Protein AF-A0A919SZP2-F1 (afdb_monomer_lite)

pLDDT: mean 81.78, std 16.11, range [26.0, 98.25]

Secondary structure (DSSP, 8-state):
-HHHHHHHHHHHHHHH-STHHHHHHHHHHHHHHHHHHHHHHHHHS--S-TTTHHHHHHHHHHHHHHHHHHGGGTS-S-SS-GGGGGGGT--HHHHHHHHHHHHHSSHHHHHHHHHHHHHHHHHHHH-HHHHHHHHHHHHHHHHHHHHHHHHHHHHHHHHTTSHHHHHHHHHHHHHHHHHHHHHHHHHHHHHHTTHHHH-S-HHHHHHHHHSTTTHHHHHHHHHHTT-HHHHHHHHHHHHHHHHHHHHHHHHHTT---PPP---PPPP--PPP-SSTT-HHHHHHHHHHHHHHHH-HHHHHHHHHHHHHHHHHHHHHHTTT--TTGGGHHHHHHHHHHHHHTTHHHHHGGGHHHHHHTT-HHHHHHHHHHHHHHHHHHHHHHHHHHHHHHH--TTHHHHHHHHHHHHHHHHHHHHHHHHHHS----S-GGG--S-TT-----HHHHHHHHHHTTSTTHHHHHHHHHHHHTT-HHHHHHHHHHHHHHHHHHHHHHHHHHHHHHHHHHHHHHHHHHH-S--EEEEETTTEEEEE----HHHHHHHHHHHHHHHHHHIIIIIHHHHHHHTT----TT-GGGGS-HHHHHHHHHHHHHHHHHHHHHHHHHHSPPPPPTTTTS-PPPS-------PPP-

Sequence (633 aa):
MAGTLIRMKLAVIRHSMTGNKLFLMIAGGIIGLALALGTVMFAVIDFGADGVRGDLLGGLYLLWTLGWLIGPLWSGTTVLRAEQFALLGLPRWRLASGLLAAGFAGITTAVTLLALLGLIGYGARLGVAAALVAVPAVVLHLVVLVLLAQVSAAVFGFVSRLRTGAVVTGAVFSGFLVLAQSGWMVVLAIQVNGVFDDGFPGWFAGGVRALPSGWGLAAVEAAGRGDWLRVAACLAGYVVLGLLLLAAWMRSLATPRRARALIRGSRDVGPAARGVFAGPVGAVARKELYTWWRDPLRIQSIAVAVCWAVFTAVLPVTFGTTVALPWTAPGIALMAAVTASNSYAQDGTALWMSLLTGSERADIRGRQRAFLLIYGPITVVVAVVTLLISGLSWAWPWVIAVLPATLGGSAGLFAVVAVALASPGPDAHKRPSDPLAQGDTTTTNNVTFWAALLPPVPPLAVLGLGLLTGSTVLLWAAVPVGLATGVVLYRWLGGLAARRLHARGPELLHLLRSGRPATVVTGPGGRVTVKIEISRVRYLWSTLGWTVGTLALFPQGLVPVILVISGAETRSWFAAMYLPEALRWPGGLLMMVLGGYLIYVAIRVVMPPKPSPAEAGTHPTPDSEPVGAQPRG

Radius of gyration: 27.74 Å; chains: 1; bounding box: 81×70×73 Å

Structure (mmCIF, N/CA/C/O backbone):
data_AF-A0A919SZP2-F1
#
_entry.id   AF-A0A919SZP2-F1
#
loop_
_atom_site.group_PDB
_atom_site.id
_atom_site.type_symbol
_atom_site.label_atom_id
_atom_site.label_alt_id
_atom_site.label_comp_id
_atom_site.label_asym_id
_atom_site.label_entity_id
_atom_site.label_seq_id
_atom_site.pdbx_PDB_ins_code
_atom_site.Cartn_x
_atom_site.Cartn_y
_atom_site.Cartn_z
_atom_site.occupancy
_atom_site.B_iso_or_equiv
_atom_site.auth_seq_id
_atom_site.auth_comp_id
_atom_site.auth_asym_id
_atom_site.auth_atom_id
_atom_site.pdbx_PDB_model_num
ATOM 1 N N . MET A 1 1 ? 6.570 -16.471 33.910 1.00 81.00 1 MET A N 1
ATOM 2 C CA . MET A 1 1 ? 6.712 -16.488 32.432 1.00 81.00 1 MET A CA 1
ATOM 3 C C . MET A 1 1 ? 6.298 -15.165 31.788 1.00 81.00 1 MET A C 1
ATOM 5 O O . MET A 1 1 ? 7.140 -14.568 31.131 1.00 81.00 1 MET A O 1
ATOM 9 N N . ALA A 1 2 ? 5.070 -14.670 32.004 1.00 83.94 2 ALA A N 1
ATOM 10 C CA . ALA A 1 2 ? 4.602 -13.392 31.441 1.00 83.94 2 ALA A CA 1
ATOM 11 C C . ALA A 1 2 ? 5.549 -12.210 31.733 1.00 83.94 2 ALA A C 1
ATOM 13 O O . ALA A 1 2 ? 5.996 -11.545 30.805 1.00 83.94 2 ALA A O 1
ATOM 14 N N . GLY A 1 3 ? 5.969 -12.026 32.991 1.00 86.12 3 GLY A N 1
ATOM 15 C CA . GLY A 1 3 ? 6.940 -10.981 33.351 1.00 86.12 3 GLY A CA 1
ATOM 16 C C . GLY A 1 3 ? 8.302 -11.119 32.651 1.00 86.12 3 GLY A C 1
ATOM 17 O O . GLY A 1 3 ? 8.934 -10.122 32.314 1.00 86.12 3 GLY A O 1
ATOM 18 N N . THR A 1 4 ? 8.757 -12.342 32.365 1.00 86.56 4 THR A N 1
ATOM 19 C CA . THR A 1 4 ? 9.990 -12.571 31.592 1.00 86.56 4 THR A CA 1
ATOM 20 C C . THR A 1 4 ? 9.804 -12.172 30.132 1.00 86.56 4 THR A C 1
ATOM 22 O O . THR A 1 4 ? 10.645 -11.457 29.604 1.00 86.56 4 THR A O 1
ATOM 25 N N . LEU A 1 5 ? 8.688 -12.549 29.499 1.00 85.12 5 LEU A N 1
ATOM 26 C CA . LEU A 1 5 ? 8.392 -12.168 28.114 1.00 85.12 5 LEU A CA 1
ATOM 27 C C . LEU A 1 5 ? 8.185 -10.657 27.959 1.00 85.12 5 LEU A C 1
ATOM 29 O O . LEU A 1 5 ? 8.686 -10.076 27.002 1.00 85.12 5 LEU A O 1
ATOM 33 N N . ILE A 1 6 ? 7.530 -10.000 28.920 1.00 87.00 6 ILE A N 1
ATOM 34 C CA . ILE A 1 6 ? 7.414 -8.535 28.953 1.00 87.00 6 ILE A CA 1
ATOM 35 C C . ILE A 1 6 ? 8.807 -7.899 29.033 1.00 87.00 6 ILE A C 1
ATOM 37 O O . ILE A 1 6 ? 9.133 -7.043 28.212 1.00 87.00 6 ILE A O 1
ATOM 41 N N . ARG A 1 7 ? 9.666 -8.358 29.956 1.00 88.12 7 ARG A N 1
ATOM 42 C CA . ARG A 1 7 ? 11.050 -7.864 30.071 1.00 88.12 7 ARG A CA 1
ATOM 43 C C . ARG A 1 7 ? 11.857 -8.107 28.799 1.00 88.12 7 ARG A C 1
ATOM 45 O O . ARG A 1 7 ? 12.562 -7.203 28.368 1.00 88.12 7 ARG A O 1
ATOM 52 N N . MET A 1 8 ? 11.719 -9.273 28.166 1.00 87.12 8 MET A N 1
ATOM 53 C CA . MET A 1 8 ? 12.360 -9.567 26.881 1.00 87.12 8 MET A CA 1
ATOM 54 C C . MET A 1 8 ? 11.876 -8.614 25.786 1.00 87.12 8 MET A C 1
ATOM 56 O O . MET A 1 8 ? 12.704 -8.022 25.103 1.00 87.12 8 MET A O 1
ATOM 60 N N . LYS A 1 9 ? 10.559 -8.403 25.645 1.00 84.12 9 LYS A N 1
ATOM 61 C CA . LYS A 1 9 ? 9.995 -7.469 24.657 1.00 84.12 9 LYS A CA 1
ATOM 62 C C . LYS A 1 9 ? 10.524 -6.053 24.877 1.00 84.12 9 LYS A C 1
ATOM 64 O O . LYS A 1 9 ? 11.015 -5.440 23.935 1.00 84.12 9 LYS A O 1
ATOM 69 N N . LEU A 1 10 ? 10.461 -5.550 26.110 1.00 84.19 10 LEU A N 1
ATOM 70 C CA . LEU A 1 10 ? 10.938 -4.211 26.460 1.00 84.19 10 LEU A CA 1
ATOM 71 C C . LEU A 1 10 ? 12.448 -4.071 26.254 1.00 84.19 10 LEU A C 1
ATOM 73 O O . LEU A 1 10 ? 12.899 -3.048 25.747 1.00 84.19 10 LEU A O 1
ATOM 77 N N . ALA A 1 11 ? 13.229 -5.103 26.580 1.00 85.19 11 ALA A N 1
ATOM 78 C CA . ALA A 1 11 ? 14.663 -5.119 26.330 1.00 85.19 11 ALA A CA 1
ATOM 79 C C . ALA A 1 11 ? 14.968 -5.085 24.827 1.00 85.19 11 ALA A C 1
ATOM 81 O O . ALA A 1 11 ? 15.779 -4.263 24.407 1.00 85.19 11 ALA A O 1
ATOM 82 N N . VAL A 1 12 ? 14.302 -5.905 24.006 1.00 80.88 12 VAL A N 1
ATOM 83 C CA . VAL A 1 12 ? 14.496 -5.879 22.548 1.00 80.88 12 VAL A CA 1
ATOM 84 C C . VAL A 1 12 ? 14.084 -4.527 21.980 1.00 80.88 12 VAL A C 1
ATOM 86 O O . VAL A 1 12 ? 14.845 -3.954 21.209 1.00 80.88 12 VAL A O 1
ATOM 89 N N . ILE A 1 13 ? 12.942 -3.973 22.400 1.00 79.69 13 ILE A N 1
ATOM 90 C CA . ILE A 1 13 ? 12.506 -2.635 21.986 1.00 79.69 13 ILE A CA 1
ATOM 91 C C . ILE A 1 13 ? 13.591 -1.608 22.334 1.00 79.69 13 ILE A C 1
ATOM 93 O O . ILE A 1 13 ? 14.098 -0.955 21.425 1.00 79.69 13 ILE A O 1
ATOM 97 N N . ARG A 1 14 ? 14.035 -1.546 23.596 1.00 80.44 14 ARG A N 1
ATOM 98 C CA . ARG A 1 14 ? 15.070 -0.613 24.074 1.00 80.44 14 ARG A CA 1
ATOM 99 C C . ARG A 1 14 ? 16.379 -0.710 23.286 1.00 80.44 14 ARG A C 1
ATOM 101 O O . ARG A 1 14 ? 16.972 0.316 22.985 1.00 80.44 14 ARG A O 1
ATOM 108 N N . HIS A 1 15 ? 16.822 -1.916 22.930 1.00 77.44 15 HIS A N 1
ATOM 109 C CA . HIS A 1 15 ? 18.057 -2.111 22.156 1.00 77.44 15 HIS A CA 1
ATOM 110 C C . HIS A 1 15 ? 17.854 -1.922 20.643 1.00 77.44 15 HIS A C 1
ATOM 112 O O . HIS A 1 15 ? 18.797 -1.594 19.928 1.00 77.44 15 HIS A O 1
ATOM 118 N N . SER A 1 16 ? 16.626 -2.086 20.144 1.00 67.81 16 SER A N 1
ATOM 119 C CA . SER A 1 16 ? 16.263 -1.846 18.741 1.00 67.81 16 SER A CA 1
ATOM 120 C C . SER A 1 16 ? 15.959 -0.374 18.425 1.00 67.81 16 SER A C 1
ATOM 122 O O . SER A 1 16 ? 15.908 -0.006 17.250 1.00 67.81 16 SER A O 1
ATOM 124 N N . MET A 1 17 ? 15.790 0.467 19.455 1.00 63.88 17 MET A N 1
ATOM 125 C CA . MET A 1 17 ? 15.572 1.920 19.389 1.00 63.88 17 MET A CA 1
ATOM 126 C C . MET A 1 17 ? 16.849 2.674 18.979 1.00 63.88 17 MET A C 1
ATOM 128 O O . MET A 1 17 ? 17.351 3.540 19.693 1.00 63.88 17 MET A O 1
ATOM 132 N N . THR A 1 18 ? 17.400 2.366 17.810 1.00 62.00 18 THR A N 1
ATOM 133 C CA . THR A 1 18 ? 18.524 3.118 17.244 1.00 62.00 18 THR A CA 1
ATOM 134 C C . THR A 1 18 ? 18.156 3.692 15.876 1.00 62.00 18 THR A C 1
ATOM 136 O O . THR A 1 18 ? 17.499 3.049 15.056 1.00 62.00 18 THR A O 1
ATOM 139 N N . GLY A 1 19 ? 18.545 4.950 15.642 1.00 64.31 19 GLY A N 1
ATOM 140 C CA . GLY A 1 19 ? 18.330 5.645 14.369 1.00 64.31 19 GLY A CA 1
ATOM 141 C C . GLY A 1 19 ? 16.851 5.792 13.986 1.00 64.31 19 GLY A C 1
ATOM 142 O O . GLY A 1 19 ? 16.046 6.303 14.761 1.00 64.31 19 GLY A O 1
ATOM 143 N N . ASN A 1 20 ? 16.501 5.344 12.777 1.00 57.12 20 ASN A N 1
ATOM 144 C CA . ASN A 1 20 ? 15.183 5.527 12.162 1.00 57.12 20 ASN A CA 1
ATOM 145 C C . ASN A 1 20 ? 14.018 4.899 12.942 1.00 57.12 20 ASN A C 1
ATOM 147 O O . ASN A 1 20 ? 12.950 5.492 13.051 1.00 57.12 20 ASN A O 1
ATOM 151 N N . LYS A 1 21 ? 14.216 3.700 13.505 1.00 63.75 21 LYS A N 1
ATOM 152 C CA . LYS A 1 21 ? 13.143 3.000 14.229 1.00 63.75 21 LYS A CA 1
ATOM 153 C C . LYS A 1 21 ? 12.665 3.802 15.437 1.00 63.75 21 LYS A C 1
ATOM 155 O O . LYS A 1 21 ? 11.475 3.803 15.725 1.00 63.75 21 LYS A O 1
ATOM 160 N N . LEU A 1 22 ? 13.578 4.519 16.098 1.00 69.06 22 LEU A N 1
ATOM 161 C CA . LEU A 1 22 ? 13.238 5.425 17.192 1.00 69.06 22 LEU A CA 1
ATOM 162 C C . LEU A 1 22 ? 12.446 6.637 16.685 1.00 69.06 22 LEU A C 1
ATOM 164 O O . LEU A 1 22 ? 11.417 6.956 17.265 1.00 69.06 22 LEU A O 1
ATOM 168 N N . PHE A 1 23 ? 12.882 7.273 15.592 1.00 67.38 23 PHE A N 1
ATOM 169 C CA . PHE A 1 23 ? 12.173 8.417 15.009 1.00 67.38 23 PHE A CA 1
ATOM 170 C C . PHE A 1 23 ? 10.745 8.057 14.578 1.00 67.38 23 PHE A C 1
ATOM 172 O O . PHE A 1 23 ? 9.807 8.723 14.998 1.00 67.38 23 PHE A O 1
ATOM 179 N N . LEU A 1 24 ? 10.563 6.977 13.808 1.00 68.00 24 LEU A N 1
ATOM 180 C CA . LEU A 1 24 ? 9.238 6.523 13.368 1.00 68.00 24 LEU A CA 1
ATOM 181 C C . LEU A 1 24 ? 8.336 6.144 14.544 1.00 68.00 24 LEU A C 1
ATOM 183 O O . LEU A 1 24 ? 7.142 6.426 14.520 1.00 68.00 24 LEU A O 1
ATOM 187 N N . MET A 1 25 ? 8.900 5.532 15.586 1.00 72.31 25 MET A N 1
ATOM 188 C CA . MET A 1 25 ? 8.153 5.193 16.794 1.00 72.31 25 MET A CA 1
ATOM 189 C C . MET A 1 25 ? 7.754 6.441 17.591 1.00 72.31 25 MET A C 1
ATOM 191 O O . MET A 1 25 ? 6.628 6.497 18.072 1.00 72.31 25 MET A O 1
ATOM 195 N N . ILE A 1 26 ? 8.634 7.441 17.717 1.00 78.50 26 ILE A N 1
ATOM 196 C CA . ILE A 1 26 ? 8.309 8.718 18.370 1.00 78.50 26 ILE A CA 1
ATOM 197 C C . ILE A 1 26 ? 7.250 9.462 17.557 1.00 78.50 26 ILE A C 1
ATOM 199 O O . ILE A 1 26 ? 6.233 9.848 18.116 1.00 78.50 26 ILE A O 1
ATOM 203 N N . ALA A 1 27 ? 7.443 9.614 16.246 1.00 73.62 27 ALA A N 1
ATOM 204 C CA . ALA A 1 27 ? 6.493 10.291 15.369 1.00 73.62 27 ALA A CA 1
ATOM 205 C C . ALA A 1 27 ? 5.123 9.597 15.384 1.00 73.62 27 ALA A C 1
ATOM 207 O O . ALA A 1 27 ? 4.108 10.246 15.618 1.00 73.62 27 ALA A O 1
ATOM 208 N N . GLY A 1 28 ? 5.091 8.270 15.224 1.00 75.31 28 GLY A N 1
ATOM 209 C CA . GLY A 1 28 ? 3.862 7.483 15.326 1.00 75.31 28 GLY A CA 1
ATOM 210 C C . GLY A 1 28 ? 3.227 7.549 16.717 1.00 75.31 28 GLY A C 1
ATOM 211 O O . GLY A 1 28 ? 2.007 7.625 16.827 1.00 75.31 28 GLY A O 1
ATOM 212 N N . GLY A 1 29 ? 4.039 7.581 17.778 1.00 82.25 29 GLY A N 1
ATOM 213 C CA . GLY A 1 29 ? 3.584 7.764 19.155 1.00 82.25 29 GLY A CA 1
ATOM 214 C C . GLY A 1 29 ? 2.955 9.136 19.395 1.00 82.25 29 GLY A C 1
ATOM 215 O O . GLY A 1 29 ? 1.891 9.202 19.996 1.00 82.25 29 GLY A O 1
ATOM 216 N N . ILE A 1 30 ? 3.560 10.212 18.882 1.00 85.69 30 ILE A N 1
ATOM 217 C CA . ILE A 1 30 ? 3.036 11.584 18.965 1.00 85.69 30 ILE A CA 1
ATOM 218 C C . ILE A 1 30 ? 1.732 11.708 18.177 1.00 85.69 30 ILE A C 1
ATOM 220 O O . ILE A 1 30 ? 0.758 12.225 18.710 1.00 85.69 30 ILE A O 1
ATOM 224 N N . ILE A 1 31 ? 1.686 11.201 16.940 1.00 83.12 31 ILE A N 1
ATOM 225 C CA . ILE A 1 31 ? 0.470 11.221 16.113 1.00 83.12 31 ILE A CA 1
ATOM 226 C C . ILE A 1 31 ? -0.644 10.425 16.796 1.00 83.12 31 ILE A C 1
ATOM 228 O O . ILE A 1 31 ? -1.761 10.915 16.929 1.00 83.12 31 ILE A O 1
ATOM 232 N N . GLY A 1 32 ? -0.336 9.218 17.275 1.00 85.12 32 GLY A N 1
ATOM 233 C CA . GLY A 1 32 ? -1.291 8.395 18.009 1.00 85.12 32 GLY A CA 1
ATOM 234 C C . GLY A 1 32 ? -1.791 9.088 19.275 1.00 85.12 32 GLY A C 1
ATOM 235 O O . GLY A 1 32 ? -2.991 9.091 19.532 1.00 85.12 32 GLY A O 1
ATOM 236 N N . LEU A 1 33 ? -0.893 9.718 20.038 1.00 90.56 33 LEU A N 1
ATOM 237 C CA . LEU A 1 33 ? -1.243 10.473 21.239 1.00 90.56 33 LEU A CA 1
ATOM 238 C C . LEU A 1 33 ? -2.132 11.677 20.909 1.00 90.56 33 LEU A C 1
ATOM 240 O O . LEU A 1 33 ? -3.127 11.883 21.592 1.00 90.56 33 LEU A O 1
ATOM 244 N N . ALA A 1 34 ? -1.822 12.430 19.853 1.00 88.12 34 ALA A N 1
ATOM 245 C CA . ALA A 1 34 ? -2.639 13.550 19.396 1.00 88.12 34 ALA A CA 1
ATOM 246 C C . ALA A 1 34 ? -4.042 13.094 18.965 1.00 88.12 34 ALA A C 1
ATOM 248 O O . ALA A 1 34 ? -5.027 13.709 19.360 1.00 88.12 34 ALA A O 1
ATOM 249 N N . LEU A 1 35 ? -4.153 11.981 18.229 1.00 86.94 35 LEU A N 1
ATOM 250 C CA . LEU A 1 35 ? -5.442 11.387 17.853 1.00 86.94 35 LEU A CA 1
ATOM 251 C C . LEU A 1 35 ? -6.229 10.889 19.073 1.00 86.94 35 LEU A C 1
ATOM 253 O O . LEU A 1 35 ? -7.446 11.065 19.141 1.00 86.94 35 LEU A O 1
ATOM 257 N N . ALA A 1 36 ? -5.553 10.287 20.053 1.00 90.19 36 ALA A N 1
ATOM 258 C CA . ALA A 1 36 ? -6.178 9.828 21.290 1.00 90.19 36 ALA A CA 1
ATOM 259 C C . ALA A 1 36 ? -6.673 11.003 22.142 1.00 90.19 36 ALA A C 1
ATOM 261 O O . ALA A 1 36 ? -7.818 10.995 22.585 1.00 90.19 36 ALA A O 1
ATOM 262 N N . LEU A 1 37 ? -5.853 12.043 22.311 1.00 91.06 37 LEU A N 1
ATOM 263 C CA . LEU A 1 37 ? -6.248 13.277 22.989 1.00 91.06 37 LEU A CA 1
ATOM 264 C C . LEU A 1 37 ? -7.401 13.964 22.255 1.00 91.06 37 LEU A C 1
ATOM 266 O O . LEU A 1 37 ? -8.364 14.351 22.902 1.00 91.06 37 LEU A O 1
ATOM 270 N N . GLY A 1 38 ? -7.362 14.031 20.922 1.00 86.44 38 GLY A N 1
ATOM 271 C CA . GLY A 1 38 ? -8.468 14.535 20.108 1.00 86.44 38 GLY A CA 1
ATOM 272 C C . GLY A 1 38 ? -9.761 13.740 20.312 1.00 86.44 38 GLY A C 1
ATOM 273 O O . GLY A 1 38 ? -10.821 14.337 20.462 1.00 86.44 38 GLY A O 1
ATOM 274 N N . THR A 1 39 ? -9.671 12.408 20.420 1.00 87.88 39 THR A N 1
ATOM 275 C CA . THR A 1 39 ? -10.812 11.527 20.741 1.00 87.88 39 THR A CA 1
ATOM 276 C C . THR A 1 39 ? -11.414 11.866 22.108 1.00 87.88 39 THR A C 1
ATOM 278 O O . THR A 1 39 ? -12.629 11.986 22.240 1.00 87.88 39 THR A O 1
ATOM 281 N N . VAL A 1 40 ? -10.569 12.047 23.130 1.00 89.31 40 VAL A N 1
ATOM 282 C CA . VAL A 1 40 ? -11.006 12.403 24.490 1.00 89.31 40 VAL A CA 1
ATOM 283 C C . VAL A 1 40 ? -11.599 13.809 24.529 1.00 89.31 40 VAL A C 1
ATOM 285 O O . VAL A 1 40 ? -12.669 14.002 25.098 1.00 89.31 40 VAL A O 1
ATOM 288 N N . MET A 1 41 ? -10.937 14.785 23.904 1.00 86.56 41 MET A N 1
ATOM 289 C CA . MET A 1 41 ? -11.421 16.163 23.830 1.00 86.56 41 MET A CA 1
ATOM 290 C C . MET A 1 41 ? -12.779 16.222 23.137 1.00 86.56 41 MET A C 1
ATOM 292 O O . MET A 1 41 ? -13.686 16.843 23.673 1.00 86.56 41 MET A O 1
ATOM 296 N N . PHE A 1 42 ? -12.953 15.515 22.018 1.00 84.50 42 PHE A N 1
ATOM 297 C CA . PHE A 1 42 ? -14.233 15.419 21.315 1.00 84.50 42 PHE A CA 1
ATOM 298 C C . PHE A 1 42 ? -15.345 14.779 22.163 1.00 84.50 42 PHE A C 1
ATOM 300 O O . PHE A 1 42 ? -16.509 15.158 22.053 1.00 84.50 42 PHE A O 1
ATOM 307 N N . ALA A 1 43 ? -14.997 13.828 23.033 1.00 84.50 43 ALA A N 1
ATOM 308 C CA . ALA A 1 43 ? -15.959 13.190 23.925 1.00 84.50 43 ALA A CA 1
ATOM 309 C C . ALA A 1 43 ? -16.417 14.090 25.088 1.00 84.50 43 ALA A C 1
ATOM 311 O O . ALA A 1 43 ? -17.539 13.935 25.573 1.00 84.50 43 ALA A O 1
ATOM 312 N N . VAL A 1 44 ? -15.549 14.996 25.554 1.00 83.44 44 VAL A N 1
ATOM 313 C CA . VAL A 1 44 ? -15.759 15.790 26.777 1.00 83.44 44 VAL A CA 1
ATOM 314 C C . VAL A 1 44 ? -16.203 17.223 26.481 1.00 83.44 44 VAL A C 1
ATOM 316 O O . VAL A 1 44 ? -17.122 17.717 27.137 1.00 83.44 44 VAL A O 1
ATOM 319 N N . ILE A 1 45 ? -15.552 17.890 25.526 1.00 81.38 45 ILE A N 1
ATOM 320 C CA . ILE A 1 45 ? -15.752 19.311 25.218 1.00 81.38 45 ILE A CA 1
ATOM 321 C C . ILE A 1 45 ? -16.978 19.484 24.329 1.00 81.38 45 ILE A C 1
ATOM 323 O O . ILE A 1 45 ? -17.242 18.675 23.437 1.00 81.38 45 ILE A O 1
ATOM 327 N N . ASP A 1 46 ? -17.720 20.561 24.582 1.00 70.44 46 ASP A N 1
ATOM 328 C CA . ASP A 1 46 ? -18.873 20.894 23.770 1.00 70.44 46 ASP A CA 1
ATOM 329 C C . ASP A 1 46 ? -18.477 21.582 22.464 1.00 70.44 46 ASP A C 1
ATOM 331 O O . ASP A 1 46 ? -17.896 22.665 22.467 1.00 70.44 46 ASP A O 1
ATOM 335 N N . PHE A 1 47 ? -18.794 20.928 21.352 1.00 65.69 47 PHE A N 1
ATOM 336 C CA . PHE A 1 47 ? -18.551 21.422 19.996 1.00 65.69 47 PHE A CA 1
ATOM 337 C C . PHE A 1 47 ? -19.855 21.765 19.255 1.00 65.69 47 PHE A C 1
ATOM 339 O O . PHE A 1 47 ? -19.821 21.964 18.048 1.00 65.69 47 PHE A O 1
ATOM 346 N N . GLY A 1 48 ? -21.006 21.799 19.944 1.00 63.28 48 GLY A N 1
ATOM 347 C CA . GLY A 1 48 ? -22.302 22.118 19.325 1.00 63.28 48 GLY A CA 1
ATOM 348 C C . GLY A 1 48 ? -22.961 20.965 18.552 1.00 63.28 48 GLY A C 1
ATOM 349 O O . GLY A 1 48 ? -23.995 21.167 17.930 1.00 63.28 48 GLY A O 1
ATOM 350 N N . ALA A 1 49 ? -22.403 19.751 18.624 1.00 60.97 49 ALA A N 1
ATOM 351 C CA . ALA A 1 49 ? -22.880 18.549 17.924 1.00 60.97 49 ALA A CA 1
ATOM 352 C C . ALA A 1 49 ? -23.552 17.519 18.862 1.00 60.97 49 ALA A C 1
ATOM 354 O O . ALA A 1 49 ? -23.392 16.308 18.693 1.00 60.97 49 ALA A O 1
ATOM 355 N N . ASP A 1 50 ? -24.253 17.969 19.907 1.00 64.75 50 ASP A N 1
ATOM 356 C CA . ASP A 1 50 ? -24.743 17.097 20.991 1.00 64.75 50 ASP A CA 1
ATOM 357 C C . ASP A 1 50 ? -25.674 15.967 20.519 1.00 64.75 50 ASP A C 1
ATOM 359 O O . ASP A 1 50 ? -25.593 14.855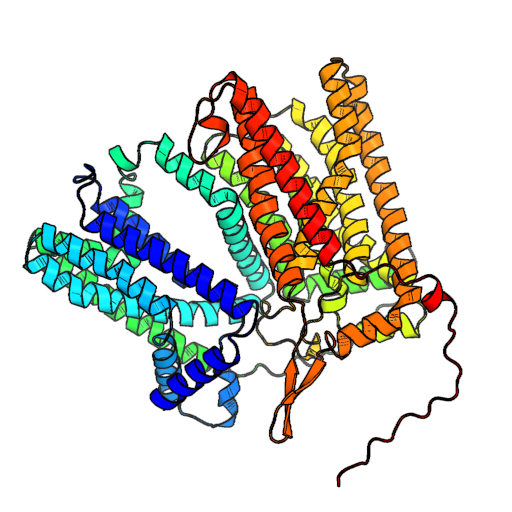 21.046 1.00 64.75 50 ASP A O 1
ATOM 363 N N . GLY A 1 51 ? -26.496 16.207 19.490 1.00 67.44 51 GLY A N 1
ATOM 364 C CA . GLY A 1 51 ? -27.398 15.196 18.920 1.00 67.44 51 GLY A CA 1
ATOM 365 C C . GLY A 1 51 ? -26.690 14.078 18.143 1.00 67.44 51 GLY A C 1
ATOM 366 O O . GLY A 1 51 ? -27.236 12.990 17.991 1.00 67.44 51 GLY A O 1
ATOM 367 N N . VAL A 1 52 ? -25.457 14.324 17.693 1.00 77.06 52 VAL A N 1
ATOM 368 C CA . VAL A 1 52 ? -24.726 13.486 16.727 1.00 77.06 52 VAL A CA 1
ATOM 369 C C . VAL A 1 52 ? -23.411 12.936 17.311 1.00 77.06 52 VAL A C 1
ATOM 371 O O . VAL A 1 52 ? -22.808 12.001 16.778 1.00 77.06 52 VAL A O 1
ATOM 374 N N . ARG A 1 53 ? -22.962 13.452 18.464 1.00 83.44 53 ARG A N 1
ATOM 375 C CA . ARG A 1 53 ? -21.680 13.099 19.103 1.00 83.44 53 ARG A CA 1
ATOM 376 C C . ARG A 1 53 ? -21.496 11.595 19.313 1.00 83.44 53 ARG A C 1
ATOM 378 O O . ARG A 1 53 ? -20.392 11.092 19.107 1.00 83.44 53 ARG A O 1
ATOM 385 N N . GLY A 1 54 ? -22.556 10.880 19.698 1.00 83.25 54 GLY A N 1
ATOM 386 C CA . GLY A 1 54 ? -22.521 9.422 19.852 1.00 83.25 54 GLY A CA 1
ATOM 387 C C . GLY A 1 54 ? -22.135 8.719 18.546 1.00 83.25 54 GLY A C 1
ATOM 388 O O . GLY A 1 54 ? -21.233 7.884 18.532 1.00 83.25 54 GLY A O 1
ATOM 389 N N . ASP A 1 55 ? -22.725 9.124 17.423 1.00 83.56 55 ASP A N 1
ATOM 390 C CA . ASP A 1 55 ? -22.448 8.540 16.106 1.00 83.56 55 ASP A CA 1
ATOM 391 C C . ASP A 1 55 ? -21.008 8.805 15.655 1.00 83.56 55 ASP A C 1
ATOM 393 O O . ASP A 1 55 ? -20.324 7.899 15.168 1.00 83.56 55 ASP A O 1
ATOM 397 N N . LEU A 1 56 ? -20.517 10.025 15.886 1.00 84.19 56 LEU A N 1
ATOM 398 C CA . LEU A 1 56 ? -19.144 10.422 15.566 1.00 84.19 56 LEU A CA 1
ATOM 399 C C . LEU A 1 56 ? -18.116 9.671 16.428 1.00 84.19 56 LEU A C 1
ATOM 401 O O . LEU A 1 56 ? -17.121 9.165 15.900 1.00 84.19 56 LEU A O 1
ATOM 405 N N . LEU A 1 57 ? -18.376 9.512 17.732 1.00 87.50 57 LEU A N 1
ATOM 406 C CA . LEU A 1 57 ? -17.546 8.690 18.620 1.00 87.50 57 LEU A CA 1
ATOM 407 C C . LEU A 1 57 ? -17.559 7.215 18.211 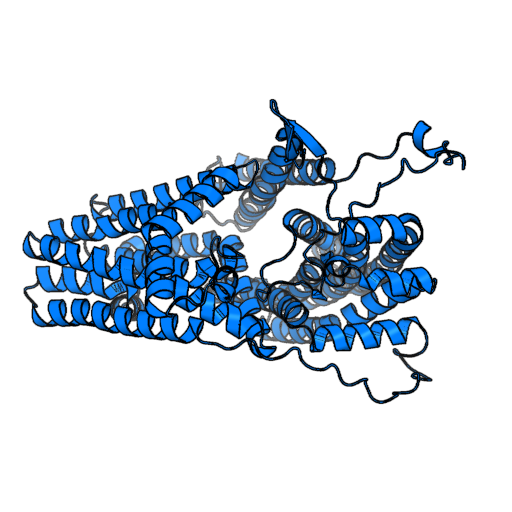1.00 87.50 57 LEU A C 1
ATOM 409 O O . LEU A 1 57 ? -16.512 6.568 18.209 1.00 87.50 57 LEU A O 1
ATOM 413 N N . GLY A 1 58 ? -18.717 6.688 17.813 1.00 87.56 58 GLY A N 1
ATOM 414 C CA . GLY A 1 58 ? -18.836 5.336 17.278 1.00 87.56 58 GLY A CA 1
ATOM 415 C C . GLY A 1 58 ? -17.964 5.131 16.035 1.00 87.56 58 GLY A C 1
ATOM 416 O O . GLY A 1 58 ? -17.222 4.149 15.956 1.00 87.56 58 GLY A O 1
ATOM 417 N N . GLY A 1 59 ? -18.001 6.075 15.090 1.00 85.06 59 GLY A N 1
ATOM 418 C CA . GLY A 1 59 ? -17.138 6.063 13.905 1.00 85.06 59 GLY A CA 1
ATOM 419 C C . GLY A 1 59 ? -15.647 6.117 14.257 1.00 85.06 59 GLY A C 1
ATOM 420 O O . GLY A 1 59 ? -14.836 5.393 13.674 1.00 85.06 59 GLY A O 1
ATOM 421 N N . LEU A 1 60 ? -15.279 6.906 15.268 1.00 89.00 60 LEU A N 1
ATOM 422 C CA . LEU A 1 60 ? -13.903 7.012 15.747 1.00 89.00 60 LEU A CA 1
ATOM 423 C C . LEU A 1 60 ? -13.420 5.710 16.404 1.00 89.00 60 LEU A C 1
ATOM 425 O O . LEU A 1 60 ? -12.319 5.243 16.109 1.00 89.00 60 LEU A O 1
ATOM 429 N N . TYR A 1 61 ? -14.246 5.059 17.227 1.00 92.25 61 TYR A N 1
ATOM 430 C CA . TYR A 1 61 ? -13.921 3.744 17.791 1.00 92.25 61 TYR A CA 1
ATOM 431 C C . TYR A 1 61 ? -13.856 2.641 16.734 1.00 92.25 61 TYR A C 1
ATOM 433 O O . TYR A 1 61 ? -13.006 1.749 16.834 1.00 92.25 61 TYR A O 1
ATOM 441 N N . LEU A 1 62 ? -14.683 2.712 15.687 1.00 91.12 62 LEU A N 1
ATOM 442 C CA . LEU A 1 62 ? -14.546 1.841 14.521 1.00 91.12 62 LEU A CA 1
ATOM 443 C C . LEU A 1 62 ? -13.183 2.046 13.848 1.00 91.12 62 LEU A C 1
ATOM 445 O O . LEU A 1 62 ? -12.500 1.062 13.566 1.00 91.12 62 LEU A O 1
ATOM 449 N N . LEU A 1 63 ? -12.736 3.291 13.664 1.00 88.25 63 LEU A N 1
ATOM 450 C CA . LEU A 1 63 ? -11.422 3.588 13.090 1.00 88.25 63 LEU A CA 1
ATOM 451 C C . LEU A 1 63 ? -10.275 3.029 13.948 1.00 88.25 63 LEU A C 1
ATOM 453 O O . LEU A 1 63 ? -9.371 2.383 13.414 1.00 88.25 63 LEU A O 1
ATOM 457 N N . TRP A 1 64 ? -10.335 3.199 15.274 1.00 90.94 64 TRP A N 1
ATOM 458 C CA . TRP A 1 64 ? -9.379 2.580 16.201 1.00 90.94 64 TRP A CA 1
ATOM 459 C C . TRP A 1 64 ? -9.377 1.050 16.075 1.00 90.94 64 TRP A C 1
ATOM 461 O O . TRP A 1 64 ? -8.311 0.433 16.006 1.00 90.94 64 TRP A O 1
ATOM 471 N N . THR A 1 65 ? -10.558 0.435 15.975 1.00 91.75 65 THR A N 1
ATOM 472 C CA . THR A 1 65 ? -10.715 -1.020 15.824 1.00 91.75 65 THR A CA 1
ATOM 473 C C . THR A 1 65 ? -10.116 -1.528 14.515 1.00 91.75 65 THR A C 1
ATOM 475 O O . THR A 1 65 ? -9.369 -2.508 14.512 1.00 91.75 65 THR A O 1
ATOM 478 N N . LEU A 1 66 ? -10.375 -0.833 13.404 1.00 87.81 66 LEU A N 1
ATOM 479 C CA . LEU A 1 66 ? -9.782 -1.134 12.099 1.00 87.81 66 LEU A CA 1
ATOM 480 C C . LEU A 1 66 ? -8.257 -0.969 12.122 1.00 87.81 66 LEU A C 1
ATOM 482 O O . LEU A 1 66 ? -7.544 -1.798 11.557 1.00 87.81 66 LEU A O 1
ATOM 486 N N . GLY A 1 67 ? -7.747 0.041 12.833 1.00 85.12 67 GLY A N 1
ATOM 487 C CA . GLY A 1 67 ? -6.315 0.233 13.055 1.00 85.12 67 GLY A CA 1
ATOM 488 C C . GLY A 1 67 ? -5.655 -0.965 13.747 1.00 85.12 67 GLY A C 1
ATOM 489 O O . GLY A 1 67 ? -4.584 -1.401 13.329 1.00 85.12 67 GLY A O 1
ATOM 490 N N . TRP A 1 68 ? -6.309 -1.557 14.750 1.00 88.69 68 TRP A N 1
ATOM 491 C CA . TRP A 1 68 ? -5.829 -2.774 15.422 1.00 88.69 68 TRP A CA 1
ATOM 492 C C . TRP A 1 68 ? -5.967 -4.036 14.564 1.00 88.69 68 TRP A C 1
ATOM 494 O O . TRP A 1 68 ? -5.087 -4.897 14.599 1.00 88.69 68 TRP A O 1
ATOM 504 N N . LEU A 1 69 ? -7.031 -4.137 13.767 1.00 87.75 69 LEU A N 1
ATOM 505 C CA . LEU A 1 69 ? -7.244 -5.244 12.834 1.00 87.75 69 LEU A CA 1
ATOM 506 C C . LEU A 1 69 ? -6.152 -5.283 11.750 1.00 87.75 69 LEU A C 1
ATOM 508 O O . LEU A 1 69 ? -5.599 -6.340 11.455 1.00 87.75 69 LEU A O 1
ATOM 512 N N . ILE A 1 70 ? -5.826 -4.123 11.174 1.00 80.25 70 ILE A N 1
ATOM 513 C CA . ILE A 1 70 ? -4.915 -3.989 10.026 1.00 80.25 70 ILE A CA 1
ATOM 514 C C . ILE A 1 70 ? -3.460 -3.803 10.474 1.00 80.25 70 ILE A C 1
ATOM 516 O O . ILE A 1 70 ? -2.546 -4.247 9.782 1.00 80.25 70 ILE A O 1
ATOM 520 N N . GLY A 1 71 ? -3.219 -3.200 11.642 1.00 78.00 71 GLY A N 1
ATOM 521 C CA . GLY A 1 71 ? -1.888 -2.846 12.150 1.00 78.00 71 GLY A CA 1
ATOM 522 C C . GLY A 1 71 ? -0.817 -3.948 12.062 1.00 78.00 71 GLY A C 1
ATOM 523 O O . GLY A 1 71 ? 0.315 -3.647 11.664 1.00 78.00 71 GLY A O 1
ATOM 524 N N . PRO A 1 72 ? -1.126 -5.228 12.352 1.00 77.12 72 PRO A N 1
ATOM 525 C CA . PRO A 1 72 ? -0.172 -6.323 12.192 1.00 77.12 72 PRO A CA 1
ATOM 526 C C . PRO A 1 72 ? 0.384 -6.510 10.774 1.00 77.12 72 PRO A C 1
ATOM 528 O O . PRO A 1 72 ? 1.512 -6.972 10.639 1.00 77.12 72 PRO A O 1
ATOM 531 N N . LEU A 1 73 ? -0.349 -6.118 9.724 1.00 67.31 73 LEU A N 1
ATOM 532 C CA . LEU A 1 73 ? 0.144 -6.160 8.340 1.00 67.31 73 LEU A CA 1
ATOM 533 C C . LEU A 1 73 ? 1.299 -5.178 8.092 1.00 67.31 73 LEU A C 1
ATOM 535 O O . LEU A 1 73 ? 2.059 -5.344 7.143 1.00 67.31 73 LEU A O 1
ATOM 539 N N . TRP A 1 74 ? 1.433 -4.149 8.930 1.00 63.53 74 TRP A N 1
ATOM 540 C CA . TRP A 1 74 ? 2.427 -3.090 8.761 1.00 63.53 74 TRP A CA 1
ATOM 541 C C . TRP A 1 74 ? 3.589 -3.192 9.749 1.00 63.53 74 TRP A C 1
ATOM 543 O O . TRP A 1 74 ? 4.718 -2.827 9.430 1.00 63.53 74 TRP A O 1
ATOM 553 N N . SER A 1 75 ? 3.338 -3.721 10.952 1.00 58.16 75 SER A N 1
ATOM 554 C CA . SER A 1 75 ? 4.361 -3.873 11.998 1.00 58.16 75 SER A CA 1
ATOM 555 C C . SER A 1 75 ? 5.491 -4.845 11.613 1.00 58.16 75 SER A C 1
ATOM 557 O O . SER A 1 75 ? 6.466 -4.969 12.363 1.00 58.16 75 SER A O 1
ATOM 559 N N . GLY A 1 76 ? 5.374 -5.536 10.475 1.00 54.38 76 GLY A N 1
ATOM 560 C CA . GLY A 1 76 ? 6.275 -6.603 10.077 1.00 54.38 76 GLY A CA 1
ATOM 561 C C . GLY A 1 76 ? 6.339 -7.670 11.164 1.00 54.38 76 GLY A C 1
ATOM 562 O O . GLY A 1 76 ? 5.366 -7.971 11.855 1.00 54.38 76 GLY A O 1
ATOM 563 N N . THR A 1 77 ? 7.523 -8.230 11.361 1.00 54.84 77 THR A N 1
ATOM 564 C CA . THR A 1 77 ? 7.657 -9.387 12.231 1.00 54.84 77 THR A CA 1
ATOM 565 C C . THR A 1 77 ? 7.542 -9.006 13.701 1.00 54.84 77 THR A C 1
ATOM 567 O O . THR A 1 77 ? 8.315 -8.170 14.179 1.00 54.84 77 THR A O 1
ATOM 570 N N . THR A 1 78 ? 6.644 -9.664 14.438 1.00 59.38 78 THR A N 1
ATOM 571 C CA . THR A 1 78 ? 6.481 -9.422 15.875 1.00 59.38 78 THR A CA 1
ATOM 572 C C . THR A 1 78 ? 7.805 -9.622 16.616 1.00 59.38 78 THR A C 1
ATOM 574 O O . THR A 1 78 ? 8.574 -10.543 16.326 1.00 59.38 78 THR A O 1
ATOM 577 N N . VAL A 1 79 ? 8.073 -8.735 17.583 1.00 66.06 79 VAL A N 1
ATOM 578 C CA . VAL A 1 79 ? 9.317 -8.717 18.380 1.00 66.06 79 VAL A CA 1
ATOM 579 C C . VAL A 1 79 ? 9.575 -10.074 19.037 1.00 66.06 79 VAL A C 1
ATOM 581 O O . VAL A 1 79 ? 10.702 -10.561 19.047 1.00 66.06 79 VAL A O 1
ATOM 584 N N . LEU A 1 80 ? 8.509 -10.684 19.553 1.00 68.12 80 LEU A N 1
ATOM 585 C CA . LEU A 1 80 ? 8.506 -12.036 20.086 1.00 68.12 80 LEU A CA 1
ATOM 586 C C . LEU A 1 80 ? 7.586 -12.889 19.220 1.00 68.12 80 LEU A C 1
ATOM 588 O O . LEU A 1 80 ? 6.426 -12.523 19.003 1.00 68.12 80 LEU A O 1
ATOM 592 N N . ARG A 1 81 ? 8.095 -14.020 18.735 1.00 71.50 81 ARG A N 1
ATOM 593 C CA . ARG A 1 81 ? 7.307 -14.987 17.966 1.00 71.50 81 ARG A CA 1
ATOM 594 C C . ARG A 1 81 ? 7.205 -16.299 18.703 1.00 71.50 81 ARG A C 1
ATOM 596 O O . ARG A 1 81 ? 8.153 -16.722 19.358 1.00 71.50 81 ARG A O 1
ATOM 603 N N . ALA A 1 82 ? 6.094 -16.994 18.509 1.00 73.06 82 ALA A N 1
ATOM 604 C CA . ALA A 1 82 ? 5.938 -18.341 19.032 1.00 73.06 82 ALA A CA 1
ATOM 605 C C . ALA A 1 82 ? 7.041 -19.286 18.521 1.00 73.06 82 ALA A C 1
ATOM 607 O O . ALA A 1 82 ? 7.531 -20.118 19.281 1.00 73.06 82 ALA A O 1
ATOM 608 N N . GLU A 1 83 ? 7.506 -19.107 17.275 1.00 72.69 83 GLU A N 1
ATOM 609 C CA . GLU A 1 83 ? 8.547 -19.965 16.692 1.00 72.69 83 GLU A CA 1
ATOM 610 C C . GLU A 1 83 ? 9.897 -19.866 17.412 1.00 72.69 83 GLU A C 1
ATOM 612 O O . GLU A 1 83 ? 10.645 -20.842 17.427 1.00 72.69 83 GLU A O 1
ATOM 617 N N . GLN A 1 84 ? 10.205 -18.717 18.024 1.00 76.88 84 GLN A N 1
ATOM 618 C CA . GLN A 1 84 ? 11.447 -18.520 18.783 1.00 76.88 84 GLN A CA 1
ATOM 619 C C . GLN A 1 84 ? 11.474 -19.375 20.057 1.00 76.88 84 GLN A C 1
ATOM 621 O O . GLN A 1 84 ? 12.545 -19.707 20.555 1.00 76.88 84 GLN A O 1
ATOM 626 N N . PHE A 1 85 ? 10.301 -19.765 20.561 1.00 79.56 85 PHE A N 1
ATOM 627 C CA . PHE A 1 85 ? 10.140 -20.576 21.767 1.00 79.56 85 PHE A CA 1
ATOM 628 C C . PHE A 1 85 ? 9.786 -22.037 21.459 1.00 79.56 85 PHE A C 1
ATOM 630 O O . PHE A 1 85 ? 9.584 -22.821 22.385 1.00 79.56 85 PHE A O 1
ATOM 637 N N . ALA A 1 86 ? 9.729 -22.427 20.179 1.00 74.06 86 ALA A N 1
ATOM 638 C CA . ALA A 1 86 ? 9.314 -23.768 19.764 1.00 74.06 86 ALA A CA 1
ATOM 639 C C . ALA A 1 86 ? 10.216 -24.883 20.325 1.00 74.06 86 ALA A C 1
ATOM 641 O O . ALA A 1 86 ? 9.741 -25.987 20.567 1.00 74.06 86 ALA A O 1
ATOM 642 N N . LEU A 1 87 ? 11.499 -24.587 20.565 1.00 78.81 87 LEU A N 1
ATOM 643 C CA . LEU A 1 87 ? 12.470 -25.538 21.120 1.00 78.81 87 LEU A CA 1
ATOM 644 C C . LEU A 1 87 ? 12.371 -25.701 22.647 1.00 78.81 87 LEU A C 1
ATOM 646 O O . LEU A 1 87 ? 12.965 -26.623 23.189 1.00 78.81 87 LEU A O 1
ATOM 650 N N . LEU A 1 88 ? 11.626 -24.836 23.348 1.00 81.44 88 LEU A N 1
ATOM 651 C CA . LEU A 1 88 ? 11.535 -24.850 24.815 1.00 81.44 88 LEU A CA 1
ATOM 652 C C . LEU A 1 88 ? 10.454 -25.796 25.365 1.00 81.44 88 LEU A C 1
ATOM 654 O O . LEU A 1 88 ? 10.295 -25.883 26.579 1.00 81.44 88 LEU A O 1
ATOM 658 N N . GLY A 1 89 ? 9.665 -26.451 24.504 1.00 79.06 89 GLY A N 1
ATOM 659 C CA . GLY A 1 89 ? 8.652 -27.430 24.928 1.00 79.06 89 GLY A CA 1
ATOM 660 C C . GLY A 1 89 ? 7.547 -26.875 25.843 1.00 79.06 89 GLY A C 1
ATOM 661 O O . GLY A 1 89 ? 6.939 -27.624 26.602 1.00 79.06 89 GLY A O 1
ATOM 662 N N . LEU A 1 90 ? 7.287 -25.562 25.816 1.00 82.69 90 LEU A N 1
ATOM 663 C CA . LEU A 1 90 ? 6.358 -24.920 26.751 1.00 82.69 90 LEU A CA 1
ATOM 664 C C . LEU A 1 90 ? 4.891 -25.294 26.462 1.00 82.69 90 LEU A C 1
ATOM 666 O O . LEU A 1 90 ? 4.480 -25.326 25.298 1.00 82.69 90 LEU A O 1
ATOM 670 N N . PRO A 1 91 ? 4.055 -25.500 27.501 1.00 83.88 91 PRO A N 1
ATOM 671 C CA . PRO A 1 91 ? 2.637 -25.770 27.304 1.00 83.88 91 PRO A CA 1
ATOM 672 C C . PRO A 1 91 ? 1.935 -24.558 26.677 1.00 83.88 91 PRO A C 1
ATOM 674 O O . PRO A 1 91 ? 2.162 -23.404 27.056 1.00 83.88 91 PRO A O 1
ATOM 677 N N . ARG A 1 92 ? 1.038 -24.838 25.724 1.00 77.81 92 ARG A N 1
ATOM 678 C CA . ARG A 1 92 ? 0.416 -23.852 24.817 1.00 77.81 92 ARG A CA 1
ATOM 679 C C . ARG A 1 92 ? -0.232 -22.675 25.542 1.00 77.81 92 ARG A C 1
ATOM 681 O O . ARG A 1 92 ? -0.030 -21.532 25.148 1.00 77.81 92 ARG A O 1
ATOM 688 N N . TRP A 1 93 ? -0.963 -22.941 26.622 1.00 80.44 93 TRP A N 1
ATOM 689 C CA . TRP A 1 93 ? -1.674 -21.908 27.380 1.00 80.44 93 TRP A CA 1
ATOM 690 C C . TRP A 1 93 ? -0.721 -20.936 28.095 1.00 80.44 93 TRP A C 1
ATOM 692 O O . TRP A 1 93 ? -1.009 -19.741 28.174 1.00 80.44 93 TRP A O 1
ATOM 702 N N . ARG A 1 94 ? 0.450 -21.406 28.559 1.00 85.38 94 ARG A N 1
ATOM 703 C CA . ARG A 1 94 ? 1.475 -20.550 29.187 1.00 85.38 94 ARG A CA 1
ATOM 704 C C . ARG A 1 94 ? 2.169 -19.665 28.156 1.00 85.38 94 ARG A C 1
ATOM 706 O O . ARG A 1 94 ? 2.434 -18.498 28.433 1.00 85.38 94 ARG A O 1
ATOM 713 N N . LEU A 1 95 ? 2.426 -20.202 26.961 1.00 83.75 95 LEU A N 1
ATOM 714 C CA . LEU A 1 95 ? 2.984 -19.425 25.854 1.00 83.75 95 LEU A CA 1
ATOM 715 C C . LEU A 1 95 ? 1.979 -18.391 25.332 1.00 83.75 95 LEU A C 1
ATOM 717 O O . LEU A 1 95 ? 2.337 -17.226 25.190 1.00 83.75 95 LEU A O 1
ATOM 721 N N . ALA A 1 96 ? 0.722 -18.787 25.123 1.00 82.75 96 ALA A N 1
ATOM 722 C CA . ALA A 1 96 ? -0.339 -17.905 24.642 1.00 82.75 96 ALA A CA 1
ATOM 723 C C . ALA A 1 96 ? -0.608 -16.742 25.607 1.00 82.75 96 ALA A C 1
ATOM 725 O O . ALA A 1 96 ? -0.583 -15.588 25.183 1.00 82.75 96 ALA A O 1
ATOM 726 N N . SER A 1 97 ? -0.799 -17.033 26.900 1.00 84.00 97 SER A N 1
ATOM 727 C CA . SER A 1 97 ? -1.002 -16.008 27.937 1.00 84.00 97 SER A CA 1
ATOM 728 C C . SER A 1 97 ? 0.224 -15.113 28.115 1.00 84.00 97 SER A C 1
ATOM 730 O O . SER A 1 97 ? 0.093 -13.900 28.250 1.00 84.00 97 SER A O 1
ATOM 732 N N . GLY A 1 98 ? 1.429 -15.685 28.054 1.00 85.69 98 GLY A N 1
ATOM 733 C CA . GLY A 1 98 ? 2.673 -14.934 28.149 1.00 85.69 98 GLY A CA 1
ATOM 734 C C . GLY A 1 98 ? 2.901 -13.972 26.976 1.00 85.69 98 GLY A C 1
ATOM 735 O O . GLY A 1 98 ? 3.301 -12.829 27.197 1.00 85.69 98 GLY A O 1
ATOM 736 N N . LEU A 1 99 ? 2.620 -14.408 25.743 1.00 84.44 99 LEU A N 1
ATOM 737 C CA . LEU A 1 99 ? 2.686 -13.563 24.546 1.00 84.44 99 LEU A CA 1
ATOM 738 C C . LEU A 1 99 ? 1.579 -12.503 24.540 1.00 84.44 99 LEU A C 1
ATOM 740 O O . LEU A 1 99 ? 1.844 -11.361 24.176 1.00 84.44 99 LEU A O 1
ATOM 744 N N . LEU A 1 100 ? 0.373 -12.846 25.004 1.00 85.25 100 LEU A N 1
ATOM 745 C CA . LEU A 1 100 ? -0.734 -11.900 25.146 1.00 85.25 100 LEU A CA 1
ATOM 746 C C . LEU A 1 100 ? -0.407 -10.799 26.165 1.00 85.25 100 LEU A C 1
ATOM 748 O O . LEU A 1 100 ? -0.550 -9.619 25.857 1.00 85.25 100 LEU A O 1
ATOM 752 N N . ALA A 1 101 ? 0.114 -11.167 27.338 1.00 86.88 101 ALA A N 1
ATOM 753 C CA . ALA A 1 101 ? 0.567 -10.216 28.354 1.00 86.88 101 ALA A CA 1
ATOM 754 C C . ALA A 1 101 ? 1.687 -9.305 27.823 1.00 86.88 101 ALA A C 1
ATOM 756 O O . ALA A 1 101 ? 1.681 -8.097 28.053 1.00 86.88 101 ALA A O 1
ATOM 757 N N . ALA A 1 102 ? 2.620 -9.859 27.043 1.00 84.88 102 ALA A N 1
ATOM 758 C CA . ALA A 1 102 ? 3.611 -9.058 26.332 1.00 84.88 102 ALA A CA 1
ATOM 759 C C . ALA A 1 102 ? 2.972 -8.149 25.265 1.00 84.88 102 ALA A C 1
ATOM 761 O O . ALA A 1 102 ? 3.484 -7.061 25.011 1.00 84.88 102 ALA A O 1
ATOM 762 N N . GLY A 1 103 ? 1.854 -8.549 24.654 1.00 82.44 103 GLY A N 1
ATOM 763 C CA . GLY A 1 103 ? 1.044 -7.737 23.745 1.00 82.44 103 GLY A CA 1
ATOM 764 C C . GLY A 1 103 ? 0.533 -6.449 24.394 1.00 82.44 103 GLY A C 1
ATOM 765 O O . GLY A 1 103 ? 0.703 -5.384 23.805 1.00 82.44 103 GLY A O 1
ATOM 766 N N . PHE A 1 104 ? 0.032 -6.535 25.632 1.00 86.69 104 PHE A N 1
ATOM 767 C CA . PHE A 1 104 ? -0.431 -5.376 26.411 1.00 86.69 104 PHE A CA 1
ATOM 768 C C . PHE A 1 104 ? 0.676 -4.378 26.765 1.00 86.69 104 PHE A C 1
ATOM 770 O O . PHE A 1 104 ? 0.409 -3.186 26.897 1.00 86.69 104 PHE A O 1
ATOM 777 N N . ALA A 1 105 ? 1.924 -4.836 26.881 1.00 84.69 105 ALA A N 1
ATOM 778 C CA . ALA A 1 105 ? 3.072 -3.976 27.149 1.00 84.69 105 ALA A CA 1
ATOM 779 C C . ALA A 1 105 ? 3.553 -3.280 25.859 1.00 84.69 105 ALA A C 1
ATOM 781 O O . ALA A 1 105 ? 4.473 -3.758 25.185 1.00 84.69 105 ALA A O 1
ATOM 782 N N . GLY A 1 106 ? 2.920 -2.170 25.474 1.00 81.50 106 GLY A N 1
ATOM 783 C CA . GLY A 1 106 ? 3.283 -1.393 24.288 1.00 81.50 106 GLY A CA 1
ATOM 784 C C . GLY A 1 106 ? 2.823 0.064 24.352 1.00 81.50 106 GLY A C 1
ATOM 785 O O . GLY A 1 106 ? 1.906 0.412 25.084 1.00 81.50 106 GLY A O 1
ATOM 786 N N . ILE A 1 107 ? 3.458 0.930 23.560 1.00 83.25 107 ILE A N 1
ATOM 787 C CA . ILE A 1 107 ? 3.041 2.339 23.437 1.00 83.25 107 ILE A CA 1
ATOM 788 C C . ILE A 1 107 ? 1.651 2.419 22.785 1.00 83.25 107 ILE A C 1
ATOM 790 O O . ILE A 1 107 ? 0.804 3.199 23.205 1.00 83.25 107 ILE A O 1
ATOM 794 N N . THR A 1 108 ? 1.384 1.559 21.799 1.00 83.81 108 THR A N 1
ATOM 795 C CA . THR A 1 108 ? 0.110 1.519 21.065 1.00 83.81 108 THR A CA 1
ATOM 796 C C . THR A 1 108 ? -1.084 1.181 21.957 1.00 83.81 108 THR A C 1
ATOM 798 O O . THR A 1 108 ? -2.149 1.774 21.793 1.00 83.81 108 THR A O 1
ATOM 801 N N . THR A 1 109 ? -0.928 0.274 22.926 1.00 90.12 109 THR A N 1
ATOM 802 C CA . THR A 1 109 ? -1.990 -0.066 23.887 1.00 90.12 109 THR A CA 1
ATOM 803 C C . THR A 1 109 ? -2.265 1.075 24.853 1.00 90.12 109 THR A C 1
ATOM 805 O O . THR A 1 109 ? -3.430 1.359 25.103 1.00 90.12 109 THR A O 1
ATOM 808 N N . ALA A 1 110 ? -1.231 1.772 25.334 1.00 91.19 110 ALA A N 1
ATOM 809 C CA . ALA A 1 110 ? -1.397 2.949 26.189 1.00 91.19 110 ALA A CA 1
ATOM 810 C C . ALA A 1 110 ? -2.130 4.091 25.463 1.00 91.19 110 ALA A C 1
ATOM 812 O O . ALA A 1 110 ? -3.072 4.663 26.004 1.00 91.19 110 ALA A O 1
ATOM 813 N N . VAL A 1 111 ? -1.751 4.371 24.211 1.00 91.06 111 VAL A N 1
ATOM 814 C CA . VAL A 1 111 ? -2.420 5.370 23.361 1.00 91.06 111 VAL A CA 1
ATOM 815 C C . VAL A 1 111 ? -3.883 4.996 23.099 1.00 91.06 111 VAL A C 1
ATOM 817 O O . VAL A 1 111 ? -4.766 5.841 23.203 1.00 91.06 111 VAL A O 1
ATOM 820 N N . THR A 1 112 ? -4.160 3.724 22.803 1.00 92.50 112 THR A N 1
ATOM 821 C CA . THR A 1 112 ? -5.535 3.257 22.556 1.00 92.50 112 THR A CA 1
ATOM 822 C C . THR A 1 112 ? -6.375 3.311 23.828 1.00 92.50 112 THR A C 1
ATOM 824 O O . THR A 1 112 ? -7.522 3.739 23.780 1.00 92.50 112 THR A O 1
ATOM 827 N N . LEU A 1 113 ? -5.805 2.926 24.976 1.00 94.75 113 LEU A N 1
ATOM 828 C CA . LEU A 1 113 ? -6.468 3.061 26.270 1.00 94.75 113 LEU A CA 1
ATOM 829 C C . LEU A 1 113 ? -6.853 4.520 26.519 1.00 94.75 113 LEU A C 1
ATOM 831 O O . LEU A 1 113 ? -8.004 4.775 26.848 1.00 94.75 113 LEU A O 1
ATOM 835 N N . LEU A 1 114 ? -5.936 5.467 26.288 1.00 94.62 114 LEU A N 1
ATOM 836 C CA . LEU A 1 114 ? -6.229 6.894 26.413 1.00 94.62 114 LEU A CA 1
ATOM 837 C C . LEU A 1 114 ? -7.400 7.319 25.517 1.00 94.62 114 LEU A C 1
ATOM 839 O O . LEU A 1 114 ? -8.294 8.006 25.993 1.00 94.62 114 LEU A O 1
ATOM 843 N N . ALA A 1 115 ? -7.443 6.873 24.259 1.00 92.81 115 ALA A N 1
ATOM 844 C CA . ALA A 1 115 ? -8.555 7.184 23.360 1.00 92.81 115 ALA A CA 1
ATOM 845 C C . ALA A 1 115 ? -9.892 6.608 23.872 1.00 92.81 115 ALA A C 1
ATOM 847 O O . ALA A 1 115 ? -10.927 7.275 23.837 1.00 92.81 115 ALA A O 1
ATOM 848 N N . LEU A 1 116 ? -9.868 5.378 24.398 1.00 94.69 116 LEU A N 1
ATOM 849 C CA . LEU A 1 116 ? -11.042 4.717 24.968 1.00 94.69 116 LEU A CA 1
ATOM 850 C C . LEU A 1 116 ? -11.514 5.366 26.278 1.00 94.69 116 LEU A C 1
ATOM 852 O O . LEU A 1 116 ? -12.708 5.324 26.552 1.00 94.69 116 LEU A O 1
ATOM 856 N N . LEU A 1 117 ? -10.641 6.026 27.052 1.00 94.75 117 LEU A N 1
ATOM 857 C CA . LEU A 1 117 ? -11.059 6.801 28.232 1.00 94.75 117 LEU A CA 1
ATOM 858 C C . LEU A 1 117 ? -12.041 7.929 27.874 1.00 94.75 117 LEU A C 1
ATOM 860 O O . LEU A 1 117 ? -12.840 8.324 28.723 1.00 94.75 117 LEU A O 1
ATOM 864 N N . GLY A 1 118 ? -12.064 8.381 26.613 1.00 91.62 118 GLY A N 1
ATOM 865 C CA . GLY A 1 118 ? -13.102 9.282 26.108 1.00 91.62 118 GLY A CA 1
ATOM 866 C C . GLY A 1 118 ? -14.521 8.736 26.322 1.00 91.62 118 GLY A C 1
ATOM 867 O O . GLY A 1 118 ? -15.432 9.510 26.588 1.00 91.62 118 GLY A O 1
ATOM 868 N N . LEU A 1 119 ? -14.707 7.410 26.327 1.00 93.38 119 LEU A N 1
ATOM 869 C CA . LEU A 1 119 ? -16.006 6.776 26.568 1.00 93.38 119 LEU A CA 1
ATOM 870 C C . LEU A 1 119 ? -16.505 7.017 28.000 1.00 93.38 119 LEU A C 1
ATOM 872 O O . LEU A 1 119 ? -17.704 7.165 28.216 1.00 93.38 119 LEU A O 1
ATOM 876 N N . ILE A 1 120 ? -15.589 7.090 28.971 1.00 93.88 120 ILE A N 1
ATOM 877 C CA . ILE A 1 120 ? -15.916 7.429 30.363 1.00 93.88 120 ILE A CA 1
ATOM 878 C C . ILE A 1 120 ? -16.326 8.899 30.451 1.00 93.88 120 ILE A C 1
ATOM 880 O O . ILE A 1 120 ? -17.328 9.211 31.088 1.00 93.88 120 ILE A O 1
ATOM 884 N N . GLY A 1 121 ? -15.596 9.784 29.763 1.00 90.50 121 GLY A N 1
ATOM 885 C CA . GLY A 1 121 ? -15.944 11.204 29.660 1.00 90.50 121 GLY A CA 1
ATOM 886 C C . GLY A 1 121 ? -17.328 11.423 29.045 1.00 90.50 121 GLY A C 1
ATOM 887 O O . GLY A 1 121 ? -18.135 12.170 29.591 1.00 90.50 121 GLY A O 1
ATOM 888 N N . TYR A 1 122 ? -17.640 10.699 27.969 1.00 90.88 122 TYR A N 1
ATOM 889 C CA . TYR A 1 122 ? -18.965 10.707 27.351 1.00 90.88 122 TYR A CA 1
ATOM 890 C C . TYR A 1 122 ? -20.045 10.143 28.289 1.00 90.88 122 TYR A C 1
ATOM 892 O O . TYR A 1 122 ? -21.097 10.753 28.462 1.00 90.88 122 TYR A O 1
ATOM 900 N N . GLY A 1 123 ? -19.771 9.020 28.962 1.00 89.94 123 GLY A N 1
ATOM 901 C CA . GLY A 1 123 ? -20.685 8.421 29.936 1.00 89.94 123 GLY A CA 1
ATOM 902 C C . GLY A 1 123 ? -20.997 9.341 31.114 1.00 89.94 123 GLY A C 1
ATOM 903 O O . GLY A 1 123 ? -22.149 9.423 31.523 1.00 89.94 123 GLY A O 1
ATOM 904 N N . ALA A 1 124 ? -20.018 10.105 31.604 1.00 91.19 124 ALA A N 1
ATOM 905 C CA . ALA A 1 124 ? -20.224 11.083 32.673 1.00 91.19 124 ALA A CA 1
ATOM 906 C C . ALA A 1 124 ? -21.247 12.170 32.303 1.00 91.19 124 ALA A C 1
ATOM 908 O O . ALA A 1 124 ? -21.964 12.641 33.183 1.00 91.19 124 ALA A O 1
ATOM 909 N N . ARG A 1 125 ? -21.377 12.512 31.012 1.00 87.69 125 ARG A N 1
ATOM 910 C CA . ARG A 1 125 ? -22.407 13.444 30.520 1.00 87.69 125 ARG A CA 1
ATOM 911 C C . ARG A 1 125 ? -23.809 12.829 30.504 1.00 87.69 125 ARG A C 1
ATOM 913 O O . ARG A 1 125 ? -24.786 13.554 30.634 1.00 87.69 125 ARG A O 1
ATOM 920 N N . LEU A 1 126 ? -23.906 11.508 30.352 1.00 87.56 126 LEU A N 1
ATOM 921 C CA . LEU A 1 126 ? -25.171 10.761 30.359 1.00 87.56 126 LEU A CA 1
ATOM 922 C C . LEU A 1 126 ? -25.606 10.330 31.772 1.00 87.56 126 LEU A C 1
ATOM 924 O O . LEU A 1 126 ? -26.744 9.907 31.958 1.00 87.56 126 LEU A O 1
ATOM 928 N N . GLY A 1 127 ? -24.712 10.422 32.761 1.00 91.12 127 GLY A N 1
ATOM 929 C CA . GLY A 1 127 ? -24.989 10.167 34.175 1.00 91.12 127 GLY A CA 1
ATOM 930 C C . GLY A 1 127 ? -23.968 9.246 34.851 1.00 91.12 127 GLY A C 1
ATOM 931 O O . GLY A 1 127 ? -23.167 8.565 34.210 1.00 91.12 127 GLY A O 1
ATOM 932 N N . VAL A 1 128 ? -24.016 9.181 36.186 1.00 92.25 128 VAL A N 1
ATOM 933 C CA . VAL A 1 128 ? -23.062 8.393 36.996 1.00 92.25 128 VAL A CA 1
ATOM 934 C C . VAL A 1 128 ? -23.120 6.901 36.651 1.00 92.25 128 VAL A C 1
ATOM 936 O O . VAL A 1 128 ? -22.084 6.256 36.507 1.00 92.25 128 VAL A O 1
ATOM 939 N N . ALA A 1 129 ? -24.324 6.360 36.452 1.00 90.75 129 ALA A N 1
ATOM 940 C CA . ALA A 1 129 ? -24.527 4.974 36.034 1.00 90.75 129 ALA A CA 1
ATOM 941 C C . ALA A 1 129 ? -23.832 4.660 34.696 1.00 90.75 129 ALA A C 1
ATOM 943 O O . ALA A 1 129 ? -23.139 3.650 34.574 1.00 90.75 129 ALA A O 1
ATOM 944 N N . ALA A 1 130 ? -23.959 5.554 33.712 1.00 91.50 130 ALA A N 1
ATOM 945 C CA . ALA A 1 130 ? -23.334 5.408 32.402 1.00 91.50 130 ALA A CA 1
ATOM 946 C C . ALA A 1 130 ? -21.800 5.505 32.479 1.00 91.50 130 ALA A C 1
ATOM 948 O O . ALA A 1 130 ? -21.103 4.712 31.843 1.00 91.50 130 ALA A O 1
ATOM 949 N N . ALA A 1 131 ? -21.263 6.396 33.319 1.00 92.31 131 ALA A N 1
ATOM 950 C CA . ALA A 1 131 ? -19.826 6.474 33.592 1.00 92.31 131 ALA A CA 1
ATOM 951 C C . ALA A 1 131 ? -19.277 5.195 34.252 1.00 92.31 131 ALA A C 1
ATOM 953 O O . ALA A 1 131 ? -18.219 4.703 33.858 1.00 92.31 131 ALA A O 1
ATOM 954 N N . LEU A 1 132 ? -20.004 4.617 35.215 1.00 94.00 132 LEU A N 1
ATOM 955 C CA . LEU A 1 132 ? -19.608 3.366 35.870 1.00 94.00 132 LEU A CA 1
ATOM 956 C C . LEU A 1 132 ? -19.618 2.179 34.899 1.00 94.00 132 LEU A C 1
ATOM 958 O O . LEU A 1 132 ? -18.712 1.353 34.956 1.00 94.00 132 LEU A O 1
ATOM 962 N N . VAL A 1 133 ? -20.586 2.115 33.978 1.00 95.56 133 VAL A N 1
ATOM 963 C CA . VAL A 1 133 ? -20.647 1.096 32.911 1.00 95.56 133 VAL A CA 1
ATOM 964 C C . VAL A 1 133 ? -19.541 1.287 31.867 1.00 95.56 133 VAL A C 1
ATOM 966 O O . VAL A 1 133 ? -19.039 0.307 31.308 1.00 95.56 133 VAL A O 1
ATOM 969 N N . ALA A 1 134 ? -19.102 2.524 31.627 1.00 94.56 134 ALA A N 1
ATOM 970 C CA . ALA A 1 134 ? -18.013 2.806 30.699 1.00 94.56 134 ALA A CA 1
ATOM 971 C C . ALA A 1 134 ? -16.684 2.170 31.143 1.00 94.56 134 ALA A C 1
ATOM 973 O O . ALA A 1 134 ? -15.915 1.723 30.296 1.00 94.56 134 ALA A O 1
ATOM 974 N N . VAL A 1 135 ? -16.418 2.061 32.451 1.00 95.94 135 VAL A N 1
ATOM 975 C CA . VAL A 1 135 ? -15.171 1.475 32.982 1.00 95.94 135 VAL A CA 1
ATOM 976 C C . VAL A 1 135 ? -14.953 0.022 32.518 1.00 95.94 135 VAL A C 1
ATOM 978 O O . VAL A 1 135 ? -13.942 -0.239 31.856 1.00 95.94 135 VAL A O 1
ATOM 981 N N . PRO A 1 136 ? -15.861 -0.943 32.787 1.00 96.44 136 PRO A N 1
ATOM 982 C CA . PRO A 1 136 ? -15.707 -2.304 32.283 1.00 96.44 136 PRO A CA 1
ATOM 983 C C . PRO A 1 136 ? -15.785 -2.366 30.753 1.00 96.44 136 PRO A C 1
ATOM 985 O O . PRO A 1 136 ? -15.072 -3.173 30.156 1.00 96.44 136 PRO A O 1
ATOM 988 N N . ALA A 1 137 ? -16.572 -1.499 30.102 1.00 95.88 137 ALA A N 1
ATOM 989 C CA . ALA A 1 137 ? -16.633 -1.436 28.642 1.00 95.88 137 ALA A CA 1
ATOM 990 C C . ALA A 1 137 ? -15.272 -1.077 28.018 1.00 95.88 137 ALA A C 1
ATOM 992 O O . ALA A 1 137 ? -14.853 -1.729 27.066 1.00 95.88 137 ALA A O 1
ATOM 993 N N . VAL A 1 138 ? -14.549 -0.097 28.575 1.00 96.56 138 VAL A N 1
ATOM 994 C CA . VAL A 1 138 ? -13.206 0.304 28.119 1.00 96.56 138 VAL A CA 1
ATOM 995 C C . VAL A 1 138 ? -12.206 -0.840 28.266 1.00 96.56 138 VAL A C 1
ATOM 997 O O . VAL A 1 138 ? -11.465 -1.135 27.326 1.00 96.56 138 VAL A O 1
ATOM 1000 N N . VAL A 1 139 ? -12.197 -1.511 29.422 1.00 96.00 139 VAL A N 1
ATOM 1001 C CA . VAL A 1 139 ? -11.278 -2.630 29.685 1.00 96.00 139 VAL A CA 1
ATOM 1002 C C . VAL A 1 139 ? -11.545 -3.786 28.723 1.00 96.00 139 VAL A C 1
ATOM 1004 O O . VAL A 1 139 ? -10.616 -4.287 28.087 1.00 96.00 139 VAL A O 1
ATOM 1007 N N . LEU A 1 140 ? -12.808 -4.191 28.578 1.00 96.38 140 LEU A N 1
ATOM 1008 C CA . LEU A 1 140 ? -13.202 -5.282 27.689 1.00 96.38 140 LEU A CA 1
ATOM 1009 C C . LEU A 1 140 ? -12.918 -4.957 26.220 1.00 96.38 140 LEU A C 1
ATOM 1011 O O . LEU A 1 140 ? -12.379 -5.802 25.503 1.00 96.38 140 LEU A O 1
ATOM 1015 N N . HIS A 1 141 ? -13.202 -3.726 25.790 1.00 96.06 141 HIS A N 1
ATOM 1016 C CA . HIS A 1 141 ? -12.911 -3.279 24.433 1.00 96.06 141 HIS A CA 1
ATOM 1017 C C . HIS A 1 141 ? -11.404 -3.338 24.155 1.00 96.06 141 HIS A C 1
ATOM 1019 O O . HIS A 1 141 ? -10.987 -3.944 23.169 1.00 96.06 141 HIS A O 1
ATOM 1025 N N . LEU A 1 142 ? -10.561 -2.822 25.058 1.00 95.31 142 LEU A N 1
ATOM 1026 C CA . LEU A 1 142 ? -9.106 -2.898 24.908 1.00 95.31 142 LEU A CA 1
ATOM 1027 C C . LEU A 1 142 ? -8.609 -4.350 24.816 1.00 95.31 142 LEU A C 1
ATOM 1029 O O . LEU A 1 142 ? -7.758 -4.658 23.979 1.00 95.31 142 LEU A O 1
ATOM 1033 N N . VAL A 1 143 ? -9.140 -5.252 25.649 1.00 94.25 143 VAL A N 1
ATOM 1034 C CA . VAL A 1 143 ? -8.781 -6.678 25.611 1.00 94.25 143 VAL A CA 1
ATOM 1035 C C . VAL A 1 143 ? -9.130 -7.300 24.262 1.00 94.25 143 VAL A C 1
ATOM 1037 O O . VAL A 1 143 ? -8.293 -7.989 23.671 1.00 94.25 143 VAL A O 1
ATOM 1040 N N . VAL A 1 144 ? -10.331 -7.021 23.749 1.00 94.94 144 VAL A N 1
ATOM 1041 C CA . VAL A 1 144 ? -10.766 -7.486 22.428 1.00 94.94 144 VAL A CA 1
ATOM 1042 C C . VAL A 1 144 ? -9.871 -6.928 21.326 1.00 94.94 144 VAL A C 1
ATOM 1044 O O . VAL A 1 144 ? -9.461 -7.704 20.471 1.00 94.94 144 VAL A O 1
ATOM 1047 N N . LEU A 1 145 ? -9.481 -5.649 21.364 1.00 93.94 145 LEU A N 1
ATOM 1048 C CA . LEU A 1 145 ? -8.576 -5.060 20.366 1.00 93.94 145 LEU A CA 1
ATOM 1049 C C . LEU A 1 145 ? -7.203 -5.740 20.341 1.00 93.94 145 LEU A C 1
ATOM 1051 O O . LEU A 1 145 ? -6.704 -6.093 19.269 1.00 93.94 145 LEU A O 1
ATOM 1055 N N . VAL A 1 146 ? -6.600 -5.981 21.511 1.00 91.88 146 VAL A N 1
ATOM 1056 C CA . VAL A 1 146 ? -5.294 -6.654 21.590 1.00 91.88 146 VAL A CA 1
ATOM 1057 C C . VAL A 1 146 ? -5.391 -8.086 21.071 1.00 91.88 146 VAL A C 1
ATOM 1059 O O . VAL A 1 146 ? -4.542 -8.507 20.284 1.00 91.88 146 VAL A O 1
ATOM 1062 N N . LEU A 1 147 ? -6.424 -8.834 21.468 1.00 91.38 147 LEU A N 1
ATOM 1063 C CA . LEU A 1 147 ? -6.656 -10.193 20.974 1.00 91.38 147 LEU A CA 1
ATOM 1064 C C . LEU A 1 147 ? -6.931 -10.218 19.469 1.00 91.38 147 LEU A C 1
ATOM 1066 O O . LEU A 1 147 ? -6.382 -11.065 18.763 1.00 91.38 147 LEU A O 1
ATOM 1070 N N . LEU A 1 148 ? -7.724 -9.268 18.975 1.00 91.75 148 LEU A N 1
ATOM 1071 C CA . LEU A 1 148 ? -8.048 -9.122 17.565 1.00 91.75 148 LEU A CA 1
ATOM 1072 C C . LEU A 1 148 ? -6.779 -8.920 16.742 1.00 91.75 148 LEU A C 1
ATOM 1074 O O . LEU A 1 148 ? -6.611 -9.607 15.739 1.00 91.75 148 LEU A O 1
ATOM 1078 N N . ALA A 1 149 ? -5.843 -8.075 17.182 1.00 88.75 149 ALA A N 1
ATOM 1079 C CA . ALA A 1 149 ? -4.560 -7.920 16.497 1.00 88.75 149 ALA A CA 1
ATOM 1080 C C . ALA A 1 149 ? -3.718 -9.203 16.499 1.00 88.75 149 ALA A C 1
ATOM 1082 O O . ALA A 1 149 ? -3.105 -9.522 15.483 1.00 88.75 149 ALA A O 1
ATOM 1083 N N . GLN A 1 150 ? -3.687 -9.967 17.598 1.00 85.56 150 GLN A N 1
ATOM 1084 C CA . GLN A 1 150 ? -2.932 -11.230 17.643 1.00 85.56 150 GLN A CA 1
ATOM 1085 C C . GLN A 1 150 ? -3.514 -12.272 16.683 1.00 85.56 150 GLN A C 1
ATOM 1087 O O . GLN A 1 150 ? -2.786 -12.891 15.904 1.00 85.56 150 GLN A O 1
ATOM 1092 N N . VAL A 1 151 ? -4.838 -12.441 16.701 1.00 88.00 151 VAL A N 1
ATOM 1093 C CA . VAL A 1 151 ? -5.537 -13.348 15.783 1.00 88.00 151 VAL A CA 1
ATOM 1094 C C . VAL A 1 151 ? -5.362 -12.878 14.343 1.00 88.00 151 VAL A C 1
ATOM 1096 O O . VAL A 1 151 ? -5.043 -13.690 13.480 1.00 88.00 151 VAL A O 1
ATOM 1099 N N . SER A 1 152 ? -5.478 -11.577 14.083 1.00 85.75 152 SER A N 1
ATOM 1100 C CA . SER A 1 152 ? -5.276 -10.997 12.752 1.00 85.75 152 SER A CA 1
ATOM 1101 C C . SER A 1 152 ? -3.862 -11.249 12.247 1.00 85.75 152 SER A C 1
ATOM 1103 O O . SER A 1 152 ? -3.697 -11.733 11.132 1.00 85.75 152 SER A O 1
ATOM 1105 N N . ALA A 1 153 ? -2.838 -11.035 13.078 1.00 79.81 153 ALA A N 1
ATOM 1106 C CA . ALA A 1 153 ? -1.452 -11.352 12.738 1.00 79.81 153 ALA A CA 1
ATOM 1107 C C . ALA A 1 153 ? -1.285 -12.832 12.349 1.00 79.81 153 ALA A C 1
ATOM 1109 O O . ALA A 1 153 ? -0.647 -13.149 11.343 1.00 79.81 153 ALA A O 1
ATOM 1110 N N . ALA A 1 154 ? -1.894 -13.745 13.111 1.00 79.38 154 ALA A N 1
ATOM 1111 C CA . ALA A 1 154 ? -1.847 -15.175 12.825 1.00 79.38 154 ALA A CA 1
ATOM 1112 C C . ALA A 1 154 ? -2.577 -15.543 11.524 1.00 79.38 154 ALA A C 1
ATOM 1114 O O . ALA A 1 154 ? -2.052 -16.314 10.715 1.00 79.38 154 ALA A O 1
ATOM 1115 N N . VAL A 1 155 ? -3.769 -14.979 11.310 1.00 80.75 155 VAL A N 1
ATOM 1116 C CA . VAL A 1 155 ? -4.588 -15.201 10.114 1.00 80.75 155 VAL A CA 1
ATOM 1117 C C . VAL A 1 155 ? -3.879 -14.651 8.886 1.00 80.75 155 VAL A C 1
ATOM 1119 O O . VAL A 1 155 ? -3.683 -15.397 7.935 1.00 80.75 155 VAL A O 1
ATOM 1122 N N . PHE A 1 156 ? -3.407 -13.405 8.905 1.00 74.88 156 PHE A N 1
ATOM 1123 C CA . PHE A 1 156 ? -2.663 -12.822 7.789 1.00 74.88 156 PHE A CA 1
ATOM 1124 C C . PHE A 1 156 ? -1.354 -13.560 7.521 1.00 74.88 156 PHE A C 1
ATOM 1126 O O . PHE A 1 156 ? -1.034 -13.840 6.366 1.00 74.88 156 PHE A O 1
ATOM 1133 N N . GLY A 1 157 ? -0.635 -13.975 8.567 1.00 71.69 157 GLY A N 1
ATOM 1134 C CA . GLY A 1 157 ? 0.541 -14.828 8.429 1.00 71.69 157 GLY A CA 1
ATOM 1135 C C . GLY A 1 157 ? 0.215 -16.171 7.768 1.00 71.69 157 GLY A C 1
ATOM 1136 O O . GLY A 1 157 ? 1.002 -16.673 6.975 1.00 71.69 157 GLY A O 1
ATOM 1137 N N . PHE A 1 158 ? -0.949 -16.763 8.049 1.00 73.69 158 PHE A N 1
ATOM 1138 C CA . PHE A 1 158 ? -1.405 -17.992 7.397 1.00 73.69 158 PHE A CA 1
ATOM 1139 C C . PHE A 1 158 ? -1.861 -17.775 5.953 1.00 73.69 158 PHE A C 1
ATOM 1141 O O . PHE A 1 158 ? -1.430 -18.502 5.058 1.00 73.69 158 PHE A O 1
ATOM 1148 N N . VAL A 1 159 ? -2.702 -16.770 5.736 1.00 74.31 159 VAL A N 1
ATOM 1149 C CA . VAL A 1 159 ? -3.315 -16.422 4.454 1.00 74.31 159 VAL A CA 1
ATOM 1150 C C . VAL A 1 159 ? -2.238 -16.019 3.450 1.00 74.31 159 VAL A C 1
ATOM 1152 O O . VAL A 1 159 ? -2.202 -16.564 2.355 1.00 74.31 159 VAL A O 1
ATOM 1155 N N . SER A 1 160 ? -1.275 -15.188 3.840 1.00 66.62 160 SER A N 1
ATOM 1156 C CA . SER A 1 160 ? -0.171 -14.747 2.973 1.00 66.62 160 SER A CA 1
ATOM 1157 C C . SER A 1 160 ? 0.709 -15.891 2.432 1.00 66.62 160 SER A C 1
ATOM 1159 O O . SER A 1 160 ? 1.379 -15.730 1.413 1.00 66.62 160 SER A O 1
ATOM 1161 N N . ARG A 1 161 ? 0.681 -17.080 3.055 1.00 68.69 161 ARG A N 1
ATOM 1162 C CA . ARG A 1 161 ? 1.367 -18.286 2.549 1.00 68.69 161 ARG A CA 1
ATOM 1163 C C . ARG A 1 161 ? 0.603 -19.000 1.433 1.00 68.69 161 ARG A C 1
ATOM 1165 O O . ARG A 1 161 ? 1.192 -19.799 0.706 1.00 68.69 161 ARG A O 1
ATOM 1172 N N . LEU A 1 162 ? -0.701 -18.764 1.316 1.00 76.69 162 LEU A N 1
ATOM 1173 C CA . LEU A 1 162 ? -1.538 -19.296 0.245 1.00 76.69 162 LEU A CA 1
ATOM 1174 C C . LEU A 1 162 ? -1.469 -18.364 -0.964 1.00 76.69 162 LEU A C 1
ATOM 1176 O O . LEU A 1 162 ? -1.426 -17.148 -0.819 1.00 76.69 162 LEU A O 1
ATOM 1180 N N . ARG A 1 163 ? -1.537 -18.920 -2.177 1.00 80.81 163 ARG A N 1
ATOM 1181 C CA . ARG A 1 163 ? -1.574 -18.109 -3.407 1.00 80.81 163 ARG A CA 1
ATOM 1182 C C . ARG A 1 163 ? -2.789 -17.182 -3.448 1.00 80.81 163 ARG A C 1
ATOM 1184 O O . ARG A 1 163 ? -2.655 -16.012 -3.773 1.00 80.81 163 ARG A O 1
ATOM 1191 N N . THR A 1 164 ? -3.958 -17.695 -3.067 1.00 82.38 164 THR A N 1
ATOM 1192 C CA . THR A 1 164 ? -5.190 -16.899 -2.949 1.00 82.38 164 THR A CA 1
ATOM 1193 C C . THR A 1 164 ? -5.079 -15.861 -1.843 1.00 82.38 164 THR A C 1
ATOM 1195 O O . THR A 1 164 ? -5.510 -14.724 -2.002 1.00 82.38 164 THR A O 1
ATOM 1198 N N . GLY A 1 165 ? -4.450 -16.226 -0.731 1.00 78.81 165 GLY A N 1
ATOM 1199 C CA . GLY A 1 165 ? -4.290 -15.308 0.376 1.00 78.81 165 GLY A CA 1
ATOM 1200 C C . GLY A 1 165 ? -3.273 -14.198 0.122 1.00 78.81 165 GLY A C 1
ATOM 1201 O O . GLY A 1 165 ? -3.490 -13.095 0.603 1.00 78.81 165 GLY A O 1
ATOM 1202 N N . ALA A 1 166 ? -2.257 -14.420 -0.715 1.00 81.31 166 ALA A N 1
ATOM 1203 C CA . ALA A 1 166 ? -1.372 -13.362 -1.199 1.00 81.31 166 ALA A CA 1
ATOM 1204 C C . ALA A 1 166 ? -2.117 -12.265 -1.980 1.00 81.31 166 ALA A C 1
ATOM 1206 O O . ALA A 1 166 ? -1.779 -11.086 -1.856 1.00 81.31 166 ALA A O 1
ATOM 1207 N N . VAL A 1 167 ? -3.156 -12.636 -2.741 1.00 88.44 167 VAL A N 1
ATOM 1208 C CA . VAL A 1 167 ? -4.034 -11.668 -3.419 1.00 88.44 167 VAL A CA 1
ATOM 1209 C C . VAL A 1 167 ? -4.806 -10.846 -2.392 1.00 88.44 167 VAL A C 1
ATOM 1211 O O . VAL A 1 167 ? -4.800 -9.622 -2.470 1.00 88.44 167 VAL A O 1
ATOM 1214 N N . VAL A 1 168 ? -5.407 -11.498 -1.390 1.00 85.94 168 VAL A N 1
ATOM 1215 C CA . VAL A 1 168 ? -6.154 -10.815 -0.319 1.00 85.94 168 VAL A CA 1
ATOM 1216 C C . VAL A 1 168 ? -5.247 -9.875 0.470 1.00 85.94 168 VAL A C 1
ATOM 1218 O O . VAL A 1 168 ? -5.597 -8.718 0.677 1.00 85.94 168 VAL A O 1
ATOM 1221 N N . THR A 1 169 ? -4.057 -10.322 0.875 1.00 79.94 169 THR A N 1
ATOM 1222 C CA . THR A 1 169 ? -3.118 -9.466 1.609 1.00 79.94 169 THR A CA 1
ATOM 1223 C C . THR A 1 169 ? -2.599 -8.322 0.749 1.00 79.94 169 THR A C 1
ATOM 1225 O O . THR A 1 169 ? -2.439 -7.217 1.257 1.00 79.94 169 THR A O 1
ATOM 1228 N N . GLY A 1 170 ? -2.385 -8.548 -0.552 1.00 84.69 170 GLY A N 1
ATOM 1229 C CA . GLY A 1 170 ? -2.051 -7.488 -1.502 1.00 84.69 170 GLY A CA 1
ATOM 1230 C C . GLY A 1 170 ? -3.174 -6.460 -1.656 1.00 84.69 170 GLY A C 1
ATOM 1231 O O . GLY A 1 170 ? -2.908 -5.259 -1.633 1.00 84.69 170 GLY A O 1
ATOM 1232 N N . ALA A 1 171 ? -4.429 -6.906 -1.730 1.00 90.00 171 ALA A N 1
ATOM 1233 C CA . ALA A 1 171 ? -5.598 -6.034 -1.800 1.00 90.00 171 ALA A CA 1
ATOM 1234 C C . ALA A 1 171 ? -5.770 -5.206 -0.518 1.00 90.00 171 ALA A C 1
ATOM 1236 O O . ALA A 1 171 ? -5.883 -3.986 -0.594 1.00 90.00 171 ALA A O 1
ATOM 1237 N N . VAL A 1 172 ? -5.705 -5.829 0.664 1.00 84.44 172 VAL A N 1
ATOM 1238 C CA . VAL A 1 172 ? -5.796 -5.112 1.950 1.00 84.44 172 VAL A CA 1
ATOM 1239 C C . VAL A 1 172 ? -4.660 -4.098 2.091 1.00 84.44 172 VAL A C 1
ATOM 1241 O O . VAL A 1 172 ? -4.903 -2.946 2.446 1.00 84.44 172 VAL A O 1
ATOM 1244 N N . PHE A 1 173 ? -3.429 -4.492 1.746 1.00 83.31 173 PHE A N 1
ATOM 1245 C CA . PHE A 1 173 ? -2.282 -3.584 1.743 1.00 83.31 173 PHE A CA 1
ATOM 1246 C C . PHE A 1 173 ? -2.489 -2.403 0.786 1.00 83.31 173 PHE A C 1
ATOM 1248 O O . PHE A 1 173 ? -2.200 -1.264 1.137 1.00 83.31 173 PHE A O 1
ATOM 1255 N N . SER A 1 174 ? -3.055 -2.653 -0.394 1.00 89.56 174 SER A N 1
ATOM 1256 C CA . SER A 1 174 ? -3.386 -1.601 -1.360 1.00 89.56 174 SER A CA 1
ATOM 1257 C C . SER A 1 174 ? -4.445 -0.644 -0.842 1.00 89.56 174 SER A C 1
ATOM 1259 O O . SER A 1 174 ? -4.270 0.560 -0.965 1.00 89.56 174 SER A O 1
ATOM 1261 N N . GLY A 1 175 ? -5.521 -1.160 -0.239 1.00 87.50 175 GLY A N 1
ATOM 1262 C CA . GLY A 1 175 ? -6.568 -0.336 0.366 1.00 87.50 175 GLY A CA 1
ATOM 1263 C C . GLY A 1 175 ? -5.992 0.593 1.428 1.00 87.50 175 GLY A C 1
ATOM 1264 O O . GLY A 1 175 ? -6.288 1.783 1.435 1.00 87.50 175 GLY A O 1
ATOM 1265 N N . PHE A 1 176 ? -5.076 0.081 2.252 1.00 81.69 176 PHE A N 1
ATOM 1266 C CA . PHE A 1 176 ? -4.345 0.913 3.198 1.00 81.69 176 PHE A CA 1
ATOM 1267 C C . PHE A 1 176 ? -3.469 1.967 2.507 1.00 81.69 176 PHE A C 1
ATOM 1269 O O . PHE A 1 176 ? -3.519 3.127 2.901 1.00 81.69 176 PHE A O 1
ATOM 1276 N N . LEU A 1 177 ? -2.691 1.605 1.479 1.00 85.00 177 LEU A N 1
ATOM 1277 C CA . LEU A 1 177 ? -1.882 2.577 0.733 1.00 85.00 177 LEU A CA 1
ATOM 1278 C C . LEU A 1 177 ? -2.747 3.698 0.143 1.00 85.00 177 LEU A C 1
ATOM 1280 O O . LEU A 1 177 ? -2.373 4.864 0.245 1.00 85.00 177 LEU A O 1
ATOM 1284 N N . VAL A 1 178 ? -3.911 3.357 -0.416 1.00 88.00 178 VAL A N 1
ATOM 1285 C CA . VAL A 1 178 ? -4.871 4.335 -0.944 1.00 88.00 178 VAL A CA 1
ATOM 1286 C C . VAL A 1 178 ? -5.436 5.208 0.175 1.00 88.00 178 VAL A C 1
ATOM 1288 O O . VAL A 1 178 ? -5.499 6.418 0.009 1.00 88.00 178 VAL A O 1
ATOM 1291 N N . LEU A 1 179 ? -5.790 4.651 1.334 1.00 81.31 179 LEU A N 1
ATOM 1292 C CA . LEU A 1 179 ? -6.256 5.443 2.480 1.00 81.31 179 LEU A CA 1
ATOM 1293 C C . LEU A 1 179 ? -5.156 6.343 3.057 1.00 81.31 179 LEU A C 1
ATOM 1295 O O . LEU A 1 179 ? -5.433 7.468 3.453 1.00 81.31 179 LEU A O 1
ATOM 1299 N N . ALA A 1 180 ? -3.904 5.893 3.084 1.00 78.12 180 ALA A N 1
ATOM 1300 C CA . ALA A 1 180 ? -2.781 6.708 3.537 1.00 78.12 180 ALA A CA 1
ATOM 1301 C C . ALA A 1 180 ? -2.476 7.854 2.554 1.00 78.12 180 ALA A C 1
ATOM 1303 O O . ALA A 1 180 ? -2.140 8.958 2.975 1.00 78.12 180 ALA A O 1
ATOM 1304 N N . GLN A 1 181 ? -2.615 7.602 1.251 1.00 80.44 181 GLN A N 1
ATOM 1305 C CA . GLN A 1 181 ? -2.390 8.583 0.187 1.00 80.44 181 GLN A CA 1
ATOM 1306 C C . GLN A 1 181 ? -3.557 9.573 0.027 1.00 80.44 181 GLN A C 1
ATOM 1308 O O . GLN A 1 181 ? -3.340 10.770 -0.162 1.00 80.44 181 GLN A O 1
ATOM 1313 N N . SER A 1 182 ? -4.788 9.070 0.086 1.00 76.50 182 SER A N 1
ATOM 1314 C CA . SER A 1 182 ? -6.021 9.775 -0.286 1.00 76.50 182 SER A CA 1
ATOM 1315 C C . SER A 1 182 ? -6.988 9.944 0.888 1.00 76.50 182 SER A C 1
ATOM 1317 O O . SER A 1 182 ? -8.116 10.384 0.697 1.00 76.50 182 SER A O 1
ATOM 1319 N N . GLY A 1 183 ? -6.571 9.638 2.121 1.00 70.56 183 GLY A N 1
ATOM 1320 C CA . GLY A 1 183 ? -7.412 9.754 3.320 1.00 70.56 183 GLY A CA 1
ATOM 1321 C C . GLY A 1 183 ? -7.895 11.177 3.595 1.00 70.56 183 GLY A C 1
ATOM 1322 O O . GLY A 1 183 ? -8.968 11.367 4.160 1.00 70.56 183 GLY A O 1
ATOM 1323 N N . TRP A 1 184 ? -7.169 12.185 3.107 1.00 73.38 184 TRP A N 1
ATOM 1324 C CA . TRP A 1 184 ? -7.612 13.580 3.137 1.00 73.38 184 TRP A CA 1
ATOM 1325 C C . TRP A 1 184 ? -8.887 13.815 2.309 1.00 73.38 184 TRP A C 1
ATOM 1327 O O . TRP A 1 184 ? -9.684 14.674 2.674 1.00 73.38 184 TRP A O 1
ATOM 1337 N N . MET A 1 185 ? -9.129 13.036 1.244 1.00 68.62 185 MET A N 1
ATOM 1338 C CA . MET A 1 185 ? -10.375 13.113 0.468 1.00 68.62 185 MET A CA 1
ATOM 1339 C C . MET A 1 185 ? -11.574 12.658 1.297 1.00 68.62 185 MET A C 1
ATOM 1341 O O . MET A 1 185 ? -12.655 13.213 1.157 1.00 68.62 185 MET A O 1
ATOM 1345 N N . VAL A 1 186 ? -11.381 11.681 2.189 1.00 69.75 186 VAL A N 1
ATOM 1346 C CA . VAL A 1 186 ? -12.433 11.224 3.105 1.00 69.75 186 VAL A CA 1
ATOM 1347 C C . VAL A 1 186 ? -12.765 12.324 4.111 1.00 69.75 186 VAL A C 1
ATOM 1349 O O . VAL A 1 186 ? -13.935 12.613 4.326 1.00 69.75 186 VAL A O 1
ATOM 1352 N N . VAL A 1 187 ? -11.750 12.989 4.672 1.00 70.25 187 VAL A N 1
ATOM 1353 C CA . VAL A 1 187 ? -11.950 14.135 5.579 1.00 70.25 187 VAL A CA 1
ATOM 1354 C C . VAL A 1 187 ? -12.693 15.272 4.872 1.00 70.25 187 VAL A C 1
ATOM 1356 O O . VAL A 1 187 ? -13.652 15.812 5.416 1.00 70.25 187 VAL A O 1
ATOM 1359 N N . LEU A 1 188 ? -12.301 15.590 3.636 1.00 67.00 188 LEU A N 1
ATOM 1360 C CA . LEU A 1 188 ? -13.004 16.554 2.791 1.00 67.00 188 LEU A CA 1
ATOM 1361 C C . LEU A 1 188 ? -14.453 16.159 2.522 1.00 67.00 188 LEU A C 1
ATOM 1363 O O . LEU A 1 188 ? -15.337 16.999 2.621 1.00 67.00 188 LEU A O 1
ATOM 1367 N N . ALA A 1 189 ? -14.708 14.895 2.193 1.00 66.81 189 ALA A N 1
ATOM 1368 C CA . ALA A 1 189 ? -16.057 14.415 1.939 1.00 66.81 189 ALA A CA 1
ATOM 1369 C C . ALA A 1 189 ? -16.935 14.515 3.193 1.00 66.81 189 ALA A C 1
ATOM 1371 O O . ALA A 1 189 ? -18.081 14.938 3.089 1.00 66.81 189 ALA A O 1
ATOM 1372 N N . ILE A 1 190 ? -16.401 14.189 4.374 1.00 68.31 190 ILE A N 1
ATOM 1373 C CA . ILE A 1 190 ? -17.102 14.373 5.655 1.00 68.31 190 ILE A CA 1
ATOM 1374 C C . ILE A 1 190 ? -17.437 15.858 5.868 1.00 68.31 190 ILE A C 1
ATOM 1376 O O . ILE A 1 190 ? -18.556 16.177 6.257 1.00 68.31 190 ILE A O 1
ATOM 1380 N N . GLN A 1 191 ? -16.497 16.760 5.565 1.00 66.62 191 GLN A N 1
ATOM 1381 C CA . GLN A 1 191 ? -16.694 18.205 5.697 1.00 66.62 191 GLN A CA 1
ATOM 1382 C C . GLN A 1 191 ? -17.742 18.755 4.715 1.00 66.62 191 GLN A C 1
ATOM 1384 O O . GLN A 1 191 ? -18.569 19.570 5.101 1.00 66.62 191 GLN A O 1
ATOM 1389 N N . VAL A 1 192 ? -17.712 18.325 3.451 1.00 66.56 192 VAL A N 1
ATOM 1390 C CA . VAL A 1 192 ? -18.614 18.821 2.396 1.00 66.56 192 VAL A CA 1
ATOM 1391 C C . VAL A 1 192 ? -20.039 18.290 2.561 1.00 66.56 192 VAL A C 1
ATOM 1393 O O . VAL A 1 192 ? -20.984 19.007 2.259 1.00 66.56 192 VAL A O 1
ATOM 1396 N N . ASN A 1 193 ? -20.208 17.060 3.054 1.00 66.06 193 ASN A N 1
ATOM 1397 C CA . ASN A 1 193 ? -21.527 16.448 3.249 1.00 66.06 193 ASN A CA 1
ATOM 1398 C C . ASN A 1 193 ? -22.179 16.804 4.598 1.00 66.06 193 ASN A C 1
ATOM 1400 O O . ASN A 1 193 ? -23.110 16.117 4.998 1.00 66.06 193 ASN A O 1
ATOM 1404 N N . GLY A 1 194 ? -21.671 17.805 5.331 1.00 65.38 194 GLY A N 1
ATOM 1405 C CA . GLY A 1 194 ? -22.294 18.263 6.580 1.00 65.38 194 GLY A CA 1
ATOM 1406 C C . GLY A 1 194 ? -22.377 17.198 7.679 1.00 65.38 194 GLY A C 1
ATOM 1407 O O . GLY A 1 194 ? -23.172 17.327 8.596 1.00 65.38 194 GLY A O 1
ATOM 1408 N N . VAL A 1 195 ? -21.560 16.135 7.633 1.00 68.50 195 VAL A N 1
ATOM 1409 C CA . VAL A 1 195 ? -21.662 14.989 8.567 1.00 68.50 195 VAL A CA 1
ATOM 1410 C C . VAL A 1 195 ? -21.427 15.404 10.025 1.00 68.50 195 VAL A C 1
ATOM 1412 O O . VAL A 1 195 ? -21.891 14.737 10.946 1.00 68.50 195 VAL A O 1
ATOM 1415 N N . PHE A 1 196 ? -20.701 16.500 10.253 1.00 68.62 196 PHE A N 1
ATOM 1416 C CA . PHE A 1 196 ? -20.523 17.063 11.592 1.00 68.62 196 PHE A CA 1
ATOM 1417 C C . PHE A 1 196 ? -21.797 17.719 12.144 1.00 68.62 196 PHE A C 1
ATOM 1419 O O . PHE A 1 196 ? -21.946 17.767 13.364 1.00 68.62 196 PHE A O 1
ATOM 1426 N N . ASP A 1 197 ? -22.698 18.153 11.262 1.00 71.00 197 ASP A N 1
ATOM 1427 C CA . ASP A 1 197 ? -23.950 18.835 11.591 1.00 71.00 197 ASP A CA 1
ATOM 1428 C C . ASP A 1 197 ? -25.133 17.844 11.589 1.00 71.00 197 ASP A C 1
ATOM 1430 O O . ASP A 1 197 ? -25.873 17.763 12.567 1.00 71.00 197 ASP A O 1
ATOM 1434 N N . ASP A 1 198 ? -25.253 17.023 10.537 1.00 70.88 198 ASP A N 1
ATOM 1435 C CA . ASP A 1 198 ? -26.378 16.096 10.311 1.00 70.88 198 ASP A CA 1
ATOM 1436 C C . ASP A 1 198 ? -26.138 14.675 10.852 1.00 70.88 198 ASP A C 1
ATOM 1438 O O . ASP A 1 198 ? -27.067 13.879 11.009 1.00 70.88 198 ASP A O 1
ATOM 1442 N N . GLY A 1 199 ? -24.881 14.330 11.134 1.00 69.88 199 GLY A N 1
ATOM 1443 C CA . GLY A 1 199 ? -24.480 12.989 11.542 1.00 69.88 199 GLY A CA 1
ATOM 1444 C C . GLY A 1 199 ? -24.343 11.974 10.426 1.00 69.88 199 GLY A C 1
ATOM 1445 O O . GLY A 1 199 ? -24.491 12.251 9.237 1.00 69.88 199 GLY A O 1
ATOM 1446 N N . PHE A 1 200 ? -23.957 10.760 10.817 1.00 77.44 200 PHE A N 1
ATOM 1447 C CA . PHE A 1 200 ? -23.837 9.670 9.860 1.00 77.44 200 PHE A CA 1
ATOM 1448 C C . PHE A 1 200 ? -25.225 9.143 9.473 1.00 77.44 200 PHE A C 1
ATOM 1450 O O . PHE A 1 200 ? -26.121 9.092 10.316 1.00 77.44 200 PHE A O 1
ATOM 1457 N N . PRO A 1 201 ? -25.403 8.637 8.239 1.00 80.50 201 PRO A N 1
ATOM 1458 C CA . PRO A 1 201 ? -26.632 7.956 7.852 1.00 80.50 201 PRO A CA 1
ATOM 1459 C C . PRO A 1 201 ? -27.008 6.847 8.845 1.00 80.50 201 PRO A C 1
ATOM 1461 O O . PRO A 1 201 ? -26.145 6.085 9.288 1.00 80.50 201 PRO A O 1
ATOM 1464 N N . GLY A 1 202 ? -28.303 6.688 9.140 1.00 80.56 202 GLY A N 1
ATOM 1465 C CA . GLY A 1 202 ? -28.780 5.756 10.172 1.00 80.56 202 GLY A CA 1
ATOM 1466 C C . GLY A 1 202 ? -28.329 4.298 9.987 1.00 80.56 202 GLY A C 1
ATOM 1467 O O . GLY A 1 202 ? -28.085 3.598 10.968 1.00 80.56 202 GLY A O 1
ATOM 1468 N N . TRP A 1 203 ? -28.131 3.841 8.744 1.00 81.81 203 TRP A N 1
ATOM 1469 C CA . TRP A 1 203 ? -27.587 2.504 8.464 1.00 81.81 203 TRP A CA 1
ATOM 1470 C C . TRP A 1 203 ? -26.133 2.351 8.939 1.00 81.81 203 TRP A C 1
ATOM 1472 O O . TRP A 1 203 ? -25.753 1.288 9.430 1.00 81.81 203 TRP A O 1
ATOM 1482 N N . PHE A 1 204 ? -25.327 3.412 8.833 1.00 82.62 204 PHE A N 1
ATOM 1483 C CA . PHE A 1 204 ? -23.942 3.428 9.292 1.00 82.62 204 PHE A CA 1
ATOM 1484 C C . PHE A 1 204 ? -23.895 3.526 10.814 1.00 82.62 204 PHE A C 1
ATOM 1486 O O . PHE A 1 204 ? -23.249 2.704 11.460 1.00 82.62 204 PHE A O 1
ATOM 1493 N N . ALA A 1 205 ? -24.644 4.465 11.398 1.00 82.19 205 ALA A N 1
ATOM 1494 C CA . ALA A 1 205 ? -24.741 4.634 12.847 1.00 82.19 205 ALA A CA 1
ATOM 1495 C C . ALA A 1 205 ? -25.269 3.364 13.551 1.00 82.19 205 ALA A C 1
ATOM 1497 O O . ALA A 1 205 ? -24.763 2.968 14.608 1.00 82.19 205 ALA A O 1
ATOM 1498 N N . GLY A 1 206 ? -26.248 2.685 12.946 1.00 84.62 206 GLY A N 1
ATOM 1499 C CA . GLY A 1 206 ? -26.753 1.387 13.396 1.00 84.62 206 GLY A CA 1
ATOM 1500 C C . GLY A 1 206 ? -25.733 0.261 13.212 1.00 84.62 206 GLY A C 1
ATOM 1501 O O . GLY A 1 206 ? -25.508 -0.521 14.136 1.00 84.62 206 GLY A O 1
ATOM 1502 N N . GLY A 1 207 ? -25.058 0.212 12.059 1.00 87.44 207 GLY A N 1
ATOM 1503 C CA . GLY A 1 207 ? -24.013 -0.772 11.767 1.00 87.44 207 GLY A CA 1
ATOM 1504 C C . GLY A 1 207 ? -22.831 -0.688 12.733 1.00 87.44 207 GLY A C 1
ATOM 1505 O O . GLY A 1 207 ? -22.399 -1.704 13.274 1.00 87.44 207 GLY A O 1
ATOM 1506 N N . VAL A 1 208 ? -22.359 0.522 13.038 1.00 88.69 208 VAL A N 1
ATOM 1507 C CA . VAL A 1 208 ? -21.301 0.766 14.028 1.00 88.69 208 VAL A CA 1
ATOM 1508 C C . VAL A 1 208 ? -21.690 0.218 15.402 1.00 88.69 208 VAL A C 1
ATOM 1510 O O . VAL A 1 208 ? -20.866 -0.434 16.040 1.00 88.69 208 VAL A O 1
ATOM 1513 N N . ARG A 1 209 ? -22.938 0.432 15.844 1.00 88.69 209 ARG A N 1
ATOM 1514 C CA . ARG A 1 209 ? -23.456 -0.072 17.132 1.00 88.69 209 ARG A CA 1
ATOM 1515 C C . ARG A 1 209 ? -23.702 -1.581 17.146 1.00 88.69 209 ARG A C 1
ATOM 1517 O O . ARG A 1 209 ? -23.697 -2.173 18.222 1.00 88.69 209 ARG A O 1
ATOM 1524 N N . ALA A 1 210 ? -23.911 -2.198 15.985 1.00 89.31 210 ALA A N 1
ATOM 1525 C CA . ALA A 1 210 ? -24.013 -3.649 15.850 1.00 89.31 210 ALA A CA 1
ATOM 1526 C C . ALA A 1 210 ? -22.636 -4.334 15.884 1.00 89.31 210 ALA A C 1
ATOM 1528 O O . ALA A 1 210 ? -22.526 -5.480 16.322 1.00 89.31 210 ALA A O 1
ATOM 1529 N N . LEU A 1 211 ? -21.585 -3.636 15.448 1.00 92.81 211 LEU A N 1
ATOM 1530 C CA . LEU A 1 211 ? -20.216 -4.143 15.438 1.00 92.81 211 LEU A CA 1
ATOM 1531 C C . LEU A 1 211 ? -19.554 -4.077 16.826 1.00 92.81 211 LEU A C 1
ATOM 1533 O O . LEU A 1 211 ? -19.874 -3.190 17.623 1.00 92.81 211 LEU A O 1
ATOM 1537 N N . PRO A 1 212 ? -18.548 -4.939 17.094 1.00 92.19 212 PRO A N 1
ATOM 1538 C CA . PRO A 1 212 ? -17.799 -4.919 18.351 1.00 92.19 212 PRO A CA 1
ATOM 1539 C C . PRO A 1 212 ? -17.198 -3.557 18.702 1.00 92.19 212 PRO A C 1
ATOM 1541 O O . PRO A 1 212 ? -17.067 -3.243 19.875 1.00 92.19 212 PRO A O 1
ATOM 1544 N N . SER A 1 213 ? -16.881 -2.725 17.706 1.00 92.31 213 SER A N 1
ATOM 1545 C CA . SER A 1 213 ? -16.374 -1.364 17.912 1.00 92.31 213 SER A CA 1
ATOM 1546 C C . SER A 1 213 ? -17.364 -0.430 18.617 1.00 92.31 213 SER A C 1
ATOM 1548 O O . SER A 1 213 ? -16.942 0.526 19.263 1.00 92.31 213 SER A O 1
ATOM 1550 N N . GLY A 1 214 ? -18.674 -0.672 18.480 1.00 92.00 214 GLY A N 1
ATOM 1551 C CA . GLY A 1 214 ? -19.731 0.181 19.026 1.00 92.00 214 GLY A CA 1
ATOM 1552 C C . GLY A 1 214 ? -20.433 -0.374 20.263 1.00 92.00 214 GLY A C 1
ATOM 1553 O O . GLY A 1 214 ? -21.193 0.361 20.888 1.00 92.00 214 GLY A O 1
ATOM 1554 N N . TRP A 1 215 ? -20.177 -1.620 20.678 1.00 94.88 215 TRP A N 1
ATOM 1555 C CA . TRP A 1 215 ? -20.843 -2.219 21.847 1.00 94.88 215 TRP A CA 1
ATOM 1556 C C . TRP A 1 215 ? -20.565 -1.460 23.148 1.00 94.88 215 TRP A C 1
ATOM 1558 O O . TRP A 1 215 ? -21.435 -1.363 24.008 1.00 94.88 215 TRP A O 1
ATOM 1568 N N . GLY A 1 216 ? -19.372 -0.872 23.284 1.00 93.19 216 GLY A N 1
ATOM 1569 C CA . GLY A 1 216 ? -19.029 -0.053 24.451 1.00 93.19 216 GLY A CA 1
ATOM 1570 C C . GLY A 1 216 ? -19.866 1.222 24.516 1.00 93.19 216 GLY A C 1
ATOM 1571 O O . GLY A 1 216 ? -20.431 1.537 25.559 1.00 93.19 216 GLY A O 1
ATOM 1572 N N . LEU A 1 217 ? -20.009 1.905 23.379 1.00 93.19 217 LEU A N 1
ATOM 1573 C CA . LEU A 1 217 ? -20.862 3.083 23.248 1.00 93.19 217 LEU A CA 1
ATOM 1574 C C . LEU A 1 217 ? -22.337 2.730 23.483 1.00 93.19 217 LEU A C 1
ATOM 1576 O O . LEU A 1 217 ? -23.000 3.379 24.284 1.00 93.19 217 LEU A O 1
ATOM 1580 N N . ALA A 1 218 ? -22.829 1.662 22.851 1.00 93.19 218 ALA A N 1
ATOM 1581 C CA . ALA A 1 218 ? -24.208 1.210 22.997 1.00 93.19 218 ALA A CA 1
ATOM 1582 C C . ALA A 1 218 ? -24.555 0.834 24.449 1.00 93.19 218 ALA A C 1
ATOM 1584 O O . ALA A 1 218 ? -25.671 1.108 24.890 1.00 93.19 218 ALA A O 1
ATOM 1585 N N . ALA A 1 219 ? -23.612 0.251 25.201 1.00 94.75 219 ALA A N 1
ATOM 1586 C CA . ALA A 1 219 ? -23.782 -0.028 26.626 1.00 94.75 219 ALA A CA 1
ATOM 1587 C C . ALA A 1 219 ? -23.897 1.263 27.449 1.00 94.75 219 ALA A C 1
ATOM 1589 O O . ALA A 1 219 ? -24.789 1.383 28.281 1.00 94.75 219 ALA A O 1
ATOM 1590 N N . VAL A 1 220 ? -23.034 2.249 27.202 1.00 94.50 220 VAL A N 1
ATOM 1591 C CA . VAL A 1 220 ? -23.047 3.531 27.927 1.00 94.50 220 VAL A CA 1
ATOM 1592 C C . VAL A 1 220 ? -24.320 4.328 27.629 1.00 94.50 220 VAL A C 1
ATOM 1594 O O . VAL A 1 220 ? -24.974 4.812 28.551 1.00 94.50 220 VAL A O 1
ATOM 1597 N N . GLU A 1 221 ? -24.733 4.391 26.362 1.00 92.75 221 GLU A N 1
ATOM 1598 C CA . GLU A 1 221 ? -26.002 5.001 25.952 1.00 92.75 221 GLU A CA 1
ATOM 1599 C C . GLU A 1 221 ? -27.215 4.279 26.568 1.00 92.75 221 GLU A C 1
ATOM 1601 O O . GLU A 1 221 ? -28.174 4.921 26.991 1.00 92.75 221 GLU A O 1
ATOM 1606 N N . ALA A 1 222 ? -27.195 2.942 26.633 1.00 93.31 222 ALA A N 1
ATOM 1607 C CA . ALA A 1 222 ? -28.264 2.156 27.251 1.00 93.31 222 ALA A CA 1
ATOM 1608 C C . ALA A 1 222 ? -28.341 2.368 28.768 1.00 93.31 222 ALA A C 1
ATOM 1610 O O . ALA A 1 222 ? -29.439 2.515 29.299 1.00 93.31 222 ALA A O 1
ATOM 1611 N N . ALA A 1 223 ? -27.196 2.463 29.447 1.00 93.31 223 ALA A N 1
ATOM 1612 C CA . ALA A 1 223 ? -27.128 2.766 30.873 1.00 93.31 223 ALA A CA 1
ATOM 1613 C C . ALA A 1 223 ? -27.693 4.159 31.191 1.00 93.31 223 ALA A C 1
ATOM 1615 O O . ALA A 1 223 ? -28.434 4.304 32.159 1.00 93.31 223 ALA A O 1
ATOM 1616 N N . GLY A 1 224 ? -27.418 5.160 30.345 1.00 90.44 224 GLY A N 1
ATOM 1617 C CA . GLY A 1 224 ? -28.022 6.495 30.461 1.00 90.44 224 GLY A CA 1
ATOM 1618 C C . GLY A 1 224 ? -29.549 6.490 30.300 1.00 90.44 224 GLY A C 1
ATOM 1619 O O . GLY A 1 224 ? -30.233 7.321 30.885 1.00 90.44 224 GLY A O 1
ATOM 1620 N N . ARG A 1 225 ? -30.095 5.516 29.558 1.00 91.50 225 ARG A N 1
ATOM 1621 C CA . ARG A 1 225 ? -31.543 5.296 29.386 1.00 91.50 225 ARG A CA 1
ATOM 1622 C C . ARG A 1 225 ? -32.156 4.314 30.396 1.00 91.50 225 ARG A C 1
ATOM 1624 O O . ARG A 1 225 ? -33.355 4.068 30.331 1.00 91.50 225 ARG A O 1
ATOM 1631 N N . GLY A 1 226 ? -31.360 3.721 31.290 1.00 91.25 226 GLY A N 1
ATOM 1632 C CA . GLY A 1 226 ? -31.816 2.703 32.248 1.00 91.25 226 GLY A CA 1
ATOM 1633 C C . GLY A 1 226 ? -32.085 1.306 31.660 1.00 91.25 226 GLY A C 1
ATOM 1634 O O . GLY A 1 226 ? -32.655 0.458 32.342 1.00 91.25 226 GLY A O 1
ATOM 1635 N N . ASP A 1 227 ? -31.669 1.031 30.420 1.00 93.62 227 ASP A N 1
ATOM 1636 C CA . ASP A 1 227 ? -31.845 -0.270 29.756 1.00 93.62 227 ASP A CA 1
ATOM 1637 C C . ASP A 1 227 ? -30.699 -1.232 30.114 1.00 93.62 227 ASP A C 1
ATOM 1639 O O . ASP A 1 227 ? -29.734 -1.437 29.367 1.00 93.62 227 ASP A O 1
ATOM 1643 N N . TRP A 1 228 ? -30.800 -1.828 31.301 1.00 93.94 228 TRP A N 1
ATOM 1644 C CA . TRP A 1 228 ? -29.786 -2.738 31.838 1.00 93.94 228 TRP A CA 1
ATOM 1645 C C . TRP A 1 228 ? -29.651 -4.047 31.059 1.00 93.94 228 TRP A C 1
ATOM 1647 O O . TRP A 1 228 ? -28.575 -4.649 31.058 1.00 93.94 228 TRP A O 1
ATOM 1657 N N . LEU A 1 229 ? -30.705 -4.477 30.358 1.00 95.19 229 LEU A N 1
ATOM 1658 C CA . LEU A 1 229 ? -30.658 -5.679 29.530 1.00 95.19 229 LEU A CA 1
ATOM 1659 C C . LEU A 1 229 ? -29.694 -5.474 28.359 1.00 95.19 229 LEU A C 1
ATOM 1661 O O . LEU A 1 229 ? -28.830 -6.317 28.101 1.00 95.19 229 LEU A O 1
ATOM 1665 N N . ARG A 1 230 ? -29.784 -4.322 27.688 1.00 93.56 230 ARG A N 1
ATOM 1666 C CA . ARG A 1 230 ? -28.879 -3.978 26.589 1.00 93.56 230 ARG A CA 1
ATOM 1667 C C . ARG A 1 230 ? -27.449 -3.722 27.063 1.00 93.56 230 ARG A C 1
ATOM 1669 O O . ARG A 1 230 ? -26.514 -4.111 26.360 1.00 93.56 230 ARG A O 1
ATOM 1676 N N . VAL A 1 231 ? -27.265 -3.147 28.256 1.00 94.56 231 VAL A N 1
ATOM 1677 C CA . VAL A 1 231 ? -25.944 -3.038 28.908 1.00 94.56 231 VAL A CA 1
ATOM 1678 C C . VAL A 1 231 ? -25.318 -4.422 29.076 1.00 94.56 231 VAL A C 1
ATOM 1680 O O . VAL A 1 231 ? -24.205 -4.660 28.601 1.00 94.56 231 VAL A O 1
ATOM 1683 N N . ALA A 1 232 ? -26.047 -5.348 29.706 1.00 95.06 232 ALA A N 1
ATOM 1684 C CA . ALA A 1 232 ? -25.576 -6.706 29.946 1.00 95.06 232 ALA A CA 1
ATOM 1685 C C . ALA A 1 232 ? -25.265 -7.436 28.632 1.00 95.06 232 ALA A C 1
ATOM 1687 O O . ALA A 1 232 ? -24.207 -8.052 28.520 1.00 95.06 232 ALA A O 1
ATOM 1688 N N . ALA A 1 233 ? -26.125 -7.307 27.615 1.00 95.12 233 ALA A N 1
ATOM 1689 C CA . ALA A 1 233 ? -25.919 -7.916 26.302 1.00 95.12 233 ALA A CA 1
ATOM 1690 C C . ALA A 1 233 ? -24.642 -7.411 25.606 1.00 95.12 233 ALA A C 1
ATOM 1692 O O . ALA A 1 233 ? -23.863 -8.215 25.093 1.00 95.12 233 ALA A O 1
ATOM 1693 N N . CYS A 1 234 ? -24.382 -6.100 25.625 1.00 94.31 234 CYS A N 1
ATOM 1694 C CA . CYS A 1 234 ? -23.191 -5.517 25.001 1.00 94.31 234 CYS A CA 1
ATOM 1695 C C . CYS A 1 234 ? -21.895 -5.941 25.714 1.00 94.31 234 CYS A C 1
ATOM 1697 O O . CYS A 1 234 ? -20.916 -6.317 25.065 1.00 94.31 234 CYS A O 1
ATOM 1699 N N . LEU A 1 235 ? -21.886 -5.925 27.054 1.00 96.12 235 LEU A N 1
ATOM 1700 C CA . LEU A 1 235 ? -20.726 -6.356 27.841 1.00 96.12 235 LEU A CA 1
ATOM 1701 C C . LEU A 1 235 ? -20.481 -7.866 27.708 1.00 96.12 235 LEU A C 1
ATOM 1703 O O . LEU A 1 235 ? -19.340 -8.287 27.505 1.00 96.12 235 LEU A O 1
ATOM 1707 N N . ALA A 1 236 ? -21.540 -8.681 27.749 1.00 96.19 236 ALA A N 1
ATOM 1708 C CA . ALA A 1 236 ? -21.456 -10.117 27.498 1.00 96.19 236 ALA A CA 1
ATOM 1709 C C . ALA A 1 236 ? -20.939 -10.409 26.083 1.00 96.19 236 ALA A C 1
ATOM 1711 O O . ALA A 1 236 ? -20.104 -11.297 25.914 1.00 96.19 236 ALA A O 1
ATOM 1712 N N . GLY A 1 237 ? -21.351 -9.618 25.086 1.00 96.00 237 GLY A N 1
ATOM 1713 C CA . GLY A 1 237 ? -20.828 -9.678 23.722 1.00 96.00 237 GLY A CA 1
ATOM 1714 C C . GLY A 1 237 ? -19.305 -9.558 23.679 1.00 96.00 237 GLY A C 1
ATOM 1715 O O . GLY A 1 237 ? -18.641 -10.416 23.091 1.00 96.00 237 GLY A O 1
ATOM 1716 N N . TYR A 1 238 ? -18.721 -8.562 24.358 1.00 96.69 238 TYR A N 1
ATOM 1717 C CA . TYR A 1 238 ? -17.261 -8.436 24.438 1.00 96.69 238 TYR A CA 1
ATOM 1718 C C . TYR A 1 238 ? -16.594 -9.624 25.130 1.00 96.69 238 TYR A C 1
ATOM 1720 O O . TYR A 1 238 ? -15.544 -10.074 24.673 1.00 96.69 238 TYR A O 1
ATOM 1728 N N . VAL A 1 239 ? -17.179 -10.139 26.217 1.00 96.81 239 VAL A N 1
ATOM 1729 C CA . VAL A 1 239 ? -16.635 -11.305 26.928 1.00 96.81 239 VAL A CA 1
ATOM 1730 C C . VAL A 1 239 ? -16.626 -12.528 26.012 1.00 96.81 239 VAL A C 1
ATOM 1732 O O . VAL A 1 239 ? -15.587 -13.168 25.856 1.00 96.81 239 VAL A O 1
ATOM 1735 N N . VAL A 1 240 ? -17.749 -12.821 25.351 1.00 97.06 240 VAL A N 1
ATOM 1736 C CA . VAL A 1 240 ? -17.875 -13.949 24.417 1.00 97.06 240 VAL A CA 1
ATOM 1737 C C . VAL A 1 240 ? -16.891 -13.800 23.260 1.00 97.06 240 VAL A C 1
ATOM 1739 O O . VAL A 1 240 ? -16.131 -14.727 22.980 1.00 97.06 240 VAL A O 1
ATOM 1742 N N . LEU A 1 241 ? -16.835 -12.627 22.624 1.00 95.94 241 LEU A N 1
ATOM 1743 C CA . LEU A 1 241 ? -15.896 -12.368 21.535 1.00 95.94 241 LEU A CA 1
ATOM 1744 C C . LEU A 1 241 ? -14.437 -12.493 21.995 1.00 95.94 241 LEU A C 1
ATOM 1746 O O . LEU A 1 241 ? -13.626 -13.108 21.304 1.00 95.94 241 LEU A O 1
ATOM 1750 N N . GLY A 1 242 ? -14.102 -11.968 23.174 1.00 94.56 242 GLY A N 1
ATOM 1751 C CA . GLY A 1 242 ? -12.777 -12.096 23.775 1.00 94.56 242 GLY A CA 1
ATOM 1752 C C . GLY A 1 242 ? -12.381 -13.557 23.999 1.00 94.56 242 GLY A C 1
ATOM 1753 O O . GLY A 1 242 ? -11.276 -13.958 23.634 1.00 94.56 242 GLY A O 1
ATOM 1754 N N . LEU A 1 243 ? -13.291 -14.384 24.520 1.00 94.19 243 LEU A N 1
ATOM 1755 C CA . LEU A 1 243 ? -13.059 -15.820 24.704 1.00 94.19 243 LEU A CA 1
ATOM 1756 C C . LEU A 1 243 ? -12.881 -16.554 23.367 1.00 94.19 243 LEU A C 1
ATOM 1758 O O . LEU A 1 243 ? -11.968 -17.374 23.239 1.00 94.19 243 LEU A O 1
ATOM 1762 N N . LEU A 1 244 ? -13.693 -16.233 22.354 1.00 94.94 244 LEU A N 1
ATOM 1763 C CA . LEU A 1 244 ? -13.573 -16.804 21.009 1.00 94.94 244 LEU A CA 1
ATOM 1764 C C . LEU A 1 244 ? -12.236 -16.436 20.350 1.00 94.94 244 LEU A C 1
ATOM 1766 O O . LEU A 1 244 ? -11.554 -17.308 19.807 1.00 94.94 244 LEU A O 1
ATOM 1770 N N . LEU A 1 245 ? -11.820 -15.170 20.438 1.00 93.12 245 LEU A N 1
ATOM 1771 C CA . LEU A 1 245 ? -10.531 -14.712 19.915 1.00 93.12 245 LEU A CA 1
ATOM 1772 C C . LEU A 1 245 ? -9.360 -15.349 20.668 1.00 93.12 245 LEU A C 1
ATOM 1774 O O . LEU A 1 245 ? -8.382 -15.767 20.047 1.00 93.12 245 LEU A O 1
ATOM 1778 N N . LEU A 1 246 ? -9.458 -15.486 21.991 1.00 90.44 246 LEU A N 1
ATOM 1779 C CA . LEU A 1 246 ? -8.449 -16.177 22.790 1.00 90.44 246 LEU A CA 1
ATOM 1780 C C . LEU A 1 246 ? -8.329 -17.652 22.382 1.00 90.44 246 LEU A C 1
ATOM 1782 O O . LEU A 1 246 ? -7.216 -18.155 22.209 1.00 90.44 246 LEU A O 1
ATOM 1786 N N . ALA A 1 247 ? -9.453 -18.341 22.170 1.00 90.06 247 ALA A N 1
ATOM 1787 C CA . ALA A 1 247 ? -9.473 -19.715 21.676 1.00 90.06 247 ALA A CA 1
ATOM 1788 C C . ALA A 1 247 ? -8.853 -19.829 20.273 1.00 90.06 247 ALA A C 1
ATOM 1790 O O . ALA A 1 247 ? -8.019 -20.709 20.034 1.00 90.06 247 ALA A O 1
ATOM 1791 N N . ALA A 1 248 ? -9.189 -18.907 19.365 1.00 88.88 248 ALA A N 1
ATOM 1792 C CA . ALA A 1 248 ? -8.606 -18.836 18.027 1.00 88.88 248 ALA A CA 1
ATOM 1793 C C . ALA A 1 248 ? -7.085 -18.615 18.079 1.00 88.88 248 ALA A C 1
ATOM 1795 O O . ALA A 1 248 ? -6.330 -19.319 17.404 1.00 88.88 248 ALA A O 1
ATOM 1796 N N . TRP A 1 249 ? -6.617 -17.704 18.937 1.00 87.38 249 TRP A N 1
ATOM 1797 C CA . TRP A 1 249 ? -5.197 -17.444 19.157 1.00 87.38 249 TRP A CA 1
ATOM 1798 C C . TRP A 1 249 ? -4.466 -18.689 19.673 1.00 87.38 249 TRP A C 1
ATOM 1800 O O . TRP A 1 249 ? -3.484 -19.128 19.069 1.00 87.38 249 TRP A O 1
ATOM 1810 N N . MET A 1 250 ? -4.990 -19.336 20.720 1.00 85.69 250 MET A N 1
ATOM 1811 C CA . MET A 1 250 ? -4.431 -20.583 21.256 1.00 85.69 250 MET A CA 1
ATOM 1812 C C . MET A 1 250 ? -4.346 -21.687 20.197 1.00 85.69 250 MET A C 1
ATOM 1814 O O . MET A 1 250 ? -3.369 -22.439 20.162 1.00 85.69 250 MET A O 1
ATOM 1818 N N . ARG A 1 251 ? -5.343 -21.775 19.309 1.00 83.88 251 ARG A N 1
ATOM 1819 C CA . ARG A 1 251 ? -5.361 -22.755 18.220 1.00 83.88 251 ARG A CA 1
ATOM 1820 C C . ARG A 1 251 ? -4.373 -22.411 17.107 1.00 83.88 251 ARG A C 1
ATOM 1822 O O . ARG A 1 251 ? -3.716 -23.318 16.603 1.00 83.88 251 ARG A O 1
ATOM 1829 N N . SER A 1 252 ? -4.195 -21.134 16.766 1.00 78.94 252 SER A N 1
ATOM 1830 C CA . SER A 1 252 ? -3.217 -20.719 15.747 1.00 78.94 252 SER A CA 1
ATOM 1831 C C . SER A 1 252 ? -1.768 -21.049 16.130 1.00 78.94 252 SER A C 1
ATOM 1833 O O . SER A 1 252 ? -0.969 -21.424 15.267 1.00 78.94 252 SER A O 1
ATOM 1835 N N . LEU A 1 253 ? -1.456 -21.027 17.431 1.00 75.25 253 LEU A N 1
ATOM 1836 C CA . LEU A 1 253 ? -0.156 -21.420 17.984 1.00 75.25 253 LEU A CA 1
ATOM 1837 C C . LEU A 1 253 ? 0.129 -22.927 17.844 1.00 75.25 253 LEU A C 1
ATOM 1839 O O . LEU A 1 253 ? 1.276 -23.347 17.965 1.00 75.25 253 LEU A O 1
ATOM 1843 N N . ALA A 1 254 ? -0.896 -23.751 17.597 1.00 62.41 254 ALA A N 1
ATOM 1844 C CA . ALA A 1 254 ? -0.785 -25.206 17.512 1.00 62.41 254 ALA A CA 1
ATOM 1845 C C . ALA A 1 254 ? -0.510 -25.731 16.091 1.00 62.41 254 ALA A C 1
ATOM 1847 O O . ALA A 1 254 ? -0.453 -26.945 15.902 1.00 62.41 254 ALA A O 1
ATOM 1848 N N . THR A 1 255 ? -0.360 -24.852 15.093 1.00 58.62 255 THR A N 1
ATOM 1849 C CA . THR A 1 255 ? -0.216 -25.265 13.691 1.00 58.62 255 THR A CA 1
ATOM 1850 C C . THR A 1 255 ? 1.152 -25.932 13.468 1.00 58.62 255 THR A C 1
ATOM 1852 O O . THR A 1 255 ? 2.174 -25.248 13.567 1.00 58.62 255 THR A O 1
ATOM 1855 N N . PRO A 1 256 ? 1.221 -27.246 13.163 1.00 52.59 256 PRO A N 1
ATOM 1856 C CA . PRO A 1 256 ? 2.491 -27.932 12.950 1.00 52.59 256 PRO A CA 1
ATOM 1857 C C . PRO A 1 256 ? 3.241 -27.315 11.769 1.00 52.59 256 PRO A C 1
ATOM 1859 O O . PRO A 1 256 ? 2.629 -26.944 10.761 1.00 52.59 256 PRO A O 1
ATOM 1862 N N . ARG A 1 257 ? 4.576 -27.252 11.857 1.00 54.59 257 ARG A N 1
ATOM 1863 C CA . ARG A 1 257 ? 5.424 -26.964 10.692 1.00 54.59 257 ARG A CA 1
ATOM 1864 C C . ARG A 1 257 ? 5.066 -27.979 9.605 1.00 54.59 257 ARG A C 1
ATOM 1866 O O . ARG A 1 257 ? 5.354 -29.162 9.762 1.00 54.59 257 ARG A O 1
ATOM 1873 N N . ARG A 1 258 ? 4.436 -27.542 8.508 1.00 49.22 258 ARG A N 1
ATOM 1874 C CA . ARG A 1 258 ? 4.319 -28.402 7.323 1.00 49.22 258 ARG A CA 1
ATOM 1875 C C . ARG A 1 258 ? 5.737 -28.741 6.883 1.00 49.22 258 ARG A C 1
ATOM 1877 O O . ARG A 1 258 ? 6.565 -27.838 6.744 1.00 49.22 258 ARG A O 1
ATOM 1884 N N . ALA A 1 259 ? 6.007 -30.035 6.729 1.00 45.47 259 ALA A N 1
ATOM 1885 C CA . ALA A 1 259 ? 7.274 -30.528 6.219 1.00 45.47 259 ALA A CA 1
ATOM 1886 C C . ALA A 1 259 ? 7.644 -29.755 4.948 1.00 45.47 259 ALA A C 1
ATOM 1888 O O . ALA A 1 259 ? 6.772 -29.420 4.139 1.00 45.47 259 ALA A O 1
ATOM 1889 N N . ARG A 1 260 ? 8.935 -29.438 4.807 1.00 47.19 260 ARG A N 1
ATOM 1890 C CA . ARG A 1 260 ? 9.487 -28.782 3.620 1.00 47.19 260 ARG A CA 1
ATOM 1891 C C . ARG A 1 260 ? 8.949 -29.528 2.404 1.00 47.19 260 ARG A C 1
ATOM 1893 O O . ARG A 1 260 ? 9.148 -30.737 2.313 1.00 47.19 260 ARG A O 1
ATOM 1900 N N . ALA A 1 261 ? 8.225 -28.837 1.522 1.00 48.66 261 ALA A N 1
ATOM 1901 C CA . ALA A 1 261 ? 7.737 -29.462 0.303 1.00 48.66 261 ALA A CA 1
ATOM 1902 C C . ALA A 1 261 ? 8.956 -30.049 -0.418 1.00 48.66 261 ALA A C 1
ATOM 1904 O O . ALA A 1 261 ? 9.856 -29.304 -0.809 1.00 48.66 261 ALA A O 1
ATOM 1905 N N . LEU A 1 262 ? 9.020 -31.380 -0.511 1.00 44.84 262 LEU A N 1
ATOM 1906 C CA . LEU A 1 262 ? 10.010 -32.067 -1.327 1.00 44.84 262 LEU A CA 1
ATOM 1907 C C . LEU A 1 262 ? 9.787 -31.574 -2.753 1.00 44.84 262 LEU A C 1
ATOM 1909 O O . LEU A 1 262 ? 8.764 -31.867 -3.374 1.00 44.84 262 LEU A O 1
ATOM 1913 N N . ILE A 1 263 ? 10.714 -30.751 -3.238 1.00 52.38 263 ILE A N 1
ATOM 1914 C CA . ILE A 1 263 ? 10.707 -30.284 -4.617 1.00 52.38 263 ILE A CA 1
ATOM 1915 C C . ILE A 1 263 ? 11.034 -31.517 -5.457 1.00 52.38 263 ILE A C 1
ATOM 1917 O O . ILE A 1 263 ? 12.197 -31.874 -5.619 1.00 52.38 263 ILE A O 1
ATOM 1921 N N . ARG A 1 264 ? 10.001 -32.211 -5.949 1.00 48.91 264 ARG A N 1
ATOM 1922 C CA . ARG A 1 264 ? 10.178 -33.188 -7.025 1.00 48.91 264 ARG A CA 1
ATOM 1923 C C . ARG A 1 264 ? 10.763 -32.437 -8.217 1.00 48.91 264 ARG A C 1
ATOM 1925 O O . ARG A 1 264 ? 10.214 -31.402 -8.606 1.00 48.91 264 ARG A O 1
ATOM 1932 N N . GLY A 1 265 ? 11.866 -32.949 -8.763 1.00 50.19 265 GLY A N 1
ATOM 1933 C CA . GLY A 1 265 ? 12.425 -32.461 -10.021 1.00 50.19 265 GLY A CA 1
ATOM 1934 C C . GLY A 1 265 ? 11.309 -32.351 -11.057 1.00 50.19 265 GLY A C 1
ATOM 1935 O O . GLY A 1 265 ? 10.459 -33.239 -11.167 1.00 50.19 265 GLY A O 1
ATOM 1936 N N . SER A 1 266 ? 11.235 -31.212 -11.743 1.00 59.00 266 SER A N 1
ATOM 1937 C CA . SER A 1 266 ? 10.293 -31.048 -12.848 1.00 59.00 266 SER A CA 1
ATOM 1938 C C . SER A 1 266 ? 10.565 -32.113 -13.908 1.00 59.00 266 SER A C 1
ATOM 1940 O O . SER A 1 266 ? 11.727 -32.396 -14.178 1.00 59.00 266 SER A O 1
ATOM 1942 N N . ARG A 1 267 ? 9.508 -32.657 -14.531 1.00 60.12 267 ARG A N 1
ATOM 1943 C CA . ARG A 1 267 ? 9.630 -33.432 -15.779 1.00 60.12 267 ARG A CA 1
ATOM 1944 C C . ARG A 1 267 ? 10.512 -32.660 -16.768 1.00 60.12 267 ARG A C 1
ATOM 1946 O O . ARG A 1 267 ? 10.345 -31.443 -16.874 1.00 60.12 267 ARG A O 1
ATOM 1953 N N . ASP A 1 268 ? 11.394 -33.359 -17.476 1.00 56.19 268 ASP A N 1
ATOM 1954 C CA . ASP A 1 268 ? 12.242 -32.792 -18.527 1.00 56.19 268 ASP A CA 1
ATOM 1955 C C . ASP A 1 268 ? 11.375 -32.216 -19.650 1.00 56.19 268 ASP A C 1
ATOM 1957 O O . ASP A 1 268 ? 10.933 -32.907 -20.565 1.00 56.19 268 ASP A O 1
ATOM 1961 N N . VAL A 1 269 ? 11.073 -30.922 -19.556 1.00 64.31 269 VAL A N 1
ATOM 1962 C CA . VAL A 1 269 ? 10.439 -30.183 -20.644 1.00 64.31 269 VAL A CA 1
ATOM 1963 C C . VAL A 1 269 ? 11.558 -29.646 -21.520 1.00 64.31 269 VAL A C 1
ATOM 1965 O O . VAL A 1 269 ? 12.279 -28.729 -21.115 1.00 64.31 269 VAL A O 1
ATOM 1968 N N . GLY A 1 270 ? 11.677 -30.208 -22.724 1.00 63.56 270 GLY A N 1
ATOM 1969 C CA . GLY A 1 270 ? 12.662 -29.791 -23.716 1.00 63.56 270 GLY A CA 1
ATOM 1970 C C . GLY A 1 270 ? 12.640 -28.278 -24.007 1.00 63.56 270 GLY A C 1
ATOM 1971 O O . GLY A 1 270 ? 11.650 -27.578 -23.734 1.00 63.56 270 GLY A O 1
ATOM 1972 N N . PRO A 1 271 ? 13.748 -27.730 -24.533 1.00 64.62 271 PRO A N 1
ATOM 1973 C CA . PRO A 1 271 ? 13.831 -26.324 -24.907 1.00 64.62 271 PRO A CA 1
ATOM 1974 C C . PRO A 1 271 ? 12.785 -25.986 -25.977 1.00 64.62 271 PRO A C 1
ATOM 1976 O O . PRO A 1 271 ? 12.583 -26.729 -26.935 1.00 64.62 271 PRO A O 1
ATOM 1979 N N . ALA A 1 272 ? 12.106 -24.847 -25.817 1.00 72.31 272 ALA A N 1
ATOM 1980 C CA . ALA A 1 272 ? 11.157 -24.377 -26.819 1.00 72.31 272 ALA A CA 1
ATOM 1981 C C . ALA A 1 272 ? 11.917 -23.979 -28.094 1.00 72.31 272 ALA A C 1
ATOM 1983 O O . ALA A 1 272 ? 12.752 -23.075 -28.064 1.00 72.31 272 ALA A O 1
ATOM 1984 N N . ALA A 1 273 ? 11.620 -24.647 -29.211 1.00 64.62 273 ALA A N 1
ATOM 1985 C CA . ALA A 1 273 ? 12.329 -24.446 -30.474 1.00 64.62 273 ALA A CA 1
ATOM 1986 C C . ALA A 1 273 ? 11.912 -23.162 -31.221 1.00 64.62 273 ALA A C 1
ATOM 1988 O O . ALA A 1 273 ? 12.673 -22.660 -32.046 1.00 64.62 273 ALA A O 1
ATOM 1989 N N . ARG A 1 274 ? 10.708 -22.623 -30.966 1.00 67.69 274 ARG A N 1
ATOM 1990 C CA . ARG A 1 274 ? 10.145 -21.452 -31.669 1.00 67.69 274 ARG A CA 1
ATOM 1991 C C . ARG A 1 274 ? 9.273 -20.587 -30.746 1.00 67.69 274 ARG A C 1
ATOM 1993 O O . ARG A 1 274 ? 8.789 -21.051 -29.716 1.00 67.69 274 ARG A O 1
ATOM 2000 N N . GLY A 1 275 ? 9.062 -19.329 -31.140 1.00 78.06 275 GLY A N 1
ATOM 2001 C CA . GLY A 1 275 ? 8.170 -18.377 -30.464 1.00 78.06 275 GLY A CA 1
ATOM 2002 C C . GLY A 1 275 ? 8.842 -17.506 -29.395 1.00 78.06 275 GLY A C 1
ATOM 2003 O O . GLY A 1 275 ? 10.064 -17.461 -29.268 1.00 78.06 275 GLY A O 1
ATOM 2004 N N . VAL A 1 276 ? 8.026 -16.800 -28.603 1.00 77.69 276 VAL A N 1
ATOM 2005 C CA . VAL A 1 276 ? 8.477 -15.818 -27.586 1.00 77.69 276 VAL A CA 1
ATOM 2006 C C . VAL A 1 276 ? 9.361 -16.453 -26.494 1.00 77.69 276 VAL A C 1
ATOM 2008 O O . VAL A 1 276 ? 10.167 -15.762 -25.863 1.00 77.69 276 VAL A O 1
ATOM 2011 N N . PHE A 1 277 ? 9.258 -17.777 -26.322 1.00 84.69 277 PHE A N 1
ATOM 2012 C CA . PHE A 1 277 ? 10.012 -18.580 -25.355 1.00 84.69 277 PHE A CA 1
ATOM 2013 C C . PHE A 1 277 ? 11.261 -19.270 -25.925 1.00 84.69 277 PHE A C 1
ATOM 2015 O O . PHE A 1 277 ? 11.909 -20.022 -25.198 1.00 84.69 277 PHE A O 1
ATOM 2022 N N . ALA A 1 278 ? 11.633 -19.006 -27.180 1.00 84.62 278 ALA A N 1
ATOM 2023 C CA . ALA A 1 278 ? 12.841 -19.572 -27.772 1.00 84.62 278 ALA A CA 1
ATOM 2024 C C . ALA A 1 278 ? 14.133 -18.917 -27.241 1.00 84.62 278 ALA A C 1
ATOM 2026 O O . ALA A 1 278 ? 14.182 -17.717 -26.936 1.00 84.62 278 ALA A O 1
ATOM 2027 N N . GLY A 1 279 ? 15.197 -19.720 -27.172 1.00 88.12 279 GLY A N 1
ATOM 2028 C CA . GLY A 1 279 ? 16.544 -19.295 -26.786 1.00 88.12 279 GLY A CA 1
ATOM 2029 C C . GLY A 1 279 ? 16.715 -18.926 -25.301 1.00 88.12 279 GLY A C 1
ATOM 2030 O O . GLY A 1 279 ? 15.788 -19.074 -24.498 1.00 88.12 279 GLY A O 1
ATOM 2031 N N . PRO A 1 280 ? 17.896 -18.404 -24.915 1.00 89.75 280 PRO A N 1
ATOM 2032 C CA . PRO A 1 280 ? 18.228 -18.112 -23.515 1.00 89.75 280 PRO A CA 1
ATOM 2033 C C . PRO A 1 280 ? 17.274 -17.104 -22.858 1.00 89.75 280 PRO A C 1
ATOM 2035 O O . PRO A 1 280 ? 16.834 -17.289 -21.727 1.00 89.75 280 PRO A O 1
ATOM 2038 N N . VAL A 1 281 ? 16.883 -16.061 -23.599 1.00 92.69 281 VAL A N 1
ATOM 2039 C CA . VAL A 1 281 ? 15.938 -15.035 -23.125 1.00 92.69 281 VAL A CA 1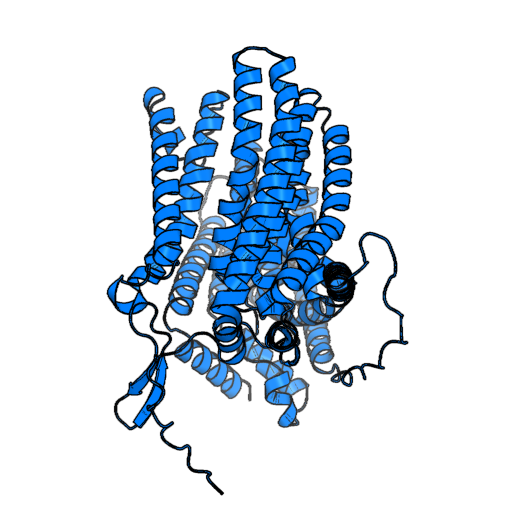
ATOM 2040 C C . VAL A 1 281 ? 14.562 -15.642 -22.841 1.00 92.69 281 VAL A C 1
ATOM 2042 O O . VAL A 1 281 ? 13.916 -15.302 -21.852 1.00 92.69 281 VAL A O 1
ATOM 2045 N N . GLY A 1 282 ? 14.103 -16.537 -23.717 1.00 90.12 282 GLY A N 1
ATOM 2046 C CA . GLY A 1 282 ? 12.821 -17.211 -23.576 1.00 90.12 282 GLY A CA 1
ATOM 2047 C C . GLY A 1 282 ? 12.795 -18.210 -22.419 1.00 90.12 282 GLY A C 1
ATOM 2048 O O . GLY A 1 282 ? 11.796 -18.286 -21.703 1.00 90.12 282 GLY A O 1
ATOM 2049 N N . ALA A 1 283 ? 13.912 -18.901 -22.169 1.00 89.81 283 ALA A N 1
ATOM 2050 C CA . ALA A 1 283 ? 14.075 -19.776 -21.010 1.00 89.81 283 ALA A CA 1
ATOM 2051 C C . ALA A 1 283 ? 13.951 -19.000 -19.689 1.00 89.81 283 ALA A C 1
ATOM 2053 O O . ALA A 1 283 ? 13.205 -19.422 -18.800 1.00 89.81 283 ALA A O 1
ATOM 2054 N N . VAL A 1 284 ? 14.600 -17.833 -19.590 1.00 92.38 284 VAL A N 1
ATOM 2055 C CA . VAL A 1 284 ? 14.449 -16.934 -18.436 1.00 92.38 284 VAL A CA 1
ATOM 2056 C C . VAL A 1 284 ? 13.013 -16.425 -18.335 1.00 92.38 284 VAL A C 1
ATOM 2058 O O . VAL A 1 284 ? 12.427 -16.507 -17.264 1.00 92.38 284 VAL A O 1
ATOM 2061 N N . ALA A 1 285 ? 12.405 -15.952 -19.428 1.00 93.31 285 ALA A N 1
ATOM 2062 C CA . ALA A 1 285 ? 11.025 -15.462 -19.394 1.00 93.31 285 ALA A CA 1
ATOM 2063 C C . ALA A 1 285 ? 10.048 -16.536 -18.881 1.00 93.31 285 ALA A C 1
ATOM 2065 O O . ALA A 1 285 ? 9.196 -16.255 -18.042 1.00 93.31 285 ALA A O 1
ATOM 2066 N N . ARG A 1 286 ? 10.214 -17.790 -19.323 1.00 90.88 286 ARG A N 1
ATOM 2067 C CA . ARG A 1 286 ? 9.427 -18.937 -18.853 1.00 90.88 286 ARG A CA 1
ATOM 2068 C C . ARG A 1 286 ? 9.665 -19.224 -17.370 1.00 90.88 286 ARG A C 1
ATOM 2070 O O . ARG A 1 286 ? 8.699 -19.416 -16.636 1.00 90.88 286 ARG A O 1
ATOM 2077 N N . LYS A 1 287 ? 10.929 -19.240 -16.927 1.00 90.06 287 LYS A N 1
ATOM 2078 C CA . LYS A 1 287 ? 11.291 -19.370 -15.505 1.00 90.06 287 LYS A CA 1
ATOM 2079 C C . LYS A 1 287 ? 10.580 -18.296 -14.687 1.00 90.06 287 LYS A C 1
ATOM 2081 O O . LYS A 1 287 ? 9.916 -18.633 -13.715 1.00 90.06 287 LYS A O 1
ATOM 2086 N N . GLU A 1 288 ? 10.682 -17.036 -15.096 1.00 93.19 288 GLU A N 1
ATOM 2087 C CA . GLU A 1 288 ? 10.067 -15.918 -14.387 1.00 93.19 288 GLU A CA 1
ATOM 2088 C C . GLU A 1 288 ? 8.548 -16.083 -14.314 1.00 93.19 288 GLU A C 1
ATOM 2090 O O . GLU A 1 288 ? 8.013 -16.049 -13.215 1.00 93.19 288 GLU A O 1
ATOM 2095 N N . LEU A 1 289 ? 7.847 -16.371 -15.416 1.00 93.00 289 LEU A N 1
ATOM 2096 C CA . LEU A 1 289 ? 6.394 -16.609 -15.385 1.00 93.00 289 LEU A CA 1
ATOM 2097 C C . LEU A 1 289 ? 5.996 -17.711 -14.388 1.00 93.00 289 LEU A C 1
ATOM 2099 O O . LEU A 1 289 ? 5.046 -17.545 -13.621 1.00 93.00 289 LEU A O 1
ATOM 2103 N N . TYR A 1 290 ? 6.752 -18.814 -14.340 1.00 90.00 290 TYR A N 1
ATOM 2104 C CA . TYR A 1 290 ? 6.527 -19.861 -13.342 1.00 90.00 290 TYR A CA 1
ATOM 2105 C C . TYR A 1 290 ? 6.807 -19.387 -11.915 1.00 90.00 290 TYR A C 1
ATOM 2107 O O . TYR A 1 290 ? 6.046 -19.733 -11.011 1.00 90.00 290 TYR A O 1
ATOM 2115 N N . THR A 1 291 ? 7.865 -18.606 -11.699 1.00 88.81 291 THR A N 1
ATOM 2116 C CA . THR A 1 291 ? 8.179 -18.009 -10.394 1.00 88.81 291 THR A CA 1
ATOM 2117 C C . THR A 1 291 ? 7.059 -17.075 -9.946 1.00 88.81 291 THR A C 1
ATOM 2119 O O . THR A 1 291 ? 6.593 -17.201 -8.818 1.00 88.81 291 THR A O 1
ATOM 2122 N N . TRP A 1 292 ? 6.557 -16.210 -10.832 1.00 89.75 292 TRP A N 1
ATOM 2123 C CA . TRP A 1 292 ? 5.460 -15.287 -10.535 1.00 89.75 292 TRP A CA 1
ATOM 2124 C C . TRP A 1 292 ? 4.160 -16.010 -10.172 1.00 89.75 292 TRP A C 1
ATOM 2126 O O . TRP A 1 292 ? 3.439 -15.561 -9.287 1.00 89.75 292 TRP A O 1
ATOM 2136 N N . TRP A 1 293 ? 3.887 -17.159 -10.794 1.00 85.38 293 TRP A N 1
ATOM 2137 C CA . TRP A 1 293 ? 2.718 -17.982 -10.471 1.00 85.38 293 TRP A CA 1
ATOM 2138 C C . TRP A 1 293 ? 2.876 -18.820 -9.193 1.00 85.38 293 TRP A C 1
ATOM 2140 O O . TRP A 1 293 ? 1.892 -19.186 -8.544 1.00 85.38 293 TRP A O 1
ATOM 2150 N N . ARG A 1 294 ? 4.108 -19.216 -8.854 1.00 84.69 294 ARG A N 1
ATOM 2151 C CA . ARG A 1 294 ? 4.373 -20.142 -7.744 1.00 84.69 294 ARG A CA 1
ATOM 2152 C C . ARG A 1 294 ? 4.688 -19.439 -6.433 1.00 84.69 294 ARG A C 1
ATOM 2154 O O . ARG A 1 294 ? 4.308 -19.987 -5.400 1.00 84.69 294 ARG A O 1
ATOM 2161 N N . ASP A 1 295 ? 5.359 -18.291 -6.473 1.00 83.00 295 ASP A N 1
ATOM 2162 C CA . ASP A 1 295 ? 5.761 -17.524 -5.294 1.00 83.00 295 ASP A CA 1
ATOM 2163 C C . ASP A 1 295 ? 4.618 -16.593 -4.835 1.00 83.00 295 ASP A C 1
ATOM 2165 O O . ASP A 1 295 ? 4.271 -15.655 -5.560 1.00 83.00 295 ASP A O 1
ATOM 2169 N N . PRO A 1 296 ? 4.040 -16.803 -3.633 1.00 82.94 296 PRO A N 1
ATOM 2170 C CA . PRO A 1 296 ? 3.021 -15.916 -3.074 1.00 82.94 296 PRO A CA 1
ATOM 2171 C C . PRO A 1 296 ? 3.464 -14.450 -3.016 1.00 82.94 296 PRO A C 1
ATOM 2173 O O . PRO A 1 296 ? 2.639 -13.567 -3.220 1.00 82.94 296 PRO A O 1
ATOM 2176 N N . LEU A 1 297 ? 4.759 -14.167 -2.820 1.00 80.56 297 LEU A N 1
ATOM 2177 C CA . LEU A 1 297 ? 5.258 -12.791 -2.787 1.00 80.56 297 LEU A CA 1
ATOM 2178 C C . LEU A 1 297 ? 5.069 -12.082 -4.133 1.00 80.56 297 LEU A C 1
ATOM 2180 O O . LEU A 1 297 ? 4.685 -10.918 -4.187 1.00 80.56 297 LEU A O 1
ATOM 2184 N N . ARG A 1 298 ? 5.314 -12.800 -5.232 1.00 87.94 298 ARG A N 1
ATOM 2185 C CA . ARG A 1 298 ? 5.153 -12.276 -6.591 1.00 87.94 298 ARG A CA 1
ATOM 2186 C C . ARG A 1 298 ? 3.676 -12.059 -6.922 1.00 87.94 298 ARG A C 1
ATOM 2188 O O . ARG A 1 298 ? 3.327 -11.034 -7.499 1.00 87.94 298 ARG A O 1
ATOM 2195 N N . ILE A 1 299 ? 2.805 -12.974 -6.494 1.00 90.69 299 ILE A N 1
ATOM 2196 C CA . ILE A 1 299 ? 1.347 -12.806 -6.604 1.00 90.69 299 ILE A CA 1
ATOM 2197 C C . ILE A 1 299 ? 0.890 -11.572 -5.823 1.00 90.69 299 ILE A C 1
ATOM 2199 O O . ILE A 1 299 ? 0.113 -10.772 -6.343 1.00 90.69 299 ILE A O 1
ATOM 2203 N N . GLN A 1 300 ? 1.403 -11.386 -4.605 1.00 87.19 300 GLN A N 1
ATOM 2204 C CA . GLN A 1 300 ? 1.125 -10.201 -3.803 1.00 87.19 300 GLN A CA 1
ATOM 2205 C C . GLN A 1 300 ? 1.574 -8.929 -4.532 1.00 87.19 300 GLN A C 1
ATOM 2207 O O . GLN A 1 300 ? 0.804 -7.980 -4.575 1.00 87.19 300 GLN A O 1
ATOM 2212 N N . SER A 1 301 ? 2.758 -8.899 -5.155 1.00 89.81 301 SER A N 1
ATOM 2213 C CA . SER A 1 301 ? 3.209 -7.750 -5.958 1.00 89.81 301 SER A CA 1
ATOM 2214 C C . SER A 1 301 ? 2.241 -7.409 -7.101 1.00 89.81 301 SER A C 1
ATOM 2216 O O . SER A 1 301 ? 1.918 -6.235 -7.275 1.00 89.81 301 SER A O 1
ATOM 2218 N N . ILE A 1 302 ? 1.726 -8.414 -7.829 1.00 94.25 302 ILE A N 1
ATOM 2219 C CA . ILE A 1 302 ? 0.706 -8.200 -8.877 1.00 94.25 302 ILE A CA 1
ATOM 2220 C C . ILE A 1 302 ? -0.567 -7.616 -8.262 1.00 94.25 302 ILE A C 1
ATOM 2222 O O . ILE A 1 302 ? -1.075 -6.601 -8.737 1.00 94.25 302 ILE A O 1
ATOM 2226 N N . ALA A 1 303 ? -1.070 -8.241 -7.194 1.00 93.62 303 ALA A N 1
ATOM 2227 C CA . ALA A 1 303 ? -2.282 -7.800 -6.517 1.00 93.62 303 ALA A CA 1
ATOM 2228 C C . ALA A 1 303 ? -2.141 -6.367 -5.993 1.00 93.62 303 ALA A C 1
ATOM 2230 O O . ALA A 1 303 ? -3.065 -5.579 -6.149 1.00 93.62 303 ALA A O 1
ATOM 2231 N N . VAL A 1 304 ? -0.976 -6.001 -5.447 1.00 92.56 304 VAL A N 1
ATOM 2232 C CA . VAL A 1 304 ? -0.715 -4.640 -4.971 1.00 92.56 304 VAL A CA 1
ATOM 2233 C C . VAL A 1 304 ? -0.780 -3.630 -6.110 1.00 92.56 304 VAL A C 1
ATOM 2235 O O . VAL A 1 304 ? -1.458 -2.616 -5.985 1.00 92.56 304 VAL A O 1
ATOM 2238 N N . ALA A 1 305 ? -0.129 -3.910 -7.241 1.00 95.81 305 ALA A N 1
ATOM 2239 C CA . ALA A 1 305 ? -0.146 -2.997 -8.380 1.00 95.81 305 ALA A CA 1
ATOM 2240 C C . ALA A 1 305 ? -1.555 -2.799 -8.962 1.00 95.81 305 ALA A C 1
ATOM 2242 O O . ALA A 1 305 ? -1.944 -1.670 -9.264 1.00 95.81 305 ALA A O 1
ATOM 2243 N N . VAL A 1 306 ? -2.329 -3.882 -9.083 1.00 97.06 306 VAL A N 1
ATOM 2244 C CA . VAL A 1 306 ? -3.694 -3.839 -9.625 1.00 97.06 306 VAL A CA 1
ATOM 2245 C C . VAL A 1 306 ? -4.665 -3.182 -8.646 1.00 97.06 306 VAL A C 1
ATOM 2247 O O . VAL A 1 306 ? -5.341 -2.220 -9.008 1.00 97.06 306 VAL A O 1
ATOM 2250 N N . CYS A 1 307 ? -4.730 -3.664 -7.403 1.00 96.31 307 CYS A N 1
ATOM 2251 C CA . CYS A 1 307 ? -5.678 -3.164 -6.411 1.00 96.31 307 CYS A CA 1
ATOM 2252 C C . CYS A 1 307 ? -5.402 -1.708 -6.040 1.00 96.31 307 CYS A C 1
ATOM 2254 O O . CYS A 1 307 ? -6.356 -0.953 -5.896 1.00 96.31 307 CYS A O 1
ATOM 2256 N N . TRP A 1 308 ? -4.138 -1.281 -5.932 1.00 95.62 308 TRP A N 1
ATOM 2257 C CA . TRP A 1 308 ? -3.824 0.120 -5.643 1.00 95.62 308 TRP A CA 1
ATOM 2258 C C . TRP A 1 308 ? -4.381 1.052 -6.720 1.00 95.62 308 TRP A C 1
ATOM 2260 O O . TRP A 1 308 ? -5.068 2.018 -6.395 1.00 95.62 308 TRP A O 1
ATOM 2270 N N . ALA A 1 309 ? -4.146 0.746 -7.998 1.00 96.06 309 ALA A N 1
ATOM 2271 C CA . ALA A 1 309 ? -4.615 1.588 -9.093 1.00 96.06 309 ALA A CA 1
ATOM 2272 C C . ALA A 1 309 ? -6.148 1.596 -9.192 1.00 96.06 309 ALA A C 1
ATOM 2274 O O . ALA A 1 309 ? -6.746 2.661 -9.329 1.00 96.06 309 ALA A O 1
ATOM 2275 N N . VAL A 1 310 ? -6.788 0.426 -9.064 1.00 95.50 310 VAL A N 1
ATOM 2276 C CA . VAL A 1 310 ? -8.254 0.306 -9.091 1.00 95.50 310 VAL A CA 1
ATOM 2277 C C . VAL A 1 310 ? -8.882 1.060 -7.923 1.00 95.50 310 VAL A C 1
ATOM 2279 O O . VAL A 1 310 ? -9.774 1.869 -8.141 1.00 95.50 310 VAL A O 1
ATOM 2282 N N . PHE A 1 311 ? -8.410 0.861 -6.691 1.00 94.00 311 PHE A N 1
ATOM 2283 C CA . PHE A 1 311 ? -8.958 1.558 -5.523 1.00 94.00 311 PHE A CA 1
ATOM 2284 C C . PHE A 1 311 ? -8.728 3.068 -5.594 1.00 94.00 311 PHE A C 1
ATOM 2286 O O . PHE A 1 311 ? -9.620 3.831 -5.237 1.00 94.00 311 PHE A O 1
ATOM 2293 N N . THR A 1 312 ? -7.581 3.506 -6.122 1.00 91.31 312 THR A N 1
ATOM 2294 C CA . THR A 1 312 ? -7.294 4.931 -6.344 1.00 91.31 312 THR A CA 1
ATOM 2295 C C . THR A 1 312 ? -8.256 5.548 -7.360 1.00 91.31 312 THR A C 1
ATOM 2297 O O . THR A 1 312 ? -8.667 6.690 -7.187 1.00 91.31 312 THR A O 1
ATOM 2300 N N . ALA A 1 313 ? -8.646 4.802 -8.396 1.00 91.25 313 ALA A N 1
ATOM 2301 C CA . ALA A 1 313 ? -9.575 5.272 -9.419 1.00 91.25 313 ALA A CA 1
ATOM 2302 C C . ALA A 1 313 ? -11.055 5.169 -9.010 1.00 91.25 313 ALA A C 1
ATOM 2304 O O . ALA A 1 313 ? -11.859 5.995 -9.431 1.00 91.25 313 ALA A O 1
ATOM 2305 N N . VAL A 1 314 ? -11.415 4.179 -8.186 1.00 90.06 314 VAL A N 1
ATOM 2306 C CA . VAL A 1 314 ? -12.785 3.961 -7.689 1.00 90.06 314 VAL A CA 1
ATOM 2307 C C . VAL A 1 314 ? -13.134 4.912 -6.546 1.00 90.06 314 VAL A C 1
ATOM 2309 O O . VAL A 1 314 ? -14.285 5.322 -6.440 1.00 90.06 314 VAL A O 1
ATOM 2312 N N . LEU A 1 315 ? -12.170 5.308 -5.710 1.00 84.81 315 LEU A N 1
ATOM 2313 C CA . LEU A 1 315 ? -12.433 6.212 -4.586 1.00 84.81 315 LEU A CA 1
ATOM 2314 C C . LEU A 1 315 ? -13.075 7.550 -5.035 1.00 84.81 315 LEU A C 1
ATOM 2316 O O . LEU A 1 315 ? -14.068 7.951 -4.445 1.00 84.81 315 LEU A O 1
ATOM 2320 N N . PRO A 1 316 ? -12.626 8.230 -6.105 1.00 82.56 316 PRO A N 1
ATOM 2321 C CA . PRO A 1 316 ? -13.328 9.403 -6.634 1.00 82.56 316 PRO A CA 1
ATOM 2322 C C . PRO A 1 316 ? -14.741 9.105 -7.177 1.00 82.56 316 PRO A C 1
ATOM 2324 O O . PRO A 1 316 ? -15.629 9.951 -7.078 1.00 82.56 316 PRO A O 1
ATOM 2327 N N . VAL A 1 317 ? -14.991 7.891 -7.682 1.00 85.88 317 VAL A N 1
ATOM 2328 C CA . VAL A 1 317 ? -16.317 7.479 -8.185 1.00 85.88 317 VAL A CA 1
ATOM 2329 C C . VAL A 1 317 ? -17.343 7.419 -7.059 1.00 85.88 317 VAL A C 1
ATOM 2331 O O . VAL A 1 317 ? -18.495 7.785 -7.277 1.00 85.88 317 VAL A O 1
ATOM 2334 N N . THR A 1 318 ? -16.937 7.053 -5.836 1.00 79.81 318 THR A N 1
ATOM 2335 C CA . THR A 1 318 ? -17.845 7.097 -4.674 1.00 79.81 318 THR A CA 1
ATOM 2336 C C . THR A 1 318 ? -18.288 8.517 -4.320 1.00 79.81 318 THR A C 1
ATOM 2338 O O . THR A 1 318 ? -19.257 8.684 -3.589 1.00 79.81 318 THR A O 1
ATOM 2341 N N . PHE A 1 319 ? -17.608 9.532 -4.861 1.00 72.06 319 PHE A N 1
ATOM 2342 C CA . PHE A 1 319 ? -17.953 10.949 -4.743 1.00 72.06 319 PHE A CA 1
ATOM 2343 C C . PHE A 1 319 ? -18.545 11.530 -6.042 1.00 72.06 319 PHE A C 1
ATOM 2345 O O . PHE A 1 319 ? -18.632 12.745 -6.187 1.00 72.06 319 PHE A O 1
ATOM 2352 N N . GLY A 1 320 ? -18.933 10.683 -7.004 1.00 76.62 320 GLY A N 1
ATOM 2353 C CA . GLY A 1 320 ? -19.623 11.093 -8.231 1.00 76.62 320 GLY A CA 1
ATOM 2354 C C . GLY A 1 320 ? -18.724 11.519 -9.397 1.00 76.62 320 GLY A C 1
ATOM 2355 O O . GLY A 1 320 ? -19.243 11.968 -10.414 1.00 76.62 320 GLY A O 1
ATOM 2356 N N . THR A 1 321 ? -17.397 11.366 -9.305 1.00 81.94 321 THR A N 1
ATOM 2357 C CA . THR A 1 321 ? -16.483 11.704 -10.413 1.00 81.94 321 THR A CA 1
ATOM 2358 C C . THR A 1 321 ? -15.866 10.469 -11.069 1.00 81.94 321 THR A C 1
ATOM 2360 O O . THR A 1 321 ? -15.231 9.634 -10.427 1.00 81.94 321 THR A O 1
ATOM 2363 N N . THR A 1 322 ? -16.016 10.364 -12.391 1.00 88.75 322 THR A N 1
ATOM 2364 C CA . THR A 1 322 ? -15.462 9.272 -13.211 1.00 88.75 322 THR A CA 1
ATOM 2365 C C . THR A 1 322 ? -14.130 9.628 -13.873 1.00 88.75 322 THR A C 1
ATOM 2367 O O . THR A 1 322 ? -13.521 8.779 -14.524 1.00 88.75 322 THR A O 1
ATOM 2370 N N . VAL A 1 323 ? -13.627 10.853 -13.675 1.00 88.38 323 VAL A N 1
ATOM 2371 C CA . VAL A 1 323 ? -12.421 11.386 -14.343 1.00 88.38 323 VAL A CA 1
ATOM 2372 C C . VAL A 1 323 ? -11.162 10.575 -14.023 1.00 88.38 323 VAL A C 1
ATOM 2374 O O . VAL A 1 323 ? -10.242 10.514 -14.836 1.00 88.38 323 VAL A O 1
ATOM 2377 N N . ALA A 1 324 ? -11.121 9.909 -12.867 1.00 89.00 324 ALA A N 1
ATOM 2378 C CA . ALA A 1 324 ? -9.993 9.076 -12.459 1.00 89.00 324 ALA A CA 1
ATOM 2379 C C . ALA A 1 324 ? -9.952 7.700 -13.159 1.00 89.00 324 ALA A C 1
ATOM 2381 O O . ALA A 1 324 ? -8.876 7.114 -13.287 1.00 89.00 324 ALA A O 1
ATOM 2382 N N . LEU A 1 325 ? -11.093 7.188 -13.641 1.00 93.19 325 LEU A N 1
ATOM 2383 C CA . LEU A 1 325 ? -11.214 5.826 -14.180 1.00 93.19 325 LEU A CA 1
ATOM 2384 C C . LEU A 1 325 ? -10.280 5.540 -15.373 1.00 93.19 325 LEU A C 1
ATOM 2386 O O . LEU A 1 325 ? -9.585 4.516 -15.332 1.00 93.19 325 LEU A O 1
ATOM 2390 N N . PRO A 1 326 ? -10.166 6.404 -16.403 1.00 95.12 326 PRO A N 1
ATOM 2391 C CA . PRO A 1 326 ? -9.278 6.150 -17.544 1.00 95.12 326 PRO A CA 1
ATOM 2392 C C . PRO A 1 326 ? -7.799 5.976 -17.156 1.00 95.12 326 PRO A C 1
ATOM 2394 O O . PRO A 1 326 ? -7.053 5.252 -17.815 1.00 95.12 326 PRO A O 1
ATOM 2397 N N . TRP A 1 327 ? -7.371 6.580 -16.044 1.00 95.06 327 TRP A N 1
ATOM 2398 C CA . TRP A 1 327 ? -5.980 6.566 -15.579 1.00 95.06 327 TRP A CA 1
ATOM 2399 C C . TRP A 1 327 ? -5.596 5.306 -14.797 1.00 95.06 327 TRP A C 1
ATOM 2401 O O . TRP A 1 327 ? -4.422 5.123 -14.466 1.00 95.06 327 TRP A O 1
ATOM 2411 N N . THR A 1 328 ? -6.551 4.403 -14.553 1.00 96.62 328 THR A N 1
ATOM 2412 C CA . THR A 1 328 ? -6.319 3.147 -13.824 1.00 96.62 328 THR A CA 1
ATOM 2413 C C . THR A 1 328 ? -5.210 2.317 -14.471 1.00 96.62 328 THR A C 1
ATOM 2415 O O . THR A 1 328 ? -4.287 1.882 -13.790 1.00 96.62 328 THR A O 1
ATOM 2418 N N . ALA A 1 329 ? -5.242 2.119 -15.792 1.00 97.06 329 ALA A N 1
ATOM 2419 C CA . ALA A 1 329 ? -4.267 1.274 -16.483 1.00 97.06 329 ALA A CA 1
ATOM 2420 C C . ALA A 1 329 ? -2.830 1.840 -16.487 1.00 97.06 329 ALA A C 1
ATOM 2422 O O . ALA A 1 329 ? -1.910 1.090 -16.140 1.00 97.06 329 ALA A O 1
ATOM 2423 N N . PRO A 1 330 ? -2.598 3.136 -16.790 1.00 97.00 330 PRO A N 1
ATOM 2424 C CA . PRO A 1 330 ? -1.309 3.779 -16.530 1.00 97.00 330 PRO A CA 1
ATOM 2425 C C . PRO A 1 330 ? -0.855 3.659 -15.067 1.00 97.00 330 PRO A C 1
ATOM 2427 O O . PRO A 1 330 ? 0.320 3.395 -14.808 1.00 97.00 330 PRO A O 1
ATOM 2430 N N . GLY A 1 331 ? -1.785 3.775 -14.110 1.00 96.50 331 GLY A N 1
ATOM 2431 C CA . GLY A 1 331 ? -1.517 3.576 -12.684 1.00 96.50 331 GLY A CA 1
ATOM 2432 C C . GLY A 1 331 ? -1.025 2.162 -12.349 1.00 96.50 331 GLY A C 1
ATOM 2433 O O . GLY A 1 331 ? -0.056 2.012 -11.603 1.00 96.50 331 GLY A O 1
ATOM 2434 N N . ILE A 1 332 ? -1.624 1.125 -12.950 1.00 98.25 332 ILE A N 1
ATOM 2435 C CA . ILE A 1 332 ? -1.166 -0.268 -12.806 1.00 98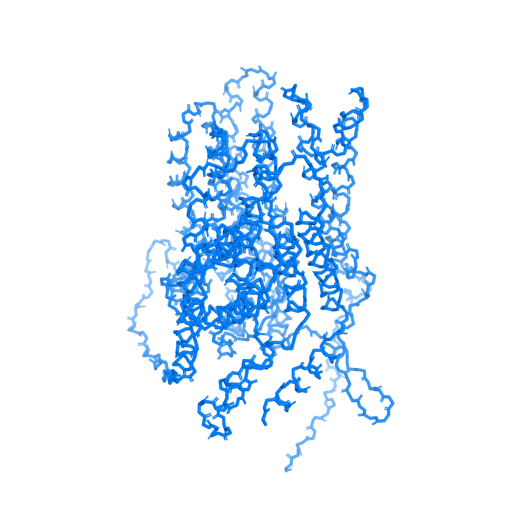.25 332 ILE A CA 1
ATOM 2436 C C . ILE A 1 332 ? 0.253 -0.417 -13.354 1.00 98.25 332 ILE A C 1
ATOM 2438 O O . ILE A 1 332 ? 1.101 -0.993 -12.677 1.00 98.25 332 ILE A O 1
ATOM 2442 N N . ALA A 1 333 ? 0.533 0.098 -14.558 1.00 97.69 333 ALA A N 1
ATOM 2443 C CA . ALA A 1 333 ? 1.865 0.019 -15.161 1.00 97.69 333 ALA A CA 1
ATOM 2444 C C . ALA A 1 333 ? 2.932 0.669 -14.263 1.00 97.69 333 ALA A C 1
ATOM 2446 O O . ALA A 1 333 ? 3.993 0.084 -14.033 1.00 97.69 333 ALA A O 1
ATOM 2447 N N . LEU A 1 334 ? 2.608 1.834 -13.700 1.00 96.75 334 LEU A N 1
ATOM 2448 C CA . LEU A 1 334 ? 3.463 2.562 -12.773 1.00 96.75 334 LEU A CA 1
ATOM 2449 C C . LEU A 1 334 ? 3.737 1.762 -11.491 1.00 96.75 334 LEU A C 1
ATOM 2451 O O . LEU A 1 334 ? 4.900 1.556 -11.132 1.00 96.75 334 LEU A O 1
ATOM 2455 N N . MET A 1 335 ? 2.702 1.251 -10.813 1.00 96.25 335 MET A N 1
ATOM 2456 C CA . MET A 1 335 ? 2.916 0.460 -9.592 1.00 96.25 335 MET A CA 1
ATOM 2457 C C . MET A 1 335 ? 3.522 -0.913 -9.842 1.00 96.25 335 MET A C 1
ATOM 2459 O O . MET A 1 335 ? 4.199 -1.463 -8.967 1.00 96.25 335 MET A O 1
ATOM 2463 N N . ALA A 1 336 ? 3.336 -1.470 -11.033 1.00 96.69 336 ALA A N 1
ATOM 2464 C CA . ALA A 1 336 ? 4.007 -2.691 -11.435 1.00 96.69 336 ALA A CA 1
ATOM 2465 C C . ALA A 1 336 ? 5.532 -2.509 -11.405 1.00 96.69 336 ALA A C 1
ATOM 2467 O O . ALA A 1 336 ? 6.233 -3.379 -10.889 1.00 96.69 336 ALA A O 1
ATOM 2468 N N . ALA A 1 337 ? 6.060 -1.365 -11.868 1.00 96.25 337 ALA A N 1
ATOM 2469 C CA . ALA A 1 337 ? 7.490 -1.072 -11.743 1.00 96.25 337 ALA A CA 1
ATOM 2470 C C . ALA A 1 337 ? 7.931 -1.006 -10.279 1.00 96.25 337 ALA A C 1
ATOM 2472 O O . ALA A 1 337 ? 8.930 -1.625 -9.920 1.00 96.25 337 ALA A O 1
ATOM 2473 N N . VAL A 1 338 ? 7.180 -0.292 -9.434 1.00 94.38 338 VAL A N 1
ATOM 2474 C CA . VAL A 1 338 ? 7.492 -0.117 -8.005 1.00 94.38 338 VAL A CA 1
ATOM 2475 C C . VAL A 1 338 ? 7.574 -1.467 -7.300 1.00 94.38 338 VAL A C 1
ATOM 2477 O O . VAL A 1 338 ? 8.585 -1.786 -6.678 1.00 94.38 338 VAL A O 1
ATOM 2480 N N . THR A 1 339 ? 6.548 -2.299 -7.454 1.00 92.25 339 THR A N 1
ATOM 2481 C CA . THR A 1 339 ? 6.466 -3.609 -6.794 1.00 92.25 339 THR A CA 1
ATOM 2482 C C . THR A 1 339 ? 7.458 -4.634 -7.355 1.00 92.25 339 THR A C 1
ATOM 2484 O O . THR A 1 339 ? 7.869 -5.542 -6.629 1.00 92.25 339 THR A O 1
ATOM 2487 N N . ALA A 1 340 ? 7.889 -4.487 -8.615 1.00 92.62 340 ALA A N 1
ATOM 2488 C CA . ALA A 1 340 ? 8.904 -5.333 -9.247 1.00 92.62 340 ALA A CA 1
ATOM 2489 C C . ALA A 1 340 ? 10.349 -4.823 -9.065 1.00 92.62 340 ALA A C 1
ATOM 2491 O O . ALA A 1 340 ? 11.293 -5.561 -9.349 1.00 92.62 340 ALA A O 1
ATOM 2492 N N . SER A 1 341 ? 10.543 -3.595 -8.573 1.00 90.50 341 SER A N 1
ATOM 2493 C CA . SER A 1 341 ? 11.842 -2.902 -8.522 1.00 90.50 341 SER A CA 1
ATOM 2494 C C . SER A 1 341 ? 12.903 -3.564 -7.640 1.00 90.50 341 SER A C 1
ATOM 2496 O O . SER A 1 341 ? 14.071 -3.209 -7.735 1.00 90.50 341 SER A O 1
ATOM 2498 N N . ASN A 1 342 ? 12.531 -4.542 -6.808 1.00 89.31 342 ASN A N 1
ATOM 2499 C CA . ASN A 1 342 ? 13.453 -5.294 -5.955 1.00 89.31 342 ASN A CA 1
ATOM 2500 C C . ASN A 1 342 ? 13.553 -6.784 -6.350 1.00 89.31 342 ASN A C 1
ATOM 2502 O O . ASN A 1 342 ? 13.836 -7.644 -5.513 1.00 89.31 342 ASN A O 1
ATOM 2506 N N . SER A 1 343 ? 13.296 -7.116 -7.623 1.00 89.56 343 SER A N 1
ATOM 2507 C CA . SER A 1 343 ? 13.194 -8.503 -8.099 1.00 89.56 343 SER A CA 1
ATOM 2508 C C . SER A 1 343 ? 14.452 -9.345 -7.871 1.00 89.56 343 SER A C 1
ATOM 2510 O O . SER A 1 343 ? 14.314 -10.518 -7.540 1.00 89.56 343 SER A O 1
ATOM 2512 N N . TYR A 1 344 ? 15.655 -8.772 -8.001 1.00 89.75 344 TYR A N 1
ATOM 2513 C CA . TYR A 1 344 ? 16.911 -9.491 -7.746 1.00 89.75 344 TYR A CA 1
ATOM 2514 C C . TYR A 1 344 ? 17.130 -9.781 -6.263 1.00 89.75 344 TYR A C 1
ATOM 2516 O O . TYR A 1 344 ? 17.576 -10.869 -5.914 1.00 89.75 344 TYR A O 1
ATOM 2524 N N . ALA A 1 345 ? 16.762 -8.857 -5.374 1.00 85.75 345 ALA A N 1
ATOM 2525 C CA . ALA A 1 345 ? 16.870 -9.108 -3.942 1.00 85.75 345 ALA A CA 1
ATOM 2526 C C . ALA A 1 345 ? 15.874 -10.164 -3.454 1.00 85.75 345 ALA A C 1
ATOM 2528 O O . ALA A 1 345 ? 16.159 -10.887 -2.504 1.00 85.75 345 ALA A O 1
ATOM 2529 N N . GLN A 1 346 ? 14.723 -10.283 -4.121 1.00 85.31 346 GLN A N 1
ATOM 2530 C CA . GLN A 1 346 ? 13.774 -11.362 -3.855 1.00 85.31 346 GLN A CA 1
ATOM 2531 C C . GLN A 1 346 ? 14.329 -12.737 -4.253 1.00 85.31 346 GLN A C 1
ATOM 2533 O O . GLN A 1 346 ? 13.995 -13.719 -3.590 1.00 85.31 346 GLN A O 1
ATOM 2538 N N . ASP A 1 347 ? 15.175 -12.798 -5.283 1.00 86.56 347 ASP A N 1
ATOM 2539 C CA . ASP A 1 347 ? 15.826 -14.030 -5.739 1.00 86.56 347 ASP A CA 1
ATOM 2540 C C . ASP A 1 347 ? 17.112 -14.343 -4.945 1.00 86.56 347 ASP A C 1
ATOM 2542 O O . ASP A 1 347 ? 17.531 -15.500 -4.870 1.00 86.56 347 ASP A O 1
ATOM 2546 N N . GLY A 1 348 ? 17.722 -13.329 -4.323 1.00 86.81 348 GLY A N 1
ATOM 2547 C CA . GLY A 1 348 ? 18.845 -13.475 -3.400 1.00 86.81 348 GLY A CA 1
ATOM 2548 C C . GLY A 1 348 ? 20.080 -14.083 -4.061 1.00 86.81 348 GLY A C 1
ATOM 2549 O O . GLY A 1 348 ? 20.552 -13.617 -5.101 1.00 86.81 348 GLY A O 1
ATOM 2550 N N . THR A 1 349 ? 20.617 -15.147 -3.463 1.00 88.62 349 THR A N 1
ATOM 2551 C CA . THR A 1 349 ? 21.855 -15.787 -3.942 1.00 88.62 349 THR A CA 1
ATOM 2552 C C . THR A 1 349 ? 21.680 -16.574 -5.243 1.00 88.62 349 THR A C 1
ATOM 2554 O O . THR A 1 349 ? 22.673 -16.945 -5.864 1.00 88.62 349 THR A O 1
ATOM 2557 N N . ALA A 1 350 ? 20.448 -16.763 -5.735 1.00 88.12 350 ALA A N 1
ATOM 2558 C CA . ALA A 1 350 ? 20.190 -17.428 -7.015 1.00 88.12 350 ALA A CA 1
ATOM 2559 C C . ALA A 1 350 ? 20.811 -16.697 -8.223 1.00 88.12 350 ALA A C 1
ATOM 2561 O O . ALA A 1 350 ? 21.023 -17.321 -9.265 1.00 88.12 350 ALA A O 1
ATOM 2562 N N . LEU A 1 351 ? 21.143 -15.405 -8.077 1.00 90.25 351 LEU A N 1
ATOM 2563 C CA . LEU A 1 351 ? 21.841 -14.606 -9.089 1.00 90.25 351 LEU A CA 1
ATOM 2564 C C . LEU A 1 351 ? 23.166 -15.246 -9.550 1.00 90.25 351 LEU A C 1
ATOM 2566 O O . LEU A 1 351 ? 23.535 -15.104 -10.714 1.00 90.25 351 LEU A O 1
ATOM 2570 N N . TRP A 1 352 ? 23.845 -15.997 -8.676 1.00 91.38 352 TRP A N 1
ATOM 2571 C CA . TRP A 1 352 ? 25.097 -16.697 -8.990 1.00 91.38 352 TRP A CA 1
ATOM 2572 C C . TRP A 1 352 ? 25.009 -17.562 -10.258 1.00 91.38 352 TRP A C 1
ATOM 2574 O O . TRP A 1 352 ? 25.952 -17.583 -11.046 1.00 91.38 352 TRP A O 1
ATOM 2584 N N . MET A 1 353 ? 23.868 -18.220 -10.500 1.00 90.12 353 MET A N 1
ATOM 2585 C CA . MET A 1 353 ? 23.693 -19.088 -11.671 1.00 90.12 353 MET A CA 1
ATOM 2586 C C . MET A 1 353 ? 23.734 -18.295 -12.983 1.00 90.12 353 MET A C 1
ATOM 2588 O O . MET A 1 353 ? 24.293 -18.764 -13.973 1.00 90.12 353 MET A O 1
ATOM 2592 N N . SER A 1 354 ? 23.166 -17.086 -12.994 1.00 90.38 354 SER A N 1
ATOM 2593 C CA . SER A 1 354 ? 23.171 -16.221 -14.178 1.00 90.38 354 SER A CA 1
ATOM 2594 C C . SER A 1 354 ? 24.562 -15.632 -14.439 1.00 90.38 354 SER A C 1
ATOM 2596 O O . SER A 1 354 ? 24.948 -15.490 -15.596 1.00 90.38 354 SER A O 1
ATOM 2598 N N . LEU A 1 355 ? 25.325 -15.343 -13.376 1.00 93.00 355 LEU A N 1
ATOM 2599 C CA . LEU A 1 355 ? 26.694 -14.824 -13.479 1.00 93.00 355 LEU A CA 1
ATOM 2600 C C . LEU A 1 355 ? 27.674 -15.885 -13.992 1.00 93.00 355 LEU A C 1
ATOM 2602 O O . LEU A 1 355 ? 28.425 -15.617 -14.920 1.00 93.00 355 LEU A O 1
ATOM 2606 N N . LEU A 1 356 ? 27.625 -17.107 -13.452 1.00 93.50 356 LEU A N 1
ATOM 2607 C CA . LEU A 1 356 ? 28.503 -18.195 -13.901 1.00 93.50 356 LEU A CA 1
ATOM 2608 C C . LEU A 1 356 ? 28.309 -18.580 -15.369 1.00 93.50 356 LEU A C 1
ATOM 2610 O O . LEU A 1 356 ? 29.236 -19.049 -16.018 1.00 93.50 356 LEU A O 1
ATOM 2614 N N . THR A 1 357 ? 27.084 -18.443 -15.870 1.00 91.00 357 THR A N 1
ATOM 2615 C CA . THR A 1 357 ? 26.729 -18.835 -17.238 1.00 91.00 357 THR A CA 1
ATOM 2616 C C . THR A 1 357 ? 26.933 -17.711 -18.254 1.00 91.00 357 THR A C 1
ATOM 2618 O O . THR A 1 357 ? 26.665 -17.926 -19.434 1.00 91.00 357 THR A O 1
ATOM 2621 N N . GLY A 1 358 ? 27.354 -16.511 -17.825 1.00 90.31 358 GLY A N 1
ATOM 2622 C CA . GLY A 1 358 ? 27.477 -15.339 -18.702 1.00 90.31 358 GLY A CA 1
ATOM 2623 C C . GLY A 1 358 ? 26.148 -14.933 -19.354 1.00 90.31 358 GLY A C 1
ATOM 2624 O O . GLY A 1 358 ? 26.107 -14.485 -20.503 1.00 90.31 358 GLY A O 1
ATOM 2625 N N . SER A 1 359 ? 25.026 -15.173 -18.663 1.00 92.62 359 SER A N 1
ATOM 2626 C CA . SER A 1 359 ? 23.677 -14.998 -19.209 1.00 92.62 359 SER A CA 1
ATOM 2627 C C . SER A 1 359 ? 22.990 -13.708 -18.747 1.00 92.62 359 SER A C 1
ATOM 2629 O O . SER A 1 359 ? 21.782 -13.557 -18.918 1.00 92.62 359 SER A O 1
ATOM 2631 N N . GLU A 1 360 ? 23.731 -12.725 -18.231 1.00 93.62 360 GLU A N 1
ATOM 2632 C CA . GLU A 1 360 ? 23.212 -11.501 -17.598 1.00 93.62 360 GLU A CA 1
ATOM 2633 C C . GLU A 1 360 ? 22.286 -10.707 -18.527 1.00 93.62 360 GLU A C 1
ATOM 2635 O O . GLU A 1 360 ? 21.202 -10.262 -18.138 1.00 93.62 360 GLU A O 1
ATOM 2640 N N . ARG A 1 361 ? 22.673 -10.563 -19.801 1.00 94.56 361 ARG A N 1
ATOM 2641 C CA . ARG A 1 361 ? 21.839 -9.882 -20.803 1.00 94.56 361 ARG A CA 1
ATOM 2642 C C . ARG A 1 361 ? 20.556 -10.658 -21.089 1.00 94.56 361 ARG A C 1
ATOM 2644 O O . ARG A 1 361 ? 19.509 -10.039 -21.300 1.00 94.56 361 ARG A O 1
ATOM 2651 N N . ALA A 1 362 ? 20.631 -11.987 -21.124 1.00 94.38 362 ALA A N 1
ATOM 2652 C CA . ALA A 1 362 ? 19.464 -12.833 -21.327 1.00 94.38 362 ALA A CA 1
ATOM 2653 C C . ALA A 1 362 ? 18.539 -12.820 -20.103 1.00 94.38 362 ALA A C 1
ATOM 2655 O O . ALA A 1 362 ? 17.322 -12.779 -20.281 1.00 94.38 362 ALA A O 1
ATOM 2656 N N . ASP A 1 363 ? 19.107 -12.753 -18.897 1.00 95.06 363 ASP A N 1
ATOM 2657 C CA . ASP A 1 363 ? 18.382 -12.657 -17.632 1.00 95.06 363 ASP A CA 1
ATOM 2658 C C . ASP A 1 363 ? 17.541 -11.374 -17.571 1.00 95.06 363 ASP A C 1
ATOM 2660 O O . ASP A 1 363 ? 16.317 -11.424 -17.437 1.00 95.06 363 ASP A O 1
ATOM 2664 N N . ILE A 1 364 ? 18.167 -10.217 -17.815 1.00 96.25 364 ILE A N 1
ATOM 2665 C CA . ILE A 1 364 ? 17.468 -8.925 -17.845 1.00 96.25 364 ILE A CA 1
ATOM 2666 C C . ILE A 1 364 ? 16.366 -8.919 -18.907 1.00 96.25 364 ILE A C 1
ATOM 2668 O O . ILE A 1 364 ? 15.216 -8.588 -18.617 1.00 96.25 364 ILE A O 1
ATOM 2672 N N . ARG A 1 365 ? 16.679 -9.316 -20.147 1.00 96.25 365 ARG A N 1
ATOM 2673 C CA . ARG A 1 365 ? 15.695 -9.305 -21.243 1.00 96.25 365 ARG A CA 1
ATOM 2674 C C . ARG A 1 365 ? 14.552 -10.288 -21.006 1.00 96.25 365 ARG A C 1
ATOM 2676 O O . ARG A 1 365 ? 13.420 -9.988 -21.380 1.00 96.25 365 ARG A O 1
ATOM 2683 N N . GLY A 1 366 ? 14.829 -11.435 -20.391 1.00 94.94 366 GLY A N 1
ATOM 2684 C CA . GLY A 1 366 ? 13.820 -12.430 -20.047 1.00 94.94 366 GLY A CA 1
ATOM 2685 C C . GLY A 1 366 ? 12.850 -11.899 -18.997 1.00 94.94 366 GLY A C 1
ATOM 2686 O O . GLY A 1 366 ? 11.639 -11.998 -19.183 1.00 94.94 366 GLY A O 1
ATOM 2687 N N . ARG A 1 367 ? 13.369 -11.236 -17.956 1.00 95.81 367 ARG A N 1
ATOM 2688 C CA . ARG A 1 367 ? 12.562 -10.567 -16.922 1.00 95.81 367 ARG A CA 1
ATOM 2689 C C . ARG A 1 367 ? 11.709 -9.441 -17.489 1.00 95.81 367 ARG A C 1
ATOM 2691 O O . ARG A 1 367 ? 10.525 -9.363 -17.182 1.00 95.81 367 ARG A O 1
ATOM 2698 N N . GLN A 1 368 ? 12.275 -8.607 -18.361 1.00 96.81 368 GLN A N 1
ATOM 2699 C CA . GLN A 1 368 ? 11.527 -7.548 -19.042 1.00 96.81 368 GLN A CA 1
ATOM 2700 C C . GLN A 1 368 ? 10.370 -8.103 -19.893 1.00 96.81 368 GLN A C 1
ATOM 2702 O O . GLN A 1 368 ? 9.271 -7.552 -19.882 1.00 96.81 368 GLN A O 1
ATOM 2707 N N . ARG A 1 369 ? 10.589 -9.219 -20.605 1.00 95.75 369 ARG A N 1
ATOM 2708 C CA . ARG A 1 369 ? 9.527 -9.900 -21.364 1.00 95.75 369 ARG A CA 1
ATOM 2709 C C . ARG A 1 369 ? 8.461 -10.494 -20.450 1.00 95.75 369 ARG A C 1
ATOM 2711 O O . ARG A 1 369 ? 7.282 -10.313 -20.724 1.00 95.75 369 ARG A O 1
ATOM 2718 N N . ALA A 1 370 ? 8.859 -11.174 -19.375 1.00 95.81 370 ALA A N 1
ATOM 2719 C CA . ALA A 1 370 ? 7.918 -11.726 -18.402 1.00 95.81 370 ALA A CA 1
ATOM 2720 C C . ALA A 1 370 ? 7.054 -10.623 -17.769 1.00 95.81 370 ALA A C 1
ATOM 2722 O O . ALA A 1 370 ? 5.843 -10.787 -17.667 1.00 95.81 370 ALA A O 1
ATOM 2723 N N . PHE A 1 371 ? 7.651 -9.473 -17.441 1.00 96.56 371 PHE A N 1
ATOM 2724 C CA . PHE A 1 371 ? 6.932 -8.299 -16.948 1.00 96.56 371 PHE A CA 1
ATOM 2725 C C . PHE A 1 371 ? 5.842 -7.838 -17.928 1.00 96.56 371 PHE A C 1
ATOM 2727 O O . PHE A 1 371 ? 4.694 -7.663 -17.525 1.00 96.56 371 PHE A O 1
ATOM 2734 N N . LEU A 1 372 ? 6.170 -7.693 -19.218 1.00 96.62 372 LEU A N 1
ATOM 2735 C CA . LEU A 1 372 ? 5.194 -7.299 -20.241 1.00 96.62 372 LEU A CA 1
ATOM 2736 C C . LEU A 1 372 ? 4.106 -8.358 -20.461 1.00 96.62 372 LEU A C 1
ATOM 2738 O O . LEU A 1 372 ? 2.955 -7.997 -20.673 1.00 96.62 372 LEU A O 1
ATOM 2742 N N . LEU A 1 373 ? 4.444 -9.648 -20.387 1.00 96.06 373 LEU A N 1
ATOM 2743 C CA . LEU A 1 373 ? 3.471 -10.738 -20.521 1.00 96.06 373 LEU A CA 1
ATOM 2744 C C . LEU A 1 373 ? 2.492 -10.809 -19.342 1.00 96.06 373 LEU A C 1
ATOM 2746 O O . LEU A 1 373 ? 1.363 -11.249 -19.527 1.00 96.06 373 LEU A O 1
ATOM 2750 N N . ILE A 1 374 ? 2.908 -10.375 -18.150 1.00 95.75 374 ILE A N 1
ATOM 2751 C CA . ILE A 1 374 ? 2.045 -10.312 -16.965 1.00 95.75 374 ILE A CA 1
ATOM 2752 C C . ILE A 1 374 ? 1.196 -9.039 -16.999 1.00 95.75 374 ILE A C 1
ATOM 2754 O O . ILE A 1 374 ? -0.028 -9.112 -16.976 1.00 95.75 374 ILE A O 1
ATOM 2758 N N . TYR A 1 375 ? 1.832 -7.868 -17.062 1.00 97.38 375 TYR A N 1
ATOM 2759 C CA . TYR A 1 375 ? 1.133 -6.597 -16.880 1.00 97.38 375 TYR A CA 1
ATOM 2760 C C . TYR A 1 375 ? 0.506 -6.051 -18.160 1.00 97.38 375 TYR A C 1
ATOM 2762 O O . TYR A 1 375 ? -0.492 -5.352 -18.066 1.00 97.38 375 TYR A O 1
ATOM 2770 N N . GLY A 1 376 ? 1.033 -6.374 -19.344 1.00 97.00 376 GLY A N 1
ATOM 2771 C CA . GLY A 1 376 ? 0.506 -5.872 -20.616 1.00 97.00 376 GLY A CA 1
ATOM 2772 C C . GLY A 1 376 ? -0.957 -6.255 -20.868 1.00 97.00 376 GLY A C 1
ATOM 2773 O O . GLY A 1 376 ? -1.771 -5.362 -21.085 1.00 97.00 376 GLY A O 1
ATOM 2774 N N . PRO A 1 377 ? -1.339 -7.544 -20.789 1.00 97.88 377 PRO A N 1
ATOM 2775 C CA . PRO A 1 377 ? -2.737 -7.942 -20.947 1.00 97.88 377 PRO A CA 1
ATOM 2776 C C . PRO A 1 377 ? -3.648 -7.320 -19.883 1.00 97.88 377 PRO A C 1
ATOM 2778 O O . PRO A 1 377 ? -4.733 -6.845 -20.205 1.00 97.88 377 PRO A O 1
ATOM 2781 N N . ILE A 1 378 ? -3.187 -7.273 -18.626 1.00 97.50 378 ILE A N 1
ATOM 2782 C CA . ILE A 1 378 ? -3.947 -6.696 -17.509 1.00 97.50 378 ILE A CA 1
ATOM 2783 C C . ILE A 1 378 ? -4.226 -5.214 -17.766 1.00 97.50 378 ILE A C 1
ATOM 2785 O O . ILE A 1 378 ? -5.369 -4.779 -17.657 1.00 97.50 378 ILE A O 1
ATOM 2789 N N . THR A 1 379 ? -3.207 -4.432 -18.127 1.00 97.81 379 THR A N 1
ATOM 2790 C CA . THR A 1 379 ? -3.369 -2.991 -18.337 1.00 97.81 379 THR A CA 1
ATOM 2791 C C . THR A 1 379 ? -4.211 -2.677 -19.565 1.00 97.81 379 THR A C 1
ATOM 2793 O O . THR A 1 379 ? -5.010 -1.751 -19.502 1.00 97.81 379 THR A O 1
ATOM 2796 N N . VAL A 1 380 ? -4.106 -3.451 -20.650 1.00 97.50 380 VAL A N 1
ATOM 2797 C CA . VAL A 1 380 ? -4.953 -3.270 -21.843 1.00 97.50 380 VAL A CA 1
ATOM 2798 C C . VAL A 1 380 ? -6.421 -3.548 -21.524 1.00 97.50 380 VAL A C 1
ATOM 2800 O O . VAL A 1 380 ? -7.275 -2.722 -21.839 1.00 97.50 380 VAL A O 1
ATOM 2803 N N . VAL A 1 381 ? -6.723 -4.669 -20.859 1.00 97.94 381 VAL A N 1
ATOM 2804 C CA . VAL A 1 381 ? -8.103 -5.008 -20.471 1.00 97.94 381 VAL A CA 1
ATOM 2805 C C . VAL A 1 381 ? -8.670 -3.948 -19.532 1.00 97.94 381 VAL A C 1
ATOM 2807 O O . VAL A 1 381 ? -9.766 -3.446 -19.769 1.00 97.94 381 VAL A O 1
ATOM 2810 N N . VAL A 1 382 ? -7.911 -3.556 -18.503 1.00 97.44 382 VAL A N 1
ATOM 2811 C CA . VAL A 1 382 ? -8.347 -2.521 -17.560 1.00 97.44 382 VAL A CA 1
ATOM 2812 C C . VAL A 1 382 ? -8.549 -1.181 -18.265 1.00 97.44 382 VAL A C 1
ATOM 2814 O O . VAL A 1 382 ? -9.558 -0.542 -18.005 1.00 97.44 382 VAL A O 1
ATOM 2817 N N . ALA A 1 383 ? -7.662 -0.775 -19.181 1.00 97.00 383 ALA A N 1
ATOM 2818 C CA . ALA A 1 383 ? -7.796 0.482 -19.921 1.00 97.00 383 ALA A CA 1
ATOM 2819 C C . ALA A 1 383 ? -9.104 0.538 -20.713 1.00 97.00 383 ALA A C 1
ATOM 2821 O O . ALA A 1 383 ? -9.829 1.524 -20.632 1.00 97.00 383 ALA A O 1
ATOM 2822 N N . VAL A 1 384 ? -9.416 -0.526 -21.460 1.00 96.62 384 VAL A N 1
ATOM 2823 C CA . VAL A 1 384 ? -10.644 -0.603 -22.261 1.00 96.62 384 VAL A CA 1
ATOM 2824 C C . VAL A 1 384 ? -11.871 -0.574 -21.354 1.00 96.62 384 VAL A C 1
ATOM 2826 O O . VAL A 1 384 ? -12.774 0.226 -21.576 1.00 96.62 384 VAL A O 1
ATOM 2829 N N . VAL A 1 385 ? -11.889 -1.396 -20.301 1.00 96.38 385 VAL A N 1
ATOM 2830 C CA . VAL A 1 385 ? -13.019 -1.463 -19.365 1.00 96.38 385 VAL A CA 1
ATOM 2831 C C . VAL A 1 385 ? -13.250 -0.115 -18.681 1.00 96.38 385 VAL A C 1
ATOM 2833 O O . VAL A 1 385 ? -14.381 0.361 -18.648 1.00 96.38 385 VAL A O 1
ATOM 2836 N N . THR A 1 386 ? -12.205 0.537 -18.168 1.00 95.62 386 THR A N 1
ATOM 2837 C CA . THR A 1 386 ? -12.377 1.803 -17.448 1.00 95.62 386 THR A CA 1
ATOM 2838 C C . THR A 1 386 ? -12.685 2.977 -18.371 1.00 95.62 386 THR A C 1
ATOM 2840 O O . THR A 1 386 ? -13.454 3.847 -17.970 1.00 95.62 386 THR A O 1
ATOM 2843 N N . LEU A 1 387 ? -12.177 2.993 -19.610 1.00 95.44 387 LEU A N 1
ATOM 2844 C CA . LEU A 1 387 ? -12.589 3.964 -20.630 1.00 95.44 387 LEU A CA 1
ATOM 2845 C C . LEU A 1 387 ? -14.078 3.824 -20.958 1.00 95.44 387 LEU A C 1
ATOM 2847 O O . LEU A 1 387 ? -14.795 4.824 -20.931 1.00 95.44 387 LEU A O 1
ATOM 2851 N N . LEU A 1 388 ? -14.550 2.597 -21.201 1.00 95.00 388 LEU A N 1
ATOM 2852 C CA . LEU A 1 388 ? -15.956 2.327 -21.510 1.00 95.00 388 LEU A CA 1
ATOM 2853 C C . LEU A 1 388 ? -16.879 2.714 -20.349 1.00 95.00 388 LEU A C 1
ATOM 2855 O O . LEU A 1 388 ? -17.866 3.409 -20.570 1.00 95.00 388 LEU A O 1
ATOM 2859 N N . ILE A 1 389 ? -16.534 2.330 -19.115 1.00 94.19 389 ILE A N 1
ATOM 2860 C CA . ILE A 1 389 ? -17.320 2.675 -17.918 1.00 94.19 389 ILE A CA 1
ATOM 2861 C C . ILE A 1 389 ? -17.315 4.188 -17.665 1.00 94.19 389 ILE A C 1
ATOM 2863 O O . ILE A 1 389 ? -18.321 4.735 -17.225 1.00 94.19 389 ILE A O 1
ATOM 2867 N N . SER A 1 390 ? -16.202 4.880 -17.936 1.00 93.31 390 SER A N 1
ATOM 2868 C CA . SER A 1 390 ? -16.104 6.322 -17.676 1.00 93.31 390 SER A CA 1
ATOM 2869 C C . SER A 1 390 ? -17.027 7.170 -18.557 1.00 93.31 390 SER A C 1
ATOM 2871 O O . SER A 1 390 ? -17.387 8.273 -18.152 1.00 93.31 390 SER A O 1
ATOM 2873 N N . GLY A 1 391 ? -17.369 6.695 -19.762 1.00 91.50 391 GLY A N 1
ATOM 2874 C CA . GLY A 1 391 ? -18.109 7.466 -20.768 1.00 91.50 391 GLY A CA 1
ATOM 2875 C C . GLY A 1 391 ? -17.334 8.653 -21.365 1.00 91.50 391 GLY A C 1
ATOM 2876 O O . GLY A 1 391 ? -17.884 9.408 -22.164 1.00 91.50 391 GLY A O 1
ATOM 2877 N N . LEU A 1 392 ? -16.056 8.837 -21.007 1.00 91.69 392 LEU A N 1
ATOM 2878 C CA . LEU A 1 392 ? -15.256 10.000 -21.397 1.00 91.69 392 LEU A CA 1
ATOM 2879 C C . LEU A 1 392 ? -14.625 9.793 -22.780 1.00 91.69 392 LEU A C 1
ATOM 2881 O O . LEU A 1 392 ? -13.512 9.281 -22.910 1.00 91.69 392 LEU A O 1
ATOM 2885 N N . SER A 1 393 ? -15.319 10.234 -23.831 1.00 89.81 393 SER A N 1
ATOM 2886 C CA . SER A 1 393 ? -14.841 10.144 -25.221 1.00 89.81 393 SER A CA 1
ATOM 2887 C C . SER A 1 393 ? -13.495 10.849 -25.442 1.00 89.81 393 SER A C 1
ATOM 2889 O O . SER A 1 393 ? -12.645 10.353 -26.183 1.00 89.81 393 SER A O 1
ATOM 2891 N N . TRP A 1 394 ? -13.248 11.956 -24.739 1.00 89.44 394 TRP A N 1
ATOM 2892 C CA . TRP A 1 394 ? -11.995 12.706 -24.832 1.00 89.44 394 TRP A CA 1
ATOM 2893 C C . TRP A 1 394 ? -10.785 11.939 -24.284 1.00 89.44 394 TRP A C 1
ATOM 2895 O O . TRP A 1 394 ? -9.665 12.234 -24.689 1.00 89.44 394 TRP A O 1
ATOM 2905 N N . ALA A 1 395 ? -10.975 10.955 -23.397 1.00 93.06 395 ALA A N 1
ATOM 2906 C CA . ALA A 1 395 ? -9.880 10.260 -22.715 1.00 93.06 395 ALA A CA 1
ATOM 2907 C C . ALA A 1 395 ? -9.201 9.180 -23.579 1.00 93.06 395 ALA A C 1
ATOM 2909 O O . ALA A 1 395 ? -8.090 8.746 -23.269 1.00 93.06 395 ALA A O 1
ATOM 2910 N N . TRP A 1 396 ? -9.826 8.760 -24.682 1.00 93.50 396 TRP A N 1
ATOM 2911 C CA . TRP A 1 396 ? -9.308 7.717 -25.574 1.00 93.50 396 TRP A CA 1
ATOM 2912 C C . TRP A 1 396 ? -7.899 7.999 -26.125 1.00 93.50 396 TRP A C 1
ATOM 2914 O O . TRP A 1 396 ? -7.002 7.190 -25.865 1.00 93.50 396 TRP A O 1
ATOM 2924 N N . PRO A 1 397 ? -7.642 9.123 -26.829 1.00 92.44 397 PRO A N 1
ATOM 2925 C CA . PRO A 1 397 ? -6.302 9.414 -27.344 1.00 92.44 397 PRO A CA 1
ATOM 2926 C C . PRO A 1 397 ? -5.264 9.555 -26.220 1.00 92.44 397 PRO A C 1
ATOM 2928 O O . PRO A 1 397 ? -4.109 9.170 -26.399 1.00 92.44 397 PRO A O 1
ATOM 2931 N N . TRP A 1 398 ? -5.677 10.015 -25.033 1.00 94.81 398 TRP A N 1
ATOM 2932 C CA . TRP A 1 398 ? -4.797 10.158 -23.873 1.00 94.81 398 TRP A CA 1
ATOM 2933 C C . TRP A 1 398 ? -4.320 8.813 -23.352 1.00 94.81 398 TRP A C 1
ATOM 2935 O O . TRP A 1 398 ? -3.118 8.582 -23.243 1.00 94.81 398 TRP A O 1
ATOM 2945 N N . VAL A 1 399 ? -5.248 7.906 -23.055 1.00 96.06 399 VAL A N 1
ATOM 2946 C CA . VAL A 1 399 ? -4.907 6.597 -22.491 1.00 96.06 399 VAL A CA 1
ATOM 2947 C C . VAL A 1 399 ? -4.128 5.759 -23.500 1.00 96.06 399 VAL A C 1
ATOM 2949 O O . VAL A 1 399 ? -3.124 5.153 -23.127 1.00 96.06 399 VAL A O 1
ATOM 2952 N N . ILE A 1 400 ? -4.521 5.771 -24.779 1.00 96.38 400 ILE A N 1
ATOM 2953 C CA . ILE A 1 400 ? -3.835 5.006 -25.832 1.00 96.38 400 ILE A CA 1
ATOM 2954 C C . ILE A 1 400 ? -2.395 5.503 -26.042 1.00 96.38 400 ILE A C 1
ATOM 2956 O O . ILE A 1 400 ? -1.509 4.692 -26.306 1.00 96.38 400 ILE A O 1
ATOM 2960 N N . ALA A 1 401 ? -2.127 6.803 -25.885 1.00 96.88 401 ALA A N 1
ATOM 2961 C CA . ALA A 1 401 ? -0.775 7.354 -25.977 1.00 96.88 401 ALA A CA 1
ATOM 2962 C C . ALA A 1 401 ? 0.054 7.136 -24.696 1.00 96.88 401 ALA A C 1
ATOM 2964 O O . ALA A 1 401 ? 1.224 6.754 -24.751 1.00 96.88 401 ALA A O 1
ATOM 2965 N N . VAL A 1 402 ? -0.539 7.350 -23.521 1.00 97.50 402 VAL A N 1
ATOM 2966 C CA . VAL A 1 402 ? 0.154 7.301 -22.221 1.00 97.50 402 VAL A CA 1
ATOM 2967 C C . VAL A 1 402 ? 0.471 5.869 -21.785 1.00 97.50 402 VAL A C 1
ATOM 2969 O O . VAL A 1 402 ? 1.536 5.611 -21.213 1.00 97.50 402 VAL A O 1
ATOM 2972 N N . LEU A 1 403 ? -0.424 4.916 -22.053 1.00 97.81 403 LEU A N 1
ATOM 2973 C CA . LEU A 1 403 ? -0.271 3.527 -21.626 1.00 97.81 403 LEU A CA 1
ATOM 2974 C C . LEU A 1 403 ? 1.000 2.838 -22.168 1.00 97.81 403 LEU A C 1
ATOM 2976 O O . LEU A 1 403 ? 1.754 2.288 -21.364 1.00 97.81 403 LEU A O 1
ATOM 2980 N N . PRO A 1 404 ? 1.309 2.843 -23.478 1.00 97.94 404 PRO A N 1
ATOM 2981 C CA . PRO A 1 404 ? 2.513 2.180 -23.975 1.00 97.94 404 PRO A CA 1
ATOM 2982 C C . PRO A 1 404 ? 3.798 2.847 -23.465 1.00 97.94 404 PRO A C 1
ATOM 2984 O O . PRO A 1 404 ? 4.770 2.145 -23.169 1.00 97.94 404 PRO A O 1
ATOM 2987 N N . ALA A 1 405 ? 3.798 4.173 -23.290 1.00 97.94 405 ALA A N 1
ATOM 2988 C CA . ALA A 1 405 ? 4.929 4.908 -22.730 1.00 97.94 405 ALA A CA 1
ATOM 2989 C C . ALA A 1 405 ? 5.193 4.515 -21.269 1.00 97.94 405 ALA A C 1
ATOM 2991 O O . ALA A 1 405 ? 6.319 4.165 -20.910 1.00 97.94 405 ALA A O 1
ATOM 2992 N N . THR A 1 406 ? 4.145 4.499 -20.440 1.00 97.81 406 THR A N 1
ATOM 2993 C CA . THR A 1 406 ? 4.230 4.083 -19.030 1.00 97.81 406 THR A CA 1
ATOM 2994 C C . THR A 1 406 ? 4.597 2.612 -18.890 1.00 97.81 406 THR A C 1
ATOM 2996 O O . THR A 1 406 ? 5.491 2.295 -18.111 1.00 97.81 406 THR A O 1
ATOM 2999 N N . LEU A 1 407 ? 3.984 1.711 -19.661 1.00 98.00 407 LEU A N 1
ATOM 3000 C CA . LEU A 1 407 ? 4.252 0.273 -19.598 1.00 98.00 407 LEU A CA 1
ATOM 3001 C C . LEU A 1 407 ? 5.677 -0.073 -20.057 1.00 98.00 407 LEU A C 1
ATOM 3003 O O . LEU A 1 407 ? 6.392 -0.795 -19.359 1.00 98.00 407 LEU A O 1
ATOM 3007 N N . GLY A 1 408 ? 6.117 0.465 -21.199 1.00 97.38 408 GLY A N 1
ATOM 3008 C CA . GLY A 1 408 ? 7.471 0.253 -21.719 1.00 97.38 408 GLY A CA 1
ATOM 3009 C C . GLY A 1 408 ? 8.547 0.900 -20.843 1.00 97.38 408 GLY A C 1
ATOM 3010 O O . GLY A 1 408 ? 9.567 0.271 -20.544 1.00 97.38 408 GLY A O 1
ATOM 3011 N N . GLY A 1 409 ? 8.286 2.117 -20.356 1.00 97.25 409 GLY A N 1
ATOM 3012 C CA . GLY A 1 409 ? 9.136 2.809 -19.389 1.00 97.25 409 GLY A CA 1
ATOM 3013 C C . GLY A 1 409 ? 9.266 2.041 -18.076 1.00 97.25 409 GLY A C 1
ATOM 3014 O O . GLY A 1 409 ? 10.381 1.813 -17.616 1.00 97.25 409 GLY A O 1
ATOM 3015 N N . SER A 1 410 ? 8.154 1.547 -17.531 1.00 97.19 410 SER A N 1
ATOM 3016 C CA . SER A 1 410 ? 8.102 0.729 -16.312 1.00 97.19 410 SER A CA 1
ATOM 3017 C C . SER A 1 410 ? 8.887 -0.573 -16.456 1.00 97.19 410 SER A C 1
ATOM 3019 O O . SER A 1 410 ? 9.717 -0.886 -15.603 1.00 97.19 410 SER A O 1
ATOM 3021 N N . ALA A 1 411 ? 8.708 -1.280 -17.579 1.00 97.00 411 ALA A N 1
ATOM 3022 C CA . ALA A 1 411 ? 9.453 -2.493 -17.921 1.00 97.00 411 ALA A CA 1
ATOM 3023 C C . ALA A 1 411 ? 10.973 -2.249 -18.069 1.00 97.00 411 ALA A C 1
ATOM 3025 O O . ALA A 1 411 ? 11.787 -3.144 -17.841 1.00 97.00 411 ALA A O 1
ATOM 3026 N N . GLY A 1 412 ? 11.385 -1.045 -18.467 1.00 95.88 412 GLY A N 1
ATOM 3027 C CA . GLY A 1 412 ? 12.786 -0.622 -18.469 1.00 95.88 412 GLY A CA 1
ATOM 3028 C C . GLY A 1 412 ? 13.309 -0.271 -17.076 1.00 95.88 412 GLY A C 1
ATOM 3029 O O . GLY A 1 412 ? 14.368 -0.740 -16.657 1.00 95.88 412 GLY A O 1
ATOM 3030 N N . LEU A 1 413 ? 12.548 0.553 -16.363 1.00 95.88 413 LEU A N 1
ATOM 3031 C CA . LEU A 1 413 ? 12.931 1.167 -15.102 1.00 95.88 413 LEU A CA 1
ATOM 3032 C C . LEU A 1 413 ? 13.086 0.141 -13.981 1.00 95.88 413 LEU A C 1
ATOM 3034 O O . LEU A 1 413 ? 14.097 0.184 -13.279 1.00 95.88 413 LEU A O 1
ATOM 3038 N N . PHE A 1 414 ? 12.154 -0.812 -13.846 1.00 95.12 414 PHE A N 1
ATOM 3039 C CA . PHE A 1 414 ? 12.256 -1.823 -12.788 1.00 95.12 414 PHE A CA 1
ATOM 3040 C C . PHE A 1 414 ? 13.560 -2.623 -12.915 1.00 95.12 414 PHE A C 1
ATOM 3042 O O . PHE A 1 414 ? 14.193 -2.910 -11.907 1.00 95.12 414 PHE A O 1
ATOM 3049 N N . ALA A 1 415 ? 14.004 -2.929 -14.142 1.00 94.56 415 ALA A N 1
ATOM 3050 C CA . ALA A 1 415 ? 15.229 -3.685 -14.380 1.00 94.56 415 ALA A CA 1
ATOM 3051 C C . ALA A 1 415 ? 16.482 -2.896 -13.967 1.00 94.56 415 ALA A C 1
ATOM 3053 O O . ALA A 1 415 ? 17.385 -3.453 -13.345 1.00 94.56 415 ALA A O 1
ATOM 3054 N N . VAL A 1 416 ? 16.535 -1.594 -14.276 1.00 94.94 416 VAL A N 1
ATOM 3055 C CA . VAL A 1 416 ? 17.649 -0.724 -13.860 1.00 94.94 416 VAL A CA 1
ATOM 3056 C C . VAL A 1 416 ? 17.691 -0.603 -12.345 1.00 94.94 416 VAL A C 1
ATOM 3058 O O . VAL A 1 416 ? 18.750 -0.788 -11.747 1.00 94.94 416 VAL A O 1
ATOM 3061 N N . VAL A 1 417 ? 16.548 -0.318 -11.722 1.00 92.38 417 VAL A N 1
ATOM 3062 C CA . VAL A 1 417 ? 16.465 -0.125 -10.274 1.00 92.38 417 VAL A CA 1
ATOM 3063 C C . VAL A 1 417 ? 16.779 -1.423 -9.527 1.00 92.38 417 VAL A C 1
ATOM 3065 O O . VAL A 1 417 ? 17.555 -1.387 -8.574 1.00 92.38 417 VAL A O 1
ATOM 3068 N N . ALA A 1 418 ? 16.294 -2.570 -10.008 1.00 91.25 418 ALA A N 1
ATOM 3069 C CA . ALA A 1 418 ? 16.538 -3.868 -9.380 1.00 91.25 418 ALA A CA 1
ATOM 3070 C C . ALA A 1 418 ? 18.015 -4.277 -9.367 1.00 91.25 418 ALA A C 1
ATOM 3072 O O . ALA A 1 418 ? 18.420 -5.030 -8.487 1.00 91.25 418 ALA A O 1
ATOM 3073 N N . VAL A 1 419 ? 18.825 -3.777 -10.305 1.00 92.06 419 VAL A N 1
ATOM 3074 C CA . VAL A 1 419 ? 20.283 -3.988 -10.323 1.00 92.06 419 VAL A CA 1
ATOM 3075 C C . VAL A 1 419 ? 21.021 -2.871 -9.577 1.00 92.06 419 VAL A C 1
ATOM 3077 O O . VAL A 1 419 ? 22.046 -3.112 -8.944 1.00 92.06 419 VAL A O 1
ATOM 3080 N N . ALA A 1 420 ? 20.541 -1.628 -9.659 1.00 88.25 420 ALA A N 1
ATOM 3081 C CA . ALA A 1 420 ? 21.261 -0.461 -9.154 1.00 88.25 420 ALA A CA 1
ATOM 3082 C C . ALA A 1 420 ? 21.027 -0.163 -7.669 1.00 88.25 420 ALA A C 1
ATOM 3084 O O . ALA A 1 420 ? 21.940 0.339 -7.015 1.00 88.25 420 ALA A O 1
ATOM 3085 N N . LEU A 1 421 ? 19.820 -0.431 -7.169 1.00 84.88 421 LEU A N 1
ATOM 3086 C CA . LEU A 1 421 ? 19.335 -0.055 -5.838 1.00 84.88 421 LEU A CA 1
ATOM 3087 C C . LEU A 1 421 ? 18.655 -1.245 -5.143 1.00 84.88 421 LEU A C 1
ATOM 3089 O O . LEU A 1 421 ? 17.671 -1.070 -4.420 1.00 84.88 421 LEU A O 1
ATOM 3093 N N . ALA A 1 422 ? 19.169 -2.457 -5.371 1.00 85.25 422 ALA A N 1
ATOM 3094 C CA . ALA A 1 422 ? 18.683 -3.653 -4.699 1.00 85.25 422 ALA A CA 1
ATOM 3095 C C . ALA A 1 422 ? 18.748 -3.469 -3.176 1.00 85.25 422 ALA A C 1
ATOM 3097 O O . ALA A 1 422 ? 19.791 -3.128 -2.609 1.00 85.25 422 ALA A O 1
ATOM 3098 N N . SER A 1 423 ? 17.625 -3.713 -2.510 1.00 82.06 423 SER A N 1
ATOM 3099 C CA . SER A 1 423 ? 17.541 -3.704 -1.055 1.00 82.06 423 SER A CA 1
ATOM 3100 C C . SER A 1 423 ? 17.639 -5.142 -0.555 1.00 82.06 423 SER A C 1
ATOM 3102 O O . SER A 1 423 ? 16.650 -5.874 -0.675 1.00 82.06 423 SER A O 1
ATOM 3104 N N . PRO A 1 424 ? 18.804 -5.568 -0.020 1.00 76.25 424 PRO A N 1
ATOM 3105 C CA . PRO A 1 424 ? 19.004 -6.946 0.402 1.00 76.25 424 PRO A CA 1
ATOM 3106 C C . PRO A 1 424 ? 18.022 -7.301 1.521 1.00 76.25 424 PRO A C 1
ATOM 3108 O O . PRO A 1 424 ? 17.853 -6.558 2.491 1.00 76.25 424 PRO A O 1
ATOM 3111 N N . GLY A 1 425 ? 17.360 -8.441 1.356 1.00 72.38 425 GLY A N 1
ATOM 3112 C CA . GLY A 1 425 ? 16.491 -9.054 2.352 1.00 72.38 425 GLY A CA 1
ATOM 3113 C C . GLY A 1 425 ? 17.003 -10.442 2.739 1.00 72.38 425 GLY A C 1
ATOM 3114 O O . GLY A 1 425 ? 18.048 -10.873 2.249 1.00 72.38 425 GLY A O 1
ATOM 3115 N N . PRO A 1 426 ? 16.280 -11.168 3.607 1.00 66.25 426 PRO A N 1
ATOM 3116 C CA . PRO A 1 426 ? 16.577 -12.568 3.875 1.00 66.25 426 PRO A CA 1
ATOM 3117 C C . PRO A 1 426 ? 16.573 -13.366 2.568 1.00 66.25 426 PRO A C 1
ATOM 3119 O O . PRO A 1 426 ? 15.637 -13.239 1.774 1.00 66.25 426 PRO A O 1
ATOM 3122 N N . ASP A 1 427 ? 17.600 -14.193 2.367 1.00 68.06 427 ASP A N 1
ATOM 3123 C CA . ASP A 1 427 ? 17.715 -15.037 1.176 1.00 68.06 427 ASP A CA 1
ATOM 3124 C C . ASP A 1 427 ? 16.446 -15.885 0.982 1.00 68.06 427 ASP A C 1
ATOM 3126 O O . ASP A 1 427 ? 15.817 -16.297 1.961 1.00 68.06 427 ASP A O 1
ATOM 3130 N N . ALA A 1 428 ? 16.067 -16.174 -0.264 1.00 68.00 428 ALA A N 1
ATOM 3131 C CA . ALA A 1 428 ? 14.782 -16.785 -0.610 1.00 68.00 428 ALA A CA 1
ATOM 3132 C C . ALA A 1 428 ? 14.517 -18.095 0.158 1.00 68.00 428 ALA A C 1
ATOM 3134 O O . ALA A 1 428 ? 13.393 -18.357 0.583 1.00 68.00 428 ALA A O 1
ATOM 3135 N N . HIS A 1 429 ? 15.563 -18.888 0.414 1.00 67.44 429 HIS A N 1
ATOM 3136 C CA . HIS A 1 429 ? 15.477 -20.149 1.160 1.00 67.44 429 HIS A CA 1
ATOM 3137 C C . HIS A 1 429 ? 15.467 -19.988 2.694 1.00 67.44 429 HIS A C 1
ATOM 3139 O O . HIS A 1 429 ? 15.130 -20.936 3.404 1.00 67.44 429 HIS A O 1
ATOM 3145 N N . LYS A 1 430 ? 15.844 -18.809 3.205 1.00 64.56 430 LYS A N 1
ATOM 3146 C CA . LYS A 1 430 ? 15.826 -18.421 4.628 1.00 64.56 430 LYS A CA 1
ATOM 3147 C C . LYS A 1 430 ? 14.701 -17.435 4.942 1.00 64.56 430 LYS A C 1
ATOM 3149 O O . LYS A 1 430 ? 14.638 -16.929 6.065 1.00 64.56 430 LYS A O 1
ATOM 3154 N N . ARG A 1 431 ? 13.838 -17.130 3.966 1.00 63.38 431 ARG A N 1
ATOM 3155 C CA . ARG A 1 431 ? 12.761 -16.159 4.133 1.00 63.38 431 ARG A CA 1
ATOM 3156 C C . ARG A 1 431 ? 11.877 -16.601 5.305 1.00 63.38 431 ARG A C 1
ATOM 3158 O O . ARG A 1 431 ? 11.428 -17.752 5.323 1.00 63.38 431 ARG A O 1
ATOM 3165 N N . PRO A 1 432 ? 11.646 -15.727 6.301 1.00 54.25 432 PRO A N 1
ATOM 3166 C CA . PRO A 1 432 ? 10.690 -16.012 7.358 1.00 54.25 432 PRO A CA 1
ATOM 3167 C C . PRO A 1 432 ? 9.337 -16.399 6.757 1.00 54.25 432 PRO A C 1
ATOM 3169 O O . PRO A 1 432 ? 8.985 -15.954 5.669 1.00 54.25 432 PRO A O 1
ATOM 3172 N N . SER A 1 433 ? 8.536 -17.172 7.487 1.00 49.47 433 SER A N 1
ATOM 3173 C CA . SER A 1 433 ? 7.175 -17.568 7.085 1.00 49.47 433 SER A CA 1
ATOM 3174 C C . SER A 1 433 ? 6.180 -16.405 6.920 1.00 49.47 433 SER A C 1
ATOM 3176 O O . SER A 1 433 ? 4.992 -16.658 6.731 1.00 49.47 433 SER A O 1
ATOM 3178 N N . ASP A 1 434 ? 6.660 -15.168 7.039 1.00 52.31 434 ASP A N 1
ATOM 3179 C CA . ASP A 1 434 ? 5.941 -13.910 6.912 1.00 52.31 434 ASP A CA 1
ATOM 3180 C C . ASP A 1 434 ? 6.398 -13.193 5.620 1.00 52.31 434 ASP A C 1
ATOM 3182 O O . ASP A 1 434 ? 7.535 -12.715 5.558 1.00 52.31 434 ASP A O 1
ATOM 3186 N N . PRO A 1 435 ? 5.547 -13.118 4.582 1.00 48.00 435 PRO A N 1
ATOM 3187 C CA . PRO A 1 435 ? 5.838 -12.440 3.313 1.00 48.00 435 PRO A CA 1
ATOM 3188 C C . PRO A 1 435 ? 6.054 -10.924 3.432 1.00 48.00 435 PRO A C 1
ATOM 3190 O O . PRO A 1 435 ? 6.603 -10.308 2.515 1.00 48.00 435 PRO A O 1
ATOM 3193 N N . LEU A 1 436 ? 5.663 -10.322 4.560 1.00 49.03 436 LEU A N 1
ATOM 3194 C CA . LEU A 1 436 ? 5.867 -8.902 4.855 1.00 49.03 436 LEU A CA 1
ATOM 3195 C C . LEU A 1 436 ? 7.267 -8.620 5.422 1.00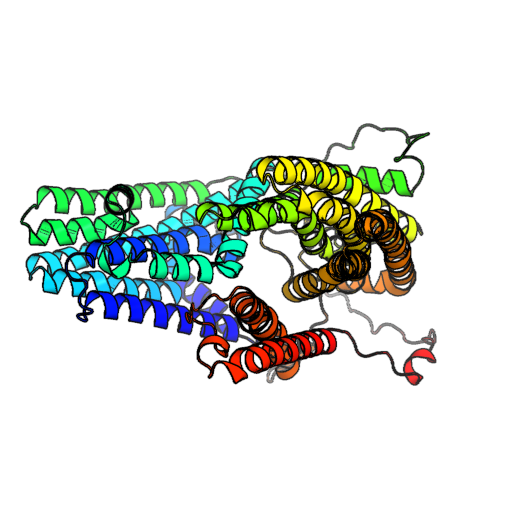 49.03 436 LEU A C 1
ATOM 3197 O O . LEU A 1 436 ? 7.691 -7.467 5.492 1.00 49.03 436 LEU A O 1
ATOM 3201 N N . ALA A 1 437 ? 8.024 -9.662 5.780 1.00 52.75 437 ALA A N 1
ATOM 3202 C CA . ALA A 1 437 ? 9.411 -9.559 6.221 1.00 52.75 437 ALA A CA 1
ATOM 3203 C C . ALA A 1 437 ? 10.360 -9.344 5.026 1.00 52.75 437 ALA A C 1
ATOM 3205 O O . ALA A 1 437 ? 11.119 -10.236 4.639 1.00 52.75 437 ALA A O 1
ATOM 3206 N N . GLN A 1 438 ? 10.301 -8.159 4.420 1.00 56.84 438 GLN A N 1
ATOM 3207 C CA . GLN A 1 438 ? 11.166 -7.755 3.309 1.00 56.84 438 GLN A CA 1
ATOM 3208 C C . GLN A 1 438 ? 12.323 -6.872 3.796 1.00 56.84 438 GLN A C 1
ATOM 3210 O O . GLN A 1 438 ? 12.291 -6.322 4.898 1.00 56.84 438 GLN A O 1
ATOM 3215 N N . GLY A 1 439 ? 13.370 -6.749 2.973 1.00 58.09 439 GLY A N 1
ATOM 3216 C CA . GLY A 1 439 ? 14.374 -5.701 3.171 1.00 58.09 439 GLY A CA 1
ATOM 3217 C C . GLY A 1 439 ? 13.727 -4.313 3.087 1.00 58.09 439 GLY A C 1
ATOM 3218 O O . GLY A 1 439 ? 12.632 -4.170 2.549 1.00 58.09 439 GLY A O 1
ATOM 3219 N N . ASP A 1 440 ? 14.391 -3.280 3.604 1.00 69.19 440 ASP A N 1
ATOM 3220 C CA . ASP A 1 440 ? 13.887 -1.904 3.518 1.00 69.19 440 ASP A CA 1
ATOM 3221 C C . ASP A 1 440 ? 13.867 -1.425 2.054 1.00 69.19 440 ASP A C 1
ATOM 3223 O O . ASP A 1 440 ? 14.888 -1.004 1.502 1.00 69.19 440 ASP A O 1
ATOM 3227 N N . THR A 1 441 ? 12.705 -1.531 1.406 1.00 74.81 441 THR A N 1
ATOM 3228 C CA . THR A 1 441 ? 12.480 -1.118 0.014 1.00 74.81 441 THR A CA 1
ATOM 3229 C C . THR A 1 441 ? 11.997 0.320 -0.106 1.00 74.81 441 THR A C 1
ATOM 3231 O O . THR A 1 441 ? 11.710 0.751 -1.217 1.00 74.81 441 THR A O 1
ATOM 3234 N N . THR A 1 442 ? 11.898 1.080 0.992 1.00 75.69 442 THR A N 1
ATOM 3235 C CA . THR A 1 442 ? 11.305 2.429 1.001 1.00 75.69 442 THR A CA 1
ATOM 3236 C C . THR A 1 442 ? 11.929 3.313 -0.074 1.00 75.69 442 THR A C 1
ATOM 3238 O O . THR A 1 442 ? 11.242 3.884 -0.916 1.00 75.69 442 THR A O 1
ATOM 3241 N N . THR A 1 443 ? 13.257 3.360 -0.099 1.00 75.06 443 THR A N 1
ATOM 3242 C CA . THR A 1 443 ? 14.020 4.136 -1.073 1.00 75.06 443 THR A CA 1
ATOM 3243 C C . THR A 1 443 ? 13.821 3.643 -2.505 1.00 75.06 443 THR A C 1
ATOM 3245 O O . THR A 1 443 ? 13.535 4.440 -3.394 1.00 75.06 443 THR A O 1
ATOM 3248 N N . THR A 1 444 ? 13.955 2.337 -2.734 1.00 83.38 444 THR A N 1
ATOM 3249 C CA . THR A 1 444 ? 13.818 1.710 -4.057 1.00 83.38 444 THR A CA 1
ATOM 3250 C C . THR A 1 444 ? 12.420 1.947 -4.631 1.00 83.38 444 THR A C 1
ATOM 3252 O O . THR A 1 444 ? 12.283 2.347 -5.788 1.00 83.38 444 THR A O 1
ATOM 3255 N N . ASN A 1 445 ? 11.389 1.800 -3.797 1.00 87.69 445 ASN A N 1
ATOM 3256 C CA . ASN A 1 445 ? 9.996 2.020 -4.161 1.00 87.69 445 ASN A CA 1
ATOM 3257 C C . ASN A 1 445 ? 9.733 3.492 -4.495 1.00 87.69 445 ASN A C 1
ATOM 3259 O O . ASN A 1 445 ? 9.163 3.774 -5.544 1.00 87.69 445 ASN A O 1
ATOM 3263 N N . ASN A 1 446 ? 10.196 4.423 -3.655 1.00 83.31 446 ASN A N 1
ATOM 3264 C CA . ASN A 1 446 ? 10.011 5.858 -3.878 1.00 83.31 446 ASN A CA 1
ATOM 3265 C C . ASN A 1 446 ? 10.722 6.349 -5.147 1.00 83.31 446 ASN A C 1
ATOM 3267 O O . ASN A 1 446 ? 10.104 7.007 -5.980 1.00 83.31 446 ASN A O 1
ATOM 3271 N N . VAL A 1 447 ? 11.996 5.986 -5.343 1.00 85.44 447 VAL A N 1
ATOM 3272 C CA . VAL A 1 447 ? 12.738 6.346 -6.565 1.00 85.44 447 VAL A CA 1
ATOM 3273 C C . VAL A 1 447 ? 12.027 5.801 -7.801 1.00 85.44 447 VAL A C 1
ATOM 3275 O O . VAL A 1 447 ? 11.871 6.525 -8.782 1.00 85.44 447 VAL A O 1
ATOM 3278 N N . THR A 1 448 ? 11.562 4.550 -7.751 1.00 91.06 448 THR A N 1
ATOM 3279 C CA . THR A 1 448 ? 10.851 3.939 -8.880 1.00 91.06 448 THR A CA 1
ATOM 3280 C C . THR A 1 448 ? 9.519 4.626 -9.150 1.00 91.06 448 THR A C 1
ATOM 3282 O O . THR A 1 448 ? 9.215 4.880 -10.309 1.00 91.06 448 THR A O 1
ATOM 3285 N N . PHE A 1 449 ? 8.748 4.959 -8.111 1.00 91.25 449 PHE A N 1
ATOM 3286 C CA . PHE A 1 449 ? 7.445 5.614 -8.243 1.00 91.25 449 PHE A CA 1
ATOM 3287 C C . PHE A 1 449 ? 7.572 6.948 -8.984 1.00 91.25 449 PHE A C 1
ATOM 3289 O O . PHE A 1 449 ? 6.918 7.158 -10.002 1.00 91.25 449 PHE A O 1
ATOM 3296 N N . TRP A 1 450 ? 8.481 7.813 -8.527 1.00 87.94 450 TRP A N 1
ATOM 3297 C CA . TRP A 1 450 ? 8.686 9.125 -9.138 1.00 87.94 450 TRP A CA 1
ATOM 3298 C C . TRP A 1 450 ? 9.326 9.038 -10.523 1.00 87.94 450 TRP A C 1
ATOM 3300 O O . TRP A 1 450 ? 8.906 9.739 -11.441 1.00 87.94 450 TRP A O 1
ATOM 3310 N N . ALA A 1 451 ? 10.300 8.146 -10.722 1.00 90.56 451 ALA A N 1
ATOM 3311 C CA . ALA A 1 451 ? 10.901 7.955 -12.038 1.00 90.56 451 ALA A CA 1
ATOM 3312 C C . ALA A 1 451 ? 9.912 7.350 -13.053 1.00 90.56 451 ALA A C 1
ATOM 3314 O O . ALA A 1 451 ? 10.014 7.646 -14.240 1.00 90.56 451 ALA A O 1
ATOM 3315 N N . ALA A 1 452 ? 8.931 6.555 -12.611 1.00 93.44 452 ALA A N 1
ATOM 3316 C CA . ALA A 1 452 ? 7.892 5.981 -13.468 1.00 93.44 452 ALA A CA 1
ATOM 3317 C C . ALA A 1 452 ? 6.844 7.006 -13.948 1.00 93.44 452 ALA A C 1
ATOM 3319 O O . ALA A 1 452 ? 6.090 6.700 -14.872 1.00 93.44 452 ALA A O 1
ATOM 3320 N N . LEU A 1 453 ? 6.833 8.227 -13.395 1.00 92.31 453 LEU A N 1
ATOM 3321 C CA . LEU A 1 453 ? 6.021 9.348 -13.891 1.00 92.31 453 LEU A CA 1
ATOM 3322 C C . LEU A 1 453 ? 6.661 10.093 -15.074 1.00 92.31 453 LEU A C 1
ATOM 3324 O O . LEU A 1 453 ? 5.974 10.843 -15.759 1.00 92.31 453 LEU A O 1
ATOM 3328 N N . LEU A 1 454 ? 7.953 9.882 -15.350 1.00 94.31 454 LEU A N 1
ATOM 3329 C CA . LEU A 1 454 ? 8.667 10.537 -16.456 1.00 94.31 454 LEU A CA 1
ATOM 3330 C C . LEU A 1 454 ? 8.377 9.948 -17.854 1.00 94.31 454 LEU A C 1
ATOM 3332 O O . LEU A 1 454 ? 8.232 10.728 -18.794 1.00 94.31 454 LEU A O 1
ATOM 3336 N N . PRO A 1 455 ? 8.262 8.614 -18.047 1.00 96.44 455 PRO A N 1
ATOM 3337 C CA . PRO A 1 455 ? 7.946 8.018 -19.344 1.00 96.44 455 PRO A CA 1
ATOM 3338 C C . PRO A 1 455 ? 6.743 8.609 -20.097 1.00 96.44 455 PRO A C 1
ATOM 3340 O O . PRO A 1 455 ? 6.849 8.738 -21.313 1.00 96.44 455 PRO A O 1
ATOM 3343 N N . PRO A 1 456 ? 5.613 8.975 -19.461 1.00 96.19 456 PRO A N 1
ATOM 3344 C CA . PRO A 1 456 ? 4.491 9.578 -20.178 1.00 96.19 456 PRO A CA 1
ATOM 3345 C C . PRO A 1 456 ? 4.672 11.057 -20.541 1.00 96.19 456 PRO A C 1
ATOM 3347 O O . PRO A 1 456 ? 3.834 11.585 -21.264 1.00 96.19 456 PRO A O 1
ATOM 3350 N N . VAL A 1 457 ? 5.729 11.741 -20.092 1.00 95.19 457 VAL A N 1
ATOM 3351 C CA . VAL A 1 457 ? 5.911 13.180 -20.360 1.00 95.19 457 VAL A CA 1
ATOM 3352 C C . VAL A 1 457 ? 5.942 13.506 -21.865 1.00 95.19 457 VAL A C 1
ATOM 3354 O O . VAL A 1 457 ? 5.214 14.414 -22.263 1.00 95.19 457 VAL A O 1
ATOM 3357 N N . PRO A 1 458 ? 6.684 12.783 -22.735 1.00 96.62 458 PRO A N 1
ATOM 3358 C CA . PRO A 1 458 ? 6.682 13.068 -24.171 1.00 96.62 458 PRO A CA 1
ATOM 3359 C C . PRO A 1 458 ? 5.301 12.973 -24.848 1.00 96.62 458 PRO A C 1
ATOM 3361 O O . PRO A 1 458 ? 4.913 13.948 -25.493 1.00 96.62 458 PRO A O 1
ATOM 3364 N N . PRO A 1 459 ? 4.511 11.881 -24.715 1.00 96.50 459 PRO A N 1
ATOM 3365 C CA . PRO A 1 459 ? 3.169 11.859 -25.297 1.00 96.50 459 PRO A CA 1
ATOM 3366 C C . PRO A 1 459 ? 2.222 12.878 -24.649 1.00 96.50 459 PRO A C 1
ATOM 3368 O O . PRO A 1 459 ? 1.412 13.463 -25.361 1.00 96.50 459 PRO A O 1
ATOM 3371 N N . LEU A 1 460 ? 2.340 13.152 -23.343 1.00 94.31 460 LEU A N 1
ATOM 3372 C CA . LEU A 1 460 ? 1.543 14.196 -22.682 1.00 94.31 460 LEU A CA 1
ATOM 3373 C C . LEU A 1 460 ? 1.842 15.596 -23.229 1.00 94.31 460 LEU A C 1
ATOM 3375 O O . LEU A 1 460 ? 0.917 16.387 -23.386 1.00 94.31 460 LEU A O 1
ATOM 3379 N N . ALA A 1 461 ? 3.098 15.900 -23.566 1.00 93.94 461 ALA A N 1
ATOM 3380 C CA . ALA A 1 461 ? 3.460 17.171 -24.188 1.00 93.94 461 ALA A CA 1
ATOM 3381 C C . ALA A 1 461 ? 2.795 17.334 -25.565 1.00 93.94 461 ALA A C 1
ATOM 3383 O O . ALA A 1 461 ? 2.241 18.389 -25.861 1.00 93.94 461 ALA A O 1
ATOM 3384 N N . VAL A 1 462 ? 2.782 16.275 -26.382 1.00 94.94 462 VAL A N 1
ATOM 3385 C CA . VAL A 1 462 ? 2.117 16.287 -27.697 1.00 94.94 462 VAL A CA 1
ATOM 3386 C C . VAL A 1 462 ? 0.596 16.399 -27.556 1.00 94.94 462 VAL A C 1
ATOM 3388 O O . VAL A 1 462 ? -0.022 17.178 -28.279 1.00 94.94 462 VAL A O 1
ATOM 3391 N N . LEU A 1 463 ? -0.007 15.696 -26.590 1.00 92.94 463 LEU A N 1
ATOM 3392 C CA . LEU A 1 463 ? -1.435 15.830 -26.268 1.00 92.94 463 LEU A CA 1
ATOM 3393 C C . LEU A 1 463 ? -1.783 17.254 -25.820 1.00 92.94 463 LEU A C 1
ATOM 3395 O O . LEU A 1 463 ? -2.771 17.818 -26.282 1.00 92.94 463 LEU A O 1
ATOM 3399 N N . GLY A 1 464 ? -0.951 17.854 -24.965 1.00 91.12 464 GLY A N 1
ATOM 3400 C CA . GLY A 1 464 ? -1.104 19.238 -24.521 1.00 91.12 464 GLY A CA 1
ATOM 3401 C C . GLY A 1 464 ? -1.029 20.231 -25.681 1.00 91.12 464 GLY A C 1
ATOM 3402 O O . GLY A 1 464 ? -1.887 21.100 -25.794 1.00 91.12 464 GLY A O 1
ATOM 3403 N N . LEU A 1 465 ? -0.070 20.061 -26.597 1.00 92.06 465 LEU A N 1
ATOM 3404 C CA . LEU A 1 465 ? 0.010 20.868 -27.820 1.00 92.06 465 LEU A CA 1
ATOM 3405 C C . LEU A 1 465 ? -1.225 20.684 -28.712 1.00 92.06 465 LEU A C 1
ATOM 3407 O O . LEU A 1 465 ? -1.738 21.663 -29.249 1.00 92.06 465 LEU A O 1
ATOM 3411 N N . GLY A 1 466 ? -1.735 19.457 -28.842 1.00 90.94 466 GLY A N 1
ATOM 3412 C CA . GLY A 1 466 ? -2.971 19.171 -29.574 1.00 90.94 466 GLY A CA 1
ATOM 3413 C C . GLY A 1 466 ? -4.193 19.867 -28.976 1.00 90.94 466 GLY A C 1
ATOM 3414 O O . GLY A 1 466 ? -4.989 20.430 -29.722 1.00 90.94 466 GLY A O 1
ATOM 3415 N N . LEU A 1 467 ? -4.307 19.908 -27.643 1.00 91.06 467 LEU A N 1
ATOM 3416 C CA . LEU A 1 467 ? -5.356 20.674 -26.962 1.00 91.06 467 LEU A CA 1
ATOM 3417 C C . LEU A 1 467 ? -5.221 22.179 -27.199 1.00 91.06 467 LEU A C 1
ATOM 3419 O O . LEU A 1 467 ? -6.198 22.820 -27.569 1.00 91.06 467 LEU A O 1
ATOM 3423 N N . LEU A 1 468 ? -4.023 22.738 -27.003 1.00 92.81 468 LEU A N 1
ATOM 3424 C CA . LEU A 1 468 ? -3.781 24.180 -27.126 1.00 92.81 468 LEU A CA 1
ATOM 3425 C C . LEU A 1 468 ? -4.016 24.697 -28.550 1.00 92.81 468 LEU A C 1
ATOM 3427 O O . LEU A 1 468 ? -4.419 25.839 -28.736 1.00 92.81 468 LEU A O 1
ATOM 3431 N N . THR A 1 469 ? -3.768 23.855 -29.552 1.00 92.25 469 THR A N 1
ATOM 3432 C CA . THR A 1 469 ? -3.954 24.190 -30.973 1.00 92.25 469 THR A CA 1
ATOM 3433 C C . THR A 1 469 ? -5.315 23.765 -31.527 1.00 92.25 469 THR A C 1
ATOM 3435 O O . THR A 1 469 ? -5.601 24.037 -32.690 1.00 92.25 469 THR A O 1
ATOM 3438 N N . GLY A 1 470 ? -6.143 23.065 -30.741 1.00 89.38 470 GLY A N 1
ATOM 3439 C CA . GLY A 1 470 ? -7.406 22.479 -31.206 1.00 89.38 470 GLY A CA 1
ATOM 3440 C C . GLY A 1 470 ? -7.244 21.397 -32.286 1.00 89.38 470 GLY A C 1
ATOM 3441 O O . GLY A 1 470 ? -8.210 21.049 -32.961 1.00 89.38 470 GLY A O 1
ATOM 3442 N N . SER A 1 471 ? -6.035 20.861 -32.487 1.00 91.88 471 SER A N 1
ATOM 3443 C CA . SER A 1 471 ? -5.733 19.937 -33.580 1.00 91.88 471 SER A CA 1
ATOM 3444 C C . SER A 1 471 ? -5.941 18.479 -33.179 1.00 91.88 471 SER A C 1
ATOM 3446 O O . SER A 1 471 ? -5.155 17.880 -32.438 1.00 91.88 471 SER A O 1
ATOM 3448 N N . THR A 1 472 ? -6.970 17.856 -33.754 1.00 90.62 472 THR A N 1
ATOM 3449 C CA . THR A 1 472 ? -7.240 16.418 -33.599 1.00 90.62 472 THR A CA 1
ATOM 3450 C C . THR A 1 472 ? -6.092 15.556 -34.127 1.00 90.62 472 THR A C 1
ATOM 3452 O O . THR A 1 472 ? -5.796 14.509 -33.554 1.00 90.62 472 THR A O 1
ATOM 3455 N N . VAL A 1 473 ? -5.393 16.005 -35.175 1.00 91.56 473 VAL A N 1
ATOM 3456 C CA . VAL A 1 473 ? -4.236 15.289 -35.737 1.00 91.56 473 VAL A CA 1
ATOM 3457 C C . VAL A 1 473 ? -3.104 15.209 -34.716 1.00 91.56 473 VAL A C 1
ATOM 3459 O O . VAL A 1 473 ? -2.539 14.136 -34.523 1.00 91.56 473 VAL A O 1
ATOM 3462 N N . LEU A 1 474 ? -2.808 16.307 -34.013 1.00 89.06 474 LEU A N 1
ATOM 3463 C CA . LEU A 1 474 ? -1.798 16.334 -32.950 1.00 89.06 474 LEU A CA 1
ATOM 3464 C C . LEU A 1 474 ? -2.188 15.443 -31.761 1.00 89.06 474 LEU A C 1
ATOM 3466 O O . LEU A 1 474 ? -1.336 14.725 -31.239 1.00 89.06 474 LEU A O 1
ATOM 3470 N N . LEU A 1 475 ? -3.472 15.412 -31.381 1.00 90.81 475 LEU A N 1
ATOM 3471 C CA . LEU A 1 475 ? -3.959 14.512 -30.328 1.00 90.81 475 LEU A CA 1
ATOM 3472 C C . LEU A 1 475 ? -3.706 13.036 -30.667 1.00 90.81 475 LEU A C 1
ATOM 3474 O O . LEU A 1 475 ? -3.243 12.277 -29.817 1.00 90.81 475 LEU A O 1
ATOM 3478 N N . TRP A 1 476 ? -3.951 12.626 -31.913 1.00 93.19 476 TRP A N 1
ATOM 3479 C CA . TRP A 1 476 ? -3.688 11.251 -32.349 1.00 93.19 476 TRP A CA 1
ATOM 3480 C C . TRP A 1 476 ? -2.214 10.985 -32.664 1.00 93.19 476 TRP A C 1
ATOM 3482 O O . TRP A 1 476 ? -1.752 9.862 -32.466 1.00 93.19 476 TRP A O 1
ATOM 3492 N N . ALA A 1 477 ? -1.438 12.000 -33.055 1.00 93.94 477 ALA A N 1
ATOM 3493 C CA . ALA A 1 477 ? 0.013 11.899 -33.224 1.00 93.94 477 ALA A CA 1
ATOM 3494 C C . ALA A 1 477 ? 0.741 11.585 -31.905 1.00 93.94 477 ALA A C 1
ATOM 3496 O O . ALA A 1 477 ? 1.838 11.024 -31.917 1.00 93.94 477 ALA A O 1
ATOM 3497 N N . ALA A 1 478 ? 0.126 11.862 -30.754 1.00 94.62 478 ALA A N 1
ATOM 3498 C CA . ALA A 1 478 ? 0.668 11.447 -29.467 1.00 94.62 478 ALA A CA 1
ATOM 3499 C C . ALA A 1 478 ? 0.726 9.919 -29.292 1.00 94.62 478 ALA A C 1
ATOM 3501 O O . ALA A 1 478 ? 1.589 9.423 -28.568 1.00 94.62 478 ALA A O 1
ATOM 3502 N N . VAL A 1 479 ? -0.144 9.155 -29.964 1.00 96.56 479 VAL A N 1
ATOM 3503 C CA . VAL A 1 479 ? -0.168 7.685 -29.888 1.00 96.56 479 VAL A CA 1
ATOM 3504 C C . VAL A 1 479 ? 1.143 7.056 -30.378 1.00 96.56 479 VAL A C 1
ATOM 3506 O O . VAL A 1 479 ? 1.781 6.341 -29.595 1.00 96.56 479 VAL A O 1
ATOM 3509 N N . PRO A 1 480 ? 1.616 7.318 -31.616 1.00 97.50 480 PRO A N 1
ATOM 3510 C CA . PRO A 1 480 ? 2.903 6.798 -32.064 1.00 97.50 480 PRO A CA 1
ATOM 3511 C C . PRO A 1 480 ? 4.075 7.339 -31.235 1.00 97.50 480 PRO A C 1
ATOM 3513 O O . PRO A 1 480 ? 5.026 6.596 -30.998 1.00 97.50 480 PRO A O 1
ATOM 3516 N N . VAL A 1 481 ? 4.002 8.573 -30.717 1.00 97.31 481 VAL A N 1
ATOM 3517 C CA . VAL A 1 481 ? 5.021 9.128 -29.802 1.00 97.31 481 VAL A CA 1
ATOM 3518 C C . VAL A 1 481 ? 5.075 8.342 -28.495 1.00 97.31 481 VAL A C 1
ATOM 3520 O O . VAL A 1 481 ? 6.160 8.006 -28.018 1.00 97.31 481 VAL A O 1
ATOM 3523 N N . GLY A 1 482 ? 3.927 7.988 -27.924 1.00 97.19 482 GLY A N 1
ATOM 3524 C CA . GLY A 1 482 ? 3.849 7.180 -26.714 1.00 97.19 482 GLY A CA 1
ATOM 3525 C C . GLY A 1 482 ? 4.390 5.768 -26.920 1.00 97.19 482 GLY A C 1
ATOM 3526 O O . GLY A 1 482 ? 5.190 5.280 -26.116 1.00 97.19 482 GLY A O 1
ATOM 3527 N N . LEU A 1 483 ? 4.036 5.137 -28.042 1.00 98.00 483 LEU A N 1
ATOM 3528 C CA . LEU A 1 483 ? 4.566 3.830 -28.426 1.00 98.00 483 LEU A CA 1
ATOM 3529 C C . LEU A 1 483 ? 6.085 3.861 -28.632 1.00 98.00 483 LEU A C 1
ATOM 3531 O O . LEU A 1 483 ? 6.799 3.032 -28.062 1.00 98.00 483 LEU A O 1
ATOM 3535 N N . ALA A 1 484 ? 6.588 4.833 -29.396 1.00 98.06 484 ALA A N 1
ATOM 3536 C CA . ALA A 1 484 ? 8.017 5.017 -29.627 1.00 98.06 484 ALA A CA 1
ATOM 3537 C C . ALA A 1 484 ? 8.761 5.232 -28.303 1.00 98.06 484 ALA A C 1
ATOM 3539 O O . ALA A 1 484 ? 9.764 4.565 -28.044 1.00 98.06 484 ALA A O 1
ATOM 3540 N N . THR A 1 485 ? 8.224 6.086 -27.428 1.00 98.06 485 THR A N 1
ATOM 3541 C CA . THR A 1 485 ? 8.781 6.358 -26.097 1.00 98.06 485 THR A CA 1
ATOM 3542 C C . THR A 1 485 ? 8.873 5.078 -25.267 1.00 98.06 485 THR A C 1
ATOM 3544 O O . THR A 1 485 ? 9.941 4.752 -24.744 1.00 98.06 485 THR A O 1
ATOM 3547 N N . GLY A 1 486 ? 7.792 4.295 -25.206 1.00 97.50 486 GLY A N 1
ATOM 3548 C CA . GLY A 1 486 ? 7.761 3.017 -24.498 1.00 97.50 486 GLY A CA 1
ATOM 3549 C C . GLY A 1 486 ? 8.806 2.023 -25.013 1.00 97.50 486 GLY A C 1
ATOM 3550 O O . GLY A 1 486 ? 9.549 1.436 -24.223 1.00 97.50 486 GLY A O 1
ATOM 3551 N N . VAL A 1 487 ? 8.912 1.863 -26.337 1.00 98.06 487 VAL A N 1
ATOM 3552 C CA . VAL A 1 487 ? 9.877 0.953 -26.979 1.00 98.06 487 VAL A CA 1
ATOM 3553 C C . VAL A 1 487 ? 11.320 1.405 -26.747 1.00 98.06 487 VAL A C 1
ATOM 3555 O O . VAL A 1 487 ? 12.176 0.582 -26.402 1.00 98.06 487 VAL A O 1
ATOM 3558 N N . VAL A 1 488 ? 11.603 2.699 -26.912 1.00 98.19 488 VAL A N 1
ATOM 3559 C CA . VAL A 1 488 ? 12.940 3.272 -26.708 1.00 98.19 488 VAL A CA 1
ATOM 3560 C C . VAL A 1 488 ? 13.377 3.081 -25.261 1.00 98.19 488 VAL A C 1
ATOM 3562 O O . VAL A 1 488 ? 14.450 2.521 -25.030 1.00 98.19 488 VAL A O 1
ATOM 3565 N N . LEU A 1 489 ? 12.539 3.444 -24.286 1.00 97.81 489 LEU A N 1
ATOM 3566 C CA . LEU A 1 489 ? 12.862 3.293 -22.866 1.00 97.81 489 LEU A CA 1
ATOM 3567 C C . LEU A 1 489 ? 13.031 1.825 -22.469 1.00 97.81 489 LEU A C 1
ATOM 3569 O O . LEU A 1 489 ? 14.018 1.482 -21.817 1.00 97.81 489 LEU A O 1
ATOM 3573 N N . TYR A 1 490 ? 12.150 0.935 -22.933 1.00 97.69 490 TYR A N 1
ATOM 3574 C CA . TYR A 1 490 ? 12.280 -0.509 -22.725 1.00 97.69 490 TYR A CA 1
ATOM 3575 C C . TYR A 1 490 ? 13.641 -1.037 -23.207 1.00 97.69 490 TYR A C 1
ATOM 3577 O O . TYR A 1 490 ? 14.318 -1.812 -22.516 1.00 97.69 490 TYR A O 1
ATOM 3585 N N . ARG A 1 491 ? 14.068 -0.627 -24.411 1.00 97.75 491 ARG A N 1
ATOM 3586 C CA . ARG A 1 491 ? 15.331 -1.080 -25.008 1.00 97.75 491 ARG A CA 1
ATOM 3587 C C . ARG A 1 491 ? 16.545 -0.458 -24.340 1.00 97.75 491 ARG A C 1
ATOM 3589 O O . ARG A 1 491 ? 17.488 -1.203 -24.060 1.00 97.75 491 ARG A O 1
ATOM 3596 N N . TRP A 1 492 ? 16.518 0.848 -24.108 1.00 97.81 492 TRP A N 1
ATOM 3597 C CA . TRP A 1 492 ? 17.630 1.624 -23.576 1.00 97.81 492 TRP A CA 1
ATOM 3598 C C . TRP A 1 492 ? 17.889 1.306 -22.102 1.00 97.81 492 TRP A C 1
ATOM 3600 O O . TRP A 1 492 ? 18.989 0.867 -21.768 1.00 97.81 492 TRP A O 1
ATOM 3610 N N . LEU A 1 493 ? 16.867 1.394 -21.243 1.00 97.25 493 LEU A N 1
ATOM 3611 C CA . LEU A 1 493 ? 16.994 1.087 -19.813 1.00 97.25 493 LEU A CA 1
ATOM 3612 C C . LEU A 1 493 ? 17.332 -0.392 -19.586 1.00 97.25 493 LEU A C 1
ATOM 3614 O O . LEU A 1 493 ? 18.214 -0.707 -18.793 1.00 97.25 493 LEU A O 1
ATOM 3618 N N . GLY A 1 494 ? 16.734 -1.310 -20.354 1.00 96.31 494 GLY A N 1
ATOM 3619 C CA . GLY A 1 494 ? 17.116 -2.727 -20.309 1.00 96.31 494 GLY A CA 1
ATOM 3620 C C . GLY A 1 494 ? 18.567 -2.973 -20.742 1.00 96.31 494 GLY A C 1
ATOM 3621 O O . GLY A 1 494 ? 19.251 -3.839 -20.201 1.00 96.31 494 GLY A O 1
ATOM 3622 N N . GLY A 1 495 ? 19.070 -2.192 -21.704 1.00 96.56 495 GLY A N 1
ATOM 3623 C CA . GLY A 1 495 ? 20.480 -2.204 -22.093 1.00 96.56 495 GLY A CA 1
ATOM 3624 C C . GLY A 1 495 ? 21.396 -1.690 -20.982 1.00 96.56 495 GLY A C 1
ATOM 3625 O O . GLY A 1 495 ? 22.422 -2.309 -20.707 1.00 96.56 495 GLY A O 1
ATOM 3626 N N . LEU A 1 496 ? 21.004 -0.604 -20.312 1.00 96.50 496 LEU A N 1
ATOM 3627 C CA . LEU A 1 496 ? 21.727 -0.043 -19.173 1.00 96.50 496 LEU A CA 1
ATOM 3628 C C . LEU A 1 496 ? 21.784 -1.027 -17.998 1.00 96.50 496 LEU A C 1
ATOM 3630 O O . LEU A 1 496 ? 22.854 -1.235 -17.429 1.00 96.50 496 LEU A O 1
ATOM 3634 N N . ALA A 1 497 ? 20.663 -1.676 -17.679 1.00 95.88 497 ALA A N 1
ATOM 3635 C CA . ALA A 1 497 ? 20.587 -2.687 -16.630 1.00 95.88 497 ALA A CA 1
ATOM 3636 C C . ALA A 1 497 ? 21.488 -3.892 -16.937 1.00 95.88 497 ALA A C 1
ATOM 3638 O O . ALA A 1 497 ? 22.248 -4.314 -16.073 1.00 95.88 497 ALA A O 1
ATOM 3639 N N . ALA A 1 498 ? 21.478 -4.391 -18.180 1.00 95.81 498 ALA A N 1
ATOM 3640 C CA . ALA A 1 498 ? 22.349 -5.490 -18.599 1.00 95.81 498 ALA A CA 1
ATOM 3641 C C . ALA A 1 498 ? 23.840 -5.125 -18.522 1.00 95.81 498 ALA A C 1
ATOM 3643 O O . ALA A 1 498 ? 24.630 -5.905 -18.000 1.00 95.81 498 ALA A O 1
ATOM 3644 N N . ARG A 1 499 ? 24.227 -3.927 -18.984 1.00 95.75 499 ARG A N 1
ATOM 3645 C CA . ARG A 1 499 ? 25.615 -3.438 -18.872 1.00 95.75 499 ARG A CA 1
ATOM 3646 C C . ARG A 1 499 ? 26.049 -3.313 -17.417 1.00 95.75 499 ARG A C 1
ATOM 3648 O O . ARG A 1 499 ? 27.158 -3.699 -17.072 1.00 95.75 499 ARG A O 1
ATOM 3655 N N . ARG A 1 500 ? 25.168 -2.793 -16.560 1.00 94.00 500 ARG A N 1
ATOM 3656 C CA . ARG A 1 500 ? 25.446 -2.647 -15.131 1.00 94.00 500 ARG A CA 1
ATOM 3657 C C . ARG A 1 500 ? 25.555 -3.997 -14.432 1.00 94.00 500 ARG A C 1
ATOM 3659 O O . ARG A 1 500 ? 26.437 -4.151 -13.599 1.00 94.00 500 ARG A O 1
ATOM 3666 N N . LEU A 1 501 ? 24.687 -4.951 -14.767 1.00 94.50 501 LEU A N 1
ATOM 3667 C CA . LEU A 1 501 ? 24.725 -6.293 -14.192 1.00 94.50 501 LEU A CA 1
ATOM 3668 C C . LEU A 1 501 ? 25.989 -7.045 -14.608 1.00 94.50 501 LEU A C 1
ATOM 3670 O O . LEU A 1 501 ? 26.580 -7.719 -13.782 1.00 94.50 501 LEU A O 1
ATOM 3674 N N . HIS A 1 502 ? 26.430 -6.879 -15.852 1.00 94.75 502 HIS A N 1
ATOM 3675 C CA . HIS A 1 502 ? 27.693 -7.448 -16.309 1.00 94.75 502 HIS A CA 1
ATOM 3676 C C . HIS A 1 502 ? 28.898 -6.808 -15.598 1.00 94.75 502 HIS A C 1
ATOM 3678 O O . HIS A 1 502 ? 29.784 -7.505 -15.124 1.00 94.75 502 HIS A O 1
ATOM 3684 N N . ALA A 1 503 ? 28.903 -5.477 -15.455 1.00 93.50 503 ALA A N 1
ATOM 3685 C CA . ALA A 1 503 ? 30.017 -4.755 -14.840 1.00 93.50 503 ALA A CA 1
ATOM 3686 C C . ALA A 1 503 ? 30.089 -4.878 -13.308 1.00 93.50 503 ALA A C 1
ATOM 3688 O O . ALA A 1 503 ? 31.169 -4.722 -12.756 1.00 93.50 503 ALA A O 1
ATOM 3689 N N . ARG A 1 504 ? 28.951 -5.064 -12.621 1.00 91.75 504 ARG A N 1
ATOM 3690 C CA . ARG A 1 504 ? 28.855 -5.061 -11.146 1.00 91.75 504 ARG A CA 1
ATOM 3691 C C . ARG A 1 504 ? 28.083 -6.250 -10.562 1.00 91.75 504 ARG A C 1
ATOM 3693 O O . ARG A 1 504 ? 27.485 -6.166 -9.486 1.00 91.75 504 ARG A O 1
ATOM 3700 N N . GLY A 1 505 ? 27.991 -7.334 -11.323 1.00 91.19 505 GLY A N 1
ATOM 3701 C CA . GLY A 1 505 ? 27.261 -8.543 -10.947 1.00 91.19 505 GLY A CA 1
ATOM 3702 C C . GLY A 1 505 ? 27.807 -9.207 -9.681 1.00 91.19 505 GLY A C 1
ATOM 3703 O O . GLY A 1 505 ? 27.013 -9.490 -8.779 1.00 91.19 505 GLY A O 1
ATOM 3704 N N . PRO A 1 506 ? 29.133 -9.419 -9.565 1.00 93.12 506 PRO A N 1
ATOM 3705 C CA . PRO A 1 506 ? 29.748 -9.972 -8.360 1.00 93.12 506 PRO A CA 1
ATOM 3706 C C . PRO A 1 506 ? 29.492 -9.131 -7.103 1.00 93.12 506 PRO A C 1
ATOM 3708 O O . PRO A 1 506 ? 29.182 -9.681 -6.048 1.00 93.12 506 PRO A O 1
ATOM 3711 N N . GLU A 1 507 ? 29.545 -7.804 -7.206 1.00 90.62 507 GLU A N 1
ATOM 3712 C CA . GLU A 1 507 ? 29.285 -6.875 -6.104 1.00 90.62 507 GLU A CA 1
ATOM 3713 C C . GLU A 1 507 ? 27.815 -6.901 -5.690 1.00 90.62 507 GLU A C 1
ATOM 3715 O O . GLU A 1 507 ? 27.507 -6.885 -4.497 1.00 90.62 507 GLU A O 1
ATOM 3720 N N . LEU A 1 508 ? 26.899 -6.993 -6.661 1.00 89.81 508 LEU A N 1
ATOM 3721 C CA . LEU A 1 508 ? 25.481 -7.197 -6.383 1.00 89.81 508 LEU A CA 1
ATOM 3722 C C . LEU A 1 508 ? 25.256 -8.537 -5.671 1.00 89.81 508 LEU A C 1
ATOM 3724 O O . LEU A 1 508 ? 24.562 -8.575 -4.660 1.00 89.81 508 LEU A O 1
ATOM 3728 N N . LEU A 1 509 ? 25.867 -9.629 -6.140 1.00 91.44 509 LEU A N 1
ATOM 3729 C CA . LEU A 1 509 ? 25.769 -10.934 -5.481 1.00 91.44 509 LEU A CA 1
ATOM 3730 C C . LEU A 1 509 ? 26.340 -10.892 -4.059 1.00 91.44 509 LEU A C 1
ATOM 3732 O O . LEU A 1 509 ? 25.735 -11.454 -3.143 1.00 91.44 509 LEU A O 1
ATOM 3736 N N . HIS A 1 510 ? 27.472 -10.2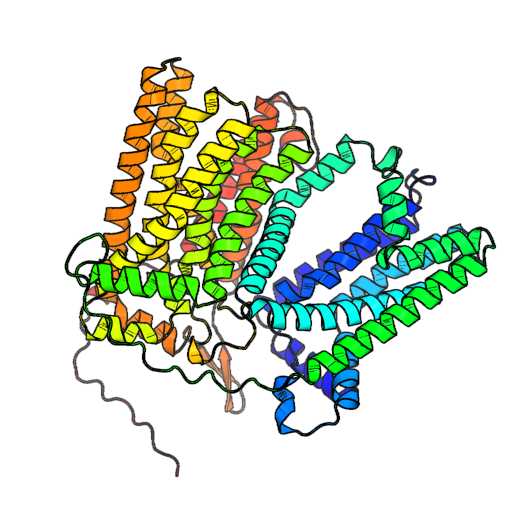13 -3.862 1.00 89.38 510 HIS A N 1
ATOM 3737 C CA . HIS A 1 510 ? 28.049 -10.005 -2.541 1.00 89.38 510 HIS A CA 1
ATOM 3738 C C . HIS A 1 510 ? 27.054 -9.272 -1.638 1.00 89.38 510 HIS A C 1
ATOM 3740 O O . HIS A 1 510 ? 26.704 -9.808 -0.593 1.00 89.38 510 HIS A O 1
ATOM 3746 N N . LEU A 1 511 ? 26.510 -8.132 -2.080 1.00 86.19 511 LEU A N 1
ATOM 3747 C CA . LEU A 1 511 ? 25.498 -7.362 -1.348 1.00 86.19 511 LEU A CA 1
ATOM 3748 C C . LEU A 1 511 ? 24.271 -8.210 -0.973 1.00 86.19 511 LEU A C 1
ATOM 3750 O O . LEU A 1 511 ? 23.760 -8.104 0.141 1.00 86.19 511 LEU A O 1
ATOM 3754 N N . LEU A 1 512 ? 23.789 -9.054 -1.889 1.00 86.31 512 LEU A N 1
ATOM 3755 C CA . LEU A 1 512 ? 22.646 -9.936 -1.642 1.00 86.31 512 LEU A CA 1
ATOM 3756 C C . LEU A 1 512 ? 22.969 -11.062 -0.650 1.00 86.31 512 LEU A C 1
ATOM 3758 O O . LEU A 1 512 ? 22.081 -11.505 0.077 1.00 86.31 512 LEU A O 1
ATOM 3762 N N . ARG A 1 513 ? 24.225 -11.519 -0.598 1.00 84.81 513 ARG A N 1
ATOM 3763 C CA . ARG A 1 513 ? 24.684 -12.574 0.314 1.00 84.81 513 ARG A CA 1
ATOM 3764 C C . ARG A 1 513 ? 25.019 -12.047 1.711 1.00 84.81 513 ARG A C 1
ATOM 3766 O O . ARG A 1 513 ? 24.663 -12.697 2.693 1.00 84.81 513 ARG A O 1
ATOM 3773 N N . SER A 1 514 ? 25.749 -10.937 1.803 1.00 80.44 514 SER A N 1
ATOM 3774 C CA . SER A 1 514 ? 26.279 -10.386 3.058 1.00 80.44 514 SER A CA 1
ATOM 3775 C C . SER A 1 514 ? 25.384 -9.307 3.674 1.00 80.44 514 SER A C 1
ATOM 3777 O O . SER A 1 514 ? 25.525 -9.002 4.858 1.00 80.44 514 SER A O 1
ATOM 3779 N N . GLY A 1 515 ? 24.420 -8.774 2.918 1.00 74.94 515 GLY A N 1
ATOM 3780 C CA . GLY A 1 515 ? 23.637 -7.612 3.326 1.00 74.94 515 GLY A CA 1
ATOM 3781 C C . GLY A 1 515 ? 24.422 -6.309 3.155 1.00 74.94 515 GLY A C 1
ATOM 3782 O O . GLY A 1 515 ? 25.533 -6.287 2.629 1.00 74.94 515 GLY A O 1
ATOM 3783 N N . ARG A 1 516 ? 23.841 -5.178 3.577 1.00 67.81 516 ARG A N 1
ATOM 3784 C CA . ARG A 1 516 ? 24.572 -3.899 3.543 1.00 67.81 516 ARG A CA 1
ATOM 3785 C C . ARG A 1 516 ? 25.743 -3.954 4.535 1.00 67.81 516 ARG A C 1
ATOM 3787 O O . ARG A 1 516 ? 25.518 -4.398 5.664 1.00 67.81 516 ARG A O 1
ATOM 3794 N N . PRO A 1 517 ? 26.947 -3.484 4.152 1.00 53.66 517 PRO A N 1
ATOM 3795 C CA . PRO A 1 517 ? 28.092 -3.459 5.049 1.00 53.66 517 PRO A CA 1
ATOM 3796 C C . PRO A 1 517 ? 27.723 -2.660 6.295 1.00 53.66 517 PRO A C 1
ATOM 3798 O O . PRO A 1 517 ? 27.223 -1.536 6.215 1.00 53.66 517 PRO A O 1
ATOM 3801 N N . ALA A 1 518 ? 27.919 -3.280 7.448 1.00 48.84 518 ALA A N 1
ATOM 3802 C CA . ALA A 1 518 ? 27.700 -2.654 8.730 1.00 48.84 518 ALA A CA 1
ATOM 3803 C C . ALA A 1 518 ? 29.067 -2.441 9.377 1.00 48.84 518 ALA A C 1
ATOM 3805 O O . ALA A 1 518 ? 29.857 -3.378 9.485 1.00 48.84 518 ALA A O 1
ATOM 3806 N N . THR A 1 519 ? 29.367 -1.204 9.759 1.00 41.97 519 THR A N 1
ATOM 3807 C CA . THR A 1 519 ? 30.632 -0.858 10.395 1.00 41.97 519 THR A CA 1
ATOM 3808 C C . THR A 1 519 ? 30.682 -1.521 11.765 1.00 41.97 519 THR A C 1
ATOM 3810 O O . THR A 1 519 ? 29.823 -1.312 12.624 1.00 41.97 519 THR A O 1
ATOM 3813 N N . VAL A 1 520 ? 31.678 -2.377 11.967 1.00 42.94 520 VAL A N 1
ATOM 3814 C CA . VAL A 1 520 ? 31.935 -2.996 13.262 1.00 42.94 520 VAL A CA 1
ATOM 3815 C C . VAL A 1 520 ? 32.622 -1.953 14.138 1.00 42.94 520 VAL A C 1
ATOM 3817 O O . VAL A 1 520 ? 33.764 -1.588 13.891 1.00 42.94 520 VAL A O 1
ATOM 3820 N N . VAL A 1 521 ? 31.918 -1.447 15.148 1.00 46.25 521 VAL A N 1
ATOM 3821 C CA . VAL A 1 521 ? 32.466 -0.528 16.148 1.00 46.25 521 VAL A CA 1
ATOM 3822 C C . VAL A 1 521 ? 32.701 -1.315 17.431 1.00 46.25 521 VAL A C 1
ATOM 3824 O O . VAL A 1 521 ? 31.756 -1.782 18.074 1.00 46.25 521 VAL A O 1
ATOM 3827 N N . THR A 1 522 ? 33.960 -1.474 17.820 1.00 39.28 522 THR A N 1
ATOM 3828 C CA . THR A 1 522 ? 34.342 -1.986 19.140 1.00 39.28 522 THR A CA 1
ATOM 3829 C C . THR A 1 522 ? 34.127 -0.900 20.187 1.00 39.28 522 THR A C 1
ATOM 3831 O O . THR A 1 522 ? 34.809 0.122 20.185 1.00 39.28 522 THR A O 1
ATOM 3834 N N . GLY A 1 523 ? 33.149 -1.104 21.068 1.00 43.12 523 GLY A N 1
ATOM 3835 C CA . GLY A 1 523 ? 32.920 -0.242 22.223 1.00 43.12 523 GLY A CA 1
ATOM 3836 C C . GLY A 1 523 ? 33.910 -0.520 23.367 1.00 43.12 523 GLY A C 1
ATOM 3837 O O . GLY A 1 523 ? 34.571 -1.565 23.370 1.00 43.12 523 GLY A O 1
ATOM 3838 N N . PRO A 1 524 ? 33.986 0.373 24.372 1.00 34.38 524 PRO A N 1
ATOM 3839 C CA . PRO A 1 524 ? 34.817 0.166 25.557 1.00 34.38 524 PRO A CA 1
ATOM 3840 C C . PRO A 1 524 ? 34.447 -1.155 26.253 1.00 34.38 524 PRO A C 1
ATOM 3842 O O . PRO A 1 524 ? 33.268 -1.416 26.503 1.00 34.38 524 PRO A O 1
ATOM 3845 N N . GLY A 1 525 ? 35.444 -2.003 26.533 1.00 49.03 525 GLY A N 1
ATOM 3846 C CA . GLY A 1 525 ? 35.258 -3.325 27.152 1.00 49.03 525 GLY A CA 1
ATOM 3847 C C . GLY A 1 525 ? 35.090 -4.504 26.180 1.00 49.03 525 GLY A C 1
ATOM 3848 O O . GLY A 1 525 ? 34.502 -5.514 26.555 1.00 49.03 525 GLY A O 1
ATOM 3849 N N . GLY A 1 526 ? 35.548 -4.392 24.926 1.00 43.41 526 GLY A N 1
ATOM 3850 C CA . GLY A 1 526 ? 35.563 -5.515 23.971 1.00 43.41 526 GLY A CA 1
ATOM 3851 C C . GLY A 1 526 ? 34.196 -5.872 23.371 1.00 43.41 526 GLY A C 1
ATOM 3852 O O . GLY A 1 526 ? 34.060 -6.881 22.679 1.00 43.41 526 GLY A O 1
ATOM 3853 N N . ARG A 1 527 ? 33.165 -5.047 23.599 1.00 36.81 527 ARG A N 1
ATOM 3854 C CA . ARG A 1 527 ? 31.843 -5.233 22.987 1.00 36.81 527 ARG A CA 1
ATOM 3855 C C . ARG A 1 527 ? 31.888 -4.834 21.517 1.00 36.81 527 ARG A C 1
ATOM 3857 O O . ARG A 1 527 ? 31.875 -3.655 21.175 1.00 36.81 527 ARG A O 1
ATOM 3864 N N . VAL A 1 528 ? 31.906 -5.837 20.650 1.00 40.12 528 VAL A N 1
ATOM 3865 C CA . VAL A 1 528 ? 31.757 -5.680 19.203 1.00 40.12 528 VAL A CA 1
ATOM 3866 C C . VAL A 1 528 ? 30.306 -5.291 18.903 1.00 40.12 528 VAL A C 1
ATOM 3868 O O . VAL A 1 528 ? 29.392 -6.096 19.078 1.00 40.12 528 VAL A O 1
ATOM 3871 N N . THR A 1 529 ? 30.070 -4.049 18.480 1.00 40.88 529 THR A N 1
ATOM 3872 C CA . THR A 1 529 ? 28.741 -3.572 18.071 1.00 40.88 529 THR A CA 1
ATOM 3873 C C . THR A 1 529 ? 28.710 -3.307 16.575 1.00 40.88 529 THR A C 1
ATOM 3875 O O . THR A 1 529 ? 29.519 -2.563 16.037 1.00 40.88 529 THR A O 1
ATOM 3878 N N . VAL A 1 530 ? 27.763 -3.932 15.885 1.00 41.72 530 VAL A N 1
ATOM 3879 C CA . VAL A 1 530 ? 27.557 -3.744 14.449 1.00 41.72 530 VAL A CA 1
ATOM 3880 C C . VAL A 1 530 ? 26.680 -2.506 14.261 1.00 41.72 530 VAL A C 1
ATOM 3882 O O . VAL A 1 530 ? 25.491 -2.531 14.581 1.00 41.72 530 VAL A O 1
ATOM 3885 N N . LYS A 1 531 ? 27.259 -1.400 13.790 1.00 40.81 531 LYS A N 1
ATOM 3886 C CA . LYS A 1 531 ? 26.559 -0.131 13.576 1.00 40.81 531 LYS A CA 1
ATOM 3887 C C . LYS A 1 531 ? 26.450 0.116 12.077 1.00 40.81 531 LYS A C 1
ATOM 3889 O O . LYS A 1 531 ? 27.444 0.264 11.387 1.00 40.81 531 LYS A O 1
ATOM 3894 N N . ILE A 1 532 ? 25.231 0.169 11.551 1.00 45.75 532 ILE A N 1
ATOM 3895 C CA . ILE A 1 532 ? 25.013 0.629 10.176 1.00 45.75 532 ILE A CA 1
ATOM 3896 C C . ILE A 1 532 ? 25.170 2.152 10.211 1.00 45.75 532 ILE A C 1
ATOM 3898 O O . ILE A 1 532 ? 24.258 2.864 10.640 1.00 45.75 532 ILE A O 1
ATOM 3902 N N . GLU A 1 533 ? 26.347 2.658 9.852 1.00 44.56 533 GLU A N 1
ATOM 3903 C CA . GLU A 1 533 ? 26.629 4.091 9.865 1.00 44.56 533 GLU A CA 1
ATOM 3904 C C . GLU A 1 533 ? 25.990 4.778 8.655 1.00 44.56 533 GLU A C 1
ATOM 3906 O O . GLU A 1 533 ? 26.617 5.084 7.647 1.00 44.56 533 GLU A O 1
ATOM 3911 N N . ILE A 1 534 ? 24.687 5.027 8.752 1.00 52.50 534 ILE A N 1
ATOM 3912 C CA . ILE A 1 534 ? 24.042 6.034 7.918 1.00 52.50 534 ILE A CA 1
ATOM 3913 C C . ILE A 1 534 ? 24.226 7.359 8.653 1.00 52.50 534 ILE A C 1
ATOM 3915 O O . ILE A 1 534 ? 23.770 7.502 9.791 1.00 52.50 534 ILE A O 1
ATOM 3919 N N . SER A 1 535 ? 24.888 8.334 8.020 1.00 63.94 535 SER A N 1
ATOM 3920 C CA . SER A 1 535 ? 24.915 9.711 8.524 1.00 63.94 535 SER A CA 1
ATOM 3921 C C . SER A 1 535 ? 23.479 10.135 8.847 1.00 63.94 535 SER A C 1
ATOM 3923 O O . SER A 1 535 ? 22.625 10.174 7.958 1.00 63.94 535 SER A O 1
ATOM 3925 N N . ARG A 1 536 ? 23.193 10.410 10.130 1.00 64.25 536 ARG A N 1
ATOM 3926 C CA . ARG A 1 536 ? 21.839 10.751 10.609 1.00 64.25 536 ARG A CA 1
ATOM 3927 C C . ARG A 1 536 ? 21.233 11.907 9.812 1.00 64.25 536 ARG A C 1
ATOM 3929 O O . ARG A 1 536 ? 20.036 11.907 9.558 1.00 64.25 536 ARG A O 1
ATOM 3936 N N . VAL A 1 537 ? 22.081 12.833 9.365 1.00 67.00 537 VAL A N 1
ATOM 3937 C CA . VAL A 1 537 ? 21.722 13.981 8.527 1.00 67.00 537 VAL A CA 1
ATOM 3938 C C . VAL A 1 537 ? 21.256 13.531 7.141 1.00 67.00 537 VAL A C 1
ATOM 3940 O O . VAL A 1 537 ? 20.178 13.919 6.708 1.00 67.00 537 VAL A O 1
ATOM 3943 N N . ARG A 1 538 ? 22.008 12.652 6.464 1.00 69.38 538 ARG A N 1
ATOM 3944 C CA . ARG A 1 538 ? 21.601 12.082 5.165 1.00 69.38 538 ARG A CA 1
ATOM 3945 C C . ARG A 1 538 ? 20.278 11.324 5.275 1.00 69.38 538 ARG A C 1
ATOM 3947 O O . ARG A 1 538 ? 19.381 11.489 4.455 1.00 69.38 538 ARG A O 1
ATOM 3954 N N . TYR A 1 539 ? 20.134 10.527 6.326 1.00 65.62 539 TYR A N 1
ATOM 3955 C CA . TYR A 1 539 ? 18.903 9.789 6.571 1.00 65.62 539 TYR A CA 1
ATOM 3956 C C . TYR A 1 539 ? 17.692 10.716 6.793 1.00 65.62 539 TYR A C 1
ATOM 3958 O O . TYR A 1 539 ? 16.623 10.493 6.218 1.00 65.62 539 TYR A O 1
ATOM 3966 N N . LEU A 1 540 ? 17.870 11.771 7.594 1.00 70.25 540 LEU A N 1
ATOM 3967 C CA . LEU A 1 540 ? 16.841 12.773 7.869 1.00 70.25 540 LEU A CA 1
ATOM 3968 C C . LEU A 1 540 ? 16.414 13.497 6.587 1.00 70.25 540 LEU A C 1
ATOM 3970 O O . LEU A 1 540 ? 15.222 13.550 6.304 1.00 70.25 540 LEU A O 1
ATOM 3974 N N . TRP A 1 541 ? 17.366 13.972 5.778 1.00 73.62 541 TRP A N 1
ATOM 3975 C CA . TRP A 1 541 ? 17.076 14.624 4.496 1.00 73.62 541 TRP A CA 1
ATOM 3976 C C . TRP A 1 541 ? 16.388 13.698 3.495 1.00 73.62 541 TRP A C 1
ATOM 3978 O O . TRP A 1 541 ? 15.480 14.132 2.797 1.00 73.62 541 TRP A O 1
ATOM 3988 N N . SER A 1 542 ? 16.763 12.417 3.456 1.00 71.44 542 SER A N 1
ATOM 3989 C CA . SER A 1 542 ? 16.061 11.415 2.648 1.00 71.44 542 SER A CA 1
ATOM 3990 C C . SER A 1 542 ? 14.614 11.252 3.118 1.00 71.44 542 SER A C 1
ATOM 3992 O O . SER A 1 542 ? 13.692 11.323 2.316 1.00 71.44 542 SER A O 1
ATOM 3994 N N . THR A 1 543 ? 14.393 11.075 4.423 1.00 69.12 543 THR A N 1
ATOM 3995 C CA . THR A 1 543 ? 13.045 10.860 4.976 1.00 69.12 543 THR A CA 1
ATOM 3996 C C . THR A 1 543 ? 12.159 12.087 4.782 1.00 69.12 543 THR A C 1
ATOM 3998 O O . THR A 1 543 ? 11.059 11.949 4.261 1.00 69.12 543 THR A O 1
ATOM 4001 N N . LEU A 1 544 ? 12.653 13.280 5.136 1.00 75.31 544 LEU A N 1
ATOM 4002 C CA . LEU A 1 544 ? 11.950 14.548 4.932 1.00 75.31 544 LEU A CA 1
ATOM 4003 C C . LEU A 1 544 ? 11.689 14.810 3.451 1.00 75.31 544 LEU A C 1
ATOM 4005 O O . LEU A 1 544 ? 10.590 15.208 3.087 1.00 75.31 544 LEU A O 1
ATOM 4009 N N . GLY A 1 545 ? 12.670 14.562 2.584 1.00 81.56 545 GLY A N 1
ATOM 4010 C CA . GLY A 1 545 ? 12.499 14.783 1.156 1.00 81.56 545 GLY A CA 1
ATOM 4011 C C . GLY A 1 545 ? 11.446 13.862 0.541 1.00 81.56 545 GLY A C 1
ATOM 4012 O O . GLY A 1 545 ? 10.643 14.318 -0.267 1.00 81.56 545 GLY A O 1
ATOM 4013 N N . TRP A 1 546 ? 11.362 12.601 0.980 1.00 80.38 546 TRP A N 1
ATOM 4014 C CA . TRP A 1 546 ? 10.303 11.697 0.527 1.00 80.38 546 TRP A CA 1
ATOM 4015 C C . TRP A 1 546 ? 8.930 12.035 1.106 1.00 80.38 546 TRP A C 1
ATOM 4017 O O . TRP A 1 546 ? 7.947 11.961 0.376 1.00 80.38 546 TRP A O 1
ATOM 4027 N N . THR A 1 547 ? 8.820 12.404 2.383 1.00 77.44 547 THR A N 1
ATOM 4028 C CA . THR A 1 547 ? 7.514 12.679 3.005 1.00 77.44 547 THR A CA 1
ATOM 4029 C C . THR A 1 547 ? 7.033 14.098 2.719 1.00 77.44 547 THR A C 1
ATOM 4031 O O . THR A 1 547 ? 6.004 14.288 2.074 1.00 77.44 547 THR A O 1
ATOM 4034 N N . VAL A 1 548 ? 7.799 15.101 3.146 1.00 83.19 548 VAL A N 1
ATOM 4035 C CA . VAL A 1 548 ? 7.474 16.522 2.975 1.00 83.19 548 VAL A CA 1
ATOM 4036 C C . VAL A 1 548 ? 7.532 16.907 1.504 1.00 83.19 548 VAL A C 1
ATOM 4038 O O . VAL A 1 548 ? 6.652 17.624 1.046 1.00 83.19 548 VAL A O 1
ATOM 4041 N N . GLY A 1 549 ? 8.502 16.395 0.739 1.00 84.81 549 GLY A N 1
ATOM 4042 C CA . GLY A 1 549 ? 8.590 16.692 -0.692 1.00 84.81 549 GLY A CA 1
ATOM 4043 C C . GLY A 1 549 ? 7.382 16.185 -1.484 1.00 84.81 549 GLY A C 1
ATOM 4044 O O . GLY A 1 549 ? 6.840 16.925 -2.299 1.00 84.81 549 GLY A O 1
ATOM 4045 N N . THR A 1 550 ? 6.888 14.977 -1.185 1.00 84.94 550 THR A N 1
ATOM 4046 C CA . THR A 1 550 ? 5.656 14.435 -1.795 1.00 84.94 550 THR A CA 1
ATOM 4047 C C . THR A 1 550 ? 4.433 15.276 -1.418 1.00 84.94 550 THR A C 1
ATOM 4049 O O . THR A 1 550 ? 3.640 15.616 -2.296 1.00 84.94 550 THR A O 1
ATOM 4052 N N . LEU A 1 551 ? 4.287 15.642 -0.137 1.00 85.00 551 LEU A N 1
ATOM 4053 C CA . LEU A 1 551 ? 3.172 16.471 0.342 1.00 85.00 551 LEU A CA 1
ATOM 4054 C C . LEU A 1 551 ? 3.200 17.889 -0.251 1.00 85.00 551 LEU A C 1
ATOM 4056 O O . LEU A 1 551 ? 2.164 18.413 -0.652 1.00 85.00 551 LEU A O 1
ATOM 4060 N N . ALA A 1 552 ? 4.379 18.499 -0.345 1.00 87.00 552 ALA A N 1
ATOM 4061 C CA . ALA A 1 552 ? 4.555 19.808 -0.960 1.00 87.00 552 ALA A CA 1
ATOM 4062 C C . ALA A 1 552 ? 4.237 19.761 -2.463 1.00 87.00 552 ALA A C 1
ATOM 4064 O O . ALA A 1 552 ? 3.497 20.600 -2.964 1.00 87.00 552 ALA A O 1
ATOM 4065 N N . LEU A 1 553 ? 4.730 18.741 -3.174 1.00 87.12 553 LEU A N 1
ATOM 4066 C CA . LEU A 1 553 ? 4.577 18.645 -4.624 1.00 87.12 553 LEU A CA 1
ATOM 4067 C C . LEU A 1 553 ? 3.126 18.390 -5.049 1.00 87.12 553 LEU A C 1
ATOM 4069 O O . LEU A 1 553 ? 2.619 19.070 -5.941 1.00 87.12 553 LEU A O 1
ATOM 4073 N N . PHE A 1 554 ? 2.462 17.402 -4.441 1.00 84.88 554 PHE A N 1
ATOM 4074 C CA . PHE A 1 554 ? 1.154 16.943 -4.911 1.00 84.88 554 PHE A CA 1
ATOM 4075 C C . PHE A 1 554 ? -0.019 17.604 -4.172 1.00 84.88 554 PHE A C 1
ATOM 4077 O O . PHE A 1 554 ? -0.661 18.468 -4.772 1.00 84.88 554 PHE A O 1
ATOM 4084 N N . PRO A 1 555 ? -0.327 17.275 -2.902 1.00 82.94 555 PRO A N 1
ATOM 4085 C CA . PRO A 1 555 ? -1.513 17.824 -2.263 1.00 82.94 555 PRO A CA 1
ATOM 4086 C C . PRO A 1 555 ? -1.409 19.314 -1.931 1.00 82.94 555 PRO A C 1
ATOM 4088 O O . PRO A 1 555 ? -2.438 19.966 -1.916 1.00 82.94 555 PRO A O 1
ATOM 4091 N N . GLN A 1 556 ? -0.224 19.879 -1.674 1.00 88.12 556 GLN A N 1
ATOM 4092 C CA . GLN A 1 556 ? -0.087 21.320 -1.392 1.00 88.12 556 GLN A CA 1
ATOM 4093 C C . GLN A 1 556 ? 0.255 22.163 -2.626 1.00 88.12 556 GLN A C 1
ATOM 4095 O O . GLN A 1 556 ? 0.057 23.375 -2.609 1.00 88.12 556 GLN A O 1
ATOM 4100 N N . GLY A 1 557 ? 0.764 21.537 -3.687 1.00 87.88 557 GLY A N 1
ATOM 4101 C CA . GLY A 1 557 ? 1.180 22.215 -4.911 1.00 87.88 557 GLY A CA 1
ATOM 4102 C C . GLY A 1 557 ? 0.203 21.993 -6.057 1.00 87.88 557 GLY A C 1
ATOM 4103 O O . GLY A 1 557 ? -0.538 22.895 -6.440 1.00 87.88 557 GLY A O 1
ATOM 4104 N N . LEU A 1 558 ? 0.180 20.771 -6.590 1.00 86.12 558 LEU A N 1
ATOM 4105 C CA . LEU A 1 558 ? -0.622 20.438 -7.766 1.00 86.12 558 LEU A CA 1
ATOM 4106 C C . LEU A 1 558 ? -2.135 20.532 -7.516 1.00 86.12 558 LEU A C 1
ATOM 4108 O O . LEU A 1 558 ? -2.851 21.086 -8.346 1.00 86.12 558 LEU A O 1
ATOM 4112 N N . VAL A 1 559 ? -2.636 20.006 -6.392 1.00 83.69 559 VAL A N 1
ATOM 4113 C CA . VAL A 1 559 ? -4.083 20.013 -6.104 1.00 83.69 559 VAL A CA 1
ATOM 4114 C C . VAL A 1 559 ? -4.634 21.439 -5.972 1.00 83.69 559 VAL A C 1
ATOM 4116 O O . VAL A 1 559 ? -5.627 21.728 -6.635 1.00 83.69 559 VAL A O 1
ATOM 4119 N N . PRO A 1 560 ? -4.010 22.370 -5.223 1.00 85.00 560 PRO A N 1
ATOM 4120 C CA . PRO A 1 560 ? -4.509 23.738 -5.129 1.00 85.00 560 PRO A CA 1
ATOM 4121 C C . PRO A 1 560 ? -4.448 24.476 -6.462 1.00 85.00 560 PRO A C 1
ATOM 4123 O O . PRO A 1 560 ? -5.378 25.204 -6.782 1.00 85.00 560 PRO A O 1
ATOM 4126 N N . VAL A 1 561 ? -3.419 24.237 -7.283 1.00 85.75 561 VAL A N 1
ATOM 4127 C CA . VAL A 1 561 ? -3.371 24.771 -8.653 1.00 85.75 561 VAL A CA 1
ATOM 4128 C C . VAL A 1 561 ? -4.578 24.291 -9.466 1.00 85.75 561 VAL A C 1
ATOM 4130 O O . VAL A 1 561 ? -5.249 25.107 -10.090 1.00 85.75 561 VAL A O 1
ATOM 4133 N N . ILE A 1 562 ? -4.909 22.996 -9.410 1.00 83.19 562 ILE A N 1
ATOM 4134 C CA . ILE A 1 562 ? -6.096 22.447 -10.087 1.00 83.19 562 ILE A CA 1
ATOM 4135 C C . ILE A 1 562 ? -7.384 23.078 -9.547 1.00 83.19 562 ILE A C 1
ATOM 4137 O O . ILE A 1 562 ? -8.240 23.460 -10.342 1.00 83.19 562 ILE A O 1
ATOM 4141 N N . LEU A 1 563 ? -7.518 23.227 -8.225 1.00 82.94 563 LEU A N 1
ATOM 4142 C CA . LEU A 1 563 ? -8.695 23.847 -7.609 1.00 82.94 563 LEU A CA 1
ATOM 4143 C C . LEU A 1 563 ? -8.886 25.285 -8.096 1.00 82.94 563 LEU A C 1
ATOM 4145 O O . LEU A 1 563 ? -9.985 25.632 -8.529 1.00 82.94 563 LEU A O 1
ATOM 4149 N N . VAL A 1 564 ? -7.813 26.080 -8.125 1.00 84.88 564 VAL A N 1
ATOM 4150 C CA . VAL A 1 564 ? -7.858 27.461 -8.619 1.00 84.88 564 VAL A CA 1
ATOM 4151 C C . VAL A 1 564 ? -8.213 27.509 -10.109 1.00 84.88 564 VAL A C 1
ATOM 4153 O O . VAL A 1 564 ? -9.068 28.303 -10.489 1.00 84.88 564 VAL A O 1
ATOM 4156 N N . ILE A 1 565 ? -7.633 26.640 -10.950 1.00 84.12 565 ILE A N 1
ATOM 4157 C CA . ILE A 1 565 ? -7.992 26.542 -12.381 1.00 84.12 565 ILE A CA 1
ATOM 4158 C C . ILE A 1 565 ? -9.473 26.192 -12.555 1.00 84.12 565 ILE A C 1
ATOM 4160 O O . ILE A 1 565 ? -10.137 26.723 -13.440 1.00 84.12 565 ILE A O 1
ATOM 4164 N N . SER A 1 566 ? -9.989 25.289 -11.721 1.00 79.31 566 SER A N 1
ATOM 4165 C CA . SER A 1 566 ? -11.379 24.833 -11.788 1.00 79.31 566 SER A CA 1
ATOM 4166 C C . SER A 1 566 ? -12.395 25.824 -11.210 1.00 79.31 566 SER A C 1
ATOM 4168 O O . SER A 1 566 ? -13.590 25.551 -11.266 1.00 79.31 566 SER A O 1
ATOM 4170 N N . GLY A 1 567 ? -11.944 26.947 -10.636 1.00 78.00 567 GLY A N 1
ATOM 4171 C CA . GLY A 1 567 ? -12.813 27.903 -9.944 1.00 78.00 567 GLY A CA 1
ATOM 4172 C C . GLY A 1 567 ? -13.392 27.377 -8.625 1.00 78.00 567 GLY A C 1
ATOM 4173 O O . GLY A 1 567 ? -14.374 27.916 -8.126 1.00 78.00 567 GLY A O 1
ATOM 4174 N N . ALA A 1 568 ? -12.818 26.316 -8.052 1.00 76.69 568 ALA A N 1
ATOM 4175 C CA . ALA A 1 568 ? -13.286 25.737 -6.799 1.00 76.69 568 ALA A CA 1
ATOM 4176 C C . ALA A 1 568 ? -12.785 26.555 -5.598 1.00 76.69 568 ALA A C 1
ATOM 4178 O O . ALA A 1 568 ? -11.587 26.794 -5.459 1.00 76.69 568 ALA A O 1
ATOM 4179 N N . GLU A 1 569 ? -13.680 26.930 -4.680 1.00 74.50 569 GLU A N 1
ATOM 4180 C CA . GLU A 1 569 ? -13.337 27.754 -3.506 1.00 74.50 569 GLU A CA 1
ATOM 4181 C C . GLU A 1 569 ? -12.995 26.956 -2.232 1.00 74.50 569 GLU A C 1
ATOM 4183 O O . GLU A 1 569 ? -12.861 27.515 -1.141 1.00 74.50 569 GLU A O 1
ATOM 4188 N N . THR A 1 570 ? -12.841 25.636 -2.327 1.00 73.81 570 THR A N 1
ATOM 4189 C CA . THR A 1 570 ? -12.639 24.769 -1.158 1.00 73.81 570 THR A CA 1
ATOM 4190 C C . THR A 1 570 ? -11.287 25.030 -0.477 1.00 73.81 570 THR A C 1
ATOM 4192 O O . THR A 1 570 ? -10.235 24.688 -1.014 1.00 73.81 570 THR A O 1
ATOM 4195 N N . ARG A 1 571 ? -11.304 25.606 0.737 1.00 75.94 571 ARG A N 1
ATOM 4196 C CA . ARG A 1 571 ? -10.078 26.003 1.465 1.00 75.94 571 ARG A CA 1
ATOM 4197 C C . ARG A 1 571 ? -9.387 24.857 2.220 1.00 75.94 571 ARG A C 1
ATOM 4199 O O . ARG A 1 571 ? -8.168 24.757 2.164 1.00 75.94 571 ARG A O 1
ATOM 4206 N N . SER A 1 572 ? -10.156 23.953 2.835 1.00 75.12 572 SER A N 1
ATOM 4207 C CA . SER A 1 572 ? -9.698 22.727 3.526 1.00 75.12 572 SER A CA 1
ATOM 4208 C C . SER A 1 572 ? -8.291 22.804 4.151 1.00 75.12 572 SER A C 1
ATOM 4210 O O . SER A 1 572 ? -8.033 23.686 4.949 1.00 75.12 572 SER A O 1
ATOM 4212 N N . TRP A 1 573 ? -7.373 21.888 3.839 1.00 79.12 573 TRP A N 1
ATOM 4213 C CA . TRP A 1 573 ? -6.002 21.858 4.363 1.00 79.12 573 TRP A CA 1
ATOM 4214 C C . TRP A 1 573 ? -4.970 22.376 3.349 1.00 79.12 573 TRP A C 1
ATOM 4216 O O . TRP A 1 573 ? -3.767 22.163 3.506 1.00 79.12 573 TRP A O 1
ATOM 4226 N N . PHE A 1 574 ? -5.432 23.029 2.285 1.00 85.75 574 PHE A N 1
ATOM 4227 C CA . PHE A 1 574 ? -4.607 23.502 1.183 1.00 85.75 574 PHE A CA 1
ATOM 4228 C C . PHE A 1 574 ? -4.085 24.904 1.484 1.00 85.75 574 PHE A C 1
ATOM 4230 O O . PHE A 1 574 ? -4.820 25.881 1.351 1.00 85.75 574 PHE A O 1
ATOM 4237 N N . ALA A 1 575 ? -2.808 25.028 1.854 1.00 85.69 575 ALA A N 1
ATOM 4238 C CA . ALA A 1 575 ? -2.233 26.299 2.304 1.00 85.69 575 ALA A CA 1
ATOM 4239 C C . ALA A 1 575 ? -2.422 27.434 1.281 1.00 85.69 575 ALA A C 1
ATOM 4241 O O . ALA A 1 575 ? -2.764 28.557 1.647 1.00 85.69 575 ALA A O 1
ATOM 4242 N N . ALA A 1 576 ? -2.279 27.126 -0.011 1.00 86.81 576 ALA A N 1
ATOM 4243 C CA . ALA A 1 576 ? -2.454 28.097 -1.086 1.00 86.81 576 ALA A CA 1
ATOM 4244 C C . ALA A 1 576 ? -3.884 28.662 -1.178 1.00 86.81 576 ALA A C 1
ATOM 4246 O O . ALA A 1 576 ? -4.048 29.806 -1.586 1.00 86.81 576 ALA A O 1
ATOM 4247 N N . MET A 1 577 ? -4.912 27.917 -0.757 1.00 86.06 577 MET A N 1
ATOM 4248 C CA . MET A 1 577 ? -6.314 28.357 -0.835 1.00 86.06 577 MET A CA 1
ATOM 4249 C C . MET A 1 577 ? -6.693 29.382 0.245 1.00 86.06 577 MET A C 1
ATOM 4251 O O . MET A 1 577 ? -7.722 30.048 0.127 1.00 86.06 577 MET A O 1
ATOM 4255 N N . TYR A 1 578 ? -5.860 29.543 1.278 1.00 88.69 578 TYR A N 1
ATOM 4256 C CA . TYR A 1 578 ? -6.010 30.582 2.302 1.00 88.69 578 TYR A CA 1
ATOM 4257 C C . TYR A 1 578 ? -5.358 31.912 1.917 1.00 88.69 578 TYR A C 1
ATOM 4259 O O . TYR A 1 578 ? -5.589 32.921 2.582 1.00 88.69 578 TYR A O 1
ATOM 4267 N N . LEU A 1 579 ? -4.548 31.931 0.856 1.00 88.56 579 LEU A N 1
ATOM 4268 C CA . LEU A 1 579 ? -3.930 33.156 0.367 1.00 88.56 579 LEU A CA 1
ATOM 4269 C C . LEU A 1 579 ? -4.965 34.051 -0.345 1.00 88.56 579 LEU A C 1
ATOM 4271 O O . LEU A 1 579 ? -5.971 33.546 -0.869 1.00 88.56 579 LEU A O 1
ATOM 4275 N N . PRO A 1 580 ? -4.711 35.376 -0.405 1.00 89.25 580 PRO A N 1
ATOM 4276 C CA . PRO A 1 580 ? -5.442 36.281 -1.288 1.00 89.25 580 PRO A CA 1
ATOM 4277 C C . PRO A 1 580 ? -5.497 35.720 -2.710 1.00 89.25 580 PRO A C 1
ATOM 4279 O O . PRO A 1 580 ? -4.552 35.061 -3.140 1.00 89.25 580 PRO A O 1
ATOM 4282 N N . GLU A 1 581 ? -6.573 35.990 -3.448 1.00 84.56 581 GLU A N 1
ATOM 4283 C CA . GLU A 1 581 ? -6.846 35.381 -4.760 1.00 84.56 581 GLU A CA 1
ATOM 4284 C C . GLU A 1 581 ? -5.655 35.472 -5.732 1.00 84.56 581 GLU A C 1
ATOM 4286 O O . GLU A 1 581 ? -5.252 34.467 -6.318 1.00 84.56 581 GLU A O 1
ATOM 4291 N N . ALA A 1 582 ? -4.994 36.633 -5.781 1.00 87.31 582 ALA A N 1
ATOM 4292 C CA . ALA A 1 582 ? -3.797 36.869 -6.591 1.00 87.31 582 ALA A CA 1
ATOM 4293 C C . ALA A 1 582 ? -2.585 35.988 -6.212 1.00 87.31 582 ALA A C 1
ATOM 4295 O O . ALA A 1 582 ? -1.717 35.729 -7.042 1.00 87.31 582 ALA A O 1
ATOM 4296 N N . LEU A 1 583 ? -2.509 35.522 -4.962 1.00 89.25 583 LEU A N 1
ATOM 4297 C CA . LEU A 1 583 ? -1.394 34.741 -4.418 1.00 89.25 583 LEU A CA 1
ATOM 4298 C C . LEU A 1 583 ? -1.663 33.230 -4.377 1.00 89.25 583 LEU A C 1
ATOM 4300 O O . LEU A 1 583 ? -0.727 32.468 -4.130 1.00 89.25 583 LEU A O 1
ATOM 4304 N N . ARG A 1 584 ? -2.887 32.767 -4.665 1.00 88.69 584 ARG A N 1
ATOM 4305 C CA . ARG A 1 584 ? -3.217 31.327 -4.657 1.00 88.69 584 ARG A CA 1
ATOM 4306 C C . ARG A 1 584 ? -2.409 30.550 -5.700 1.00 88.69 584 ARG A C 1
ATOM 4308 O O . ARG A 1 584 ? -1.829 29.509 -5.394 1.00 88.69 584 ARG A O 1
ATOM 4315 N N . TRP A 1 585 ? -2.304 31.102 -6.909 1.00 87.38 585 TRP A N 1
ATOM 4316 C CA . TRP A 1 585 ? -1.505 30.546 -8.005 1.00 87.38 585 TRP A CA 1
ATOM 4317 C C . TRP A 1 585 ? 0.002 30.500 -7.686 1.00 87.38 585 TRP A C 1
ATOM 4319 O O . TRP A 1 585 ? 0.578 29.408 -7.721 1.00 87.38 585 TRP A O 1
ATOM 4329 N N . PRO A 1 586 ? 0.652 31.628 -7.319 1.00 90.31 586 PRO A N 1
ATOM 4330 C CA . PRO A 1 586 ? 2.047 31.624 -6.877 1.00 90.31 586 PRO A CA 1
ATOM 4331 C C . PRO A 1 586 ? 2.314 30.684 -5.698 1.00 90.31 586 PRO A C 1
ATOM 4333 O O . PRO A 1 586 ? 3.328 29.990 -5.691 1.00 90.31 586 PRO A O 1
ATOM 4336 N N . GLY A 1 587 ? 1.401 30.624 -4.722 1.00 89.06 587 GLY A N 1
ATOM 4337 C CA . GLY A 1 587 ? 1.527 29.759 -3.551 1.00 89.06 587 GLY A CA 1
ATOM 4338 C C . GLY A 1 587 ? 1.554 28.273 -3.911 1.00 89.06 587 GLY A C 1
ATOM 4339 O O . GLY A 1 587 ? 2.422 27.543 -3.433 1.00 89.06 587 GLY A O 1
ATOM 4340 N N . GLY A 1 588 ? 0.659 27.833 -4.801 1.00 89.31 588 GLY A N 1
ATOM 4341 C CA . GLY A 1 588 ? 0.651 26.456 -5.303 1.00 89.31 588 GLY A CA 1
ATOM 4342 C C . GLY A 1 588 ? 1.913 26.110 -6.104 1.00 89.31 588 GLY A C 1
ATOM 4343 O O . GLY A 1 588 ? 2.548 25.084 -5.856 1.00 89.31 588 GLY A O 1
ATOM 4344 N N . LEU A 1 589 ? 2.350 26.998 -7.005 1.00 90.81 589 LEU A N 1
ATOM 4345 C CA . LEU A 1 589 ? 3.577 26.799 -7.789 1.00 90.81 589 LEU A CA 1
ATOM 4346 C C . LEU A 1 589 ? 4.835 26.742 -6.912 1.00 90.81 589 LEU A C 1
ATOM 4348 O O . LEU A 1 589 ? 5.700 25.892 -7.129 1.00 90.81 589 LEU A O 1
ATOM 4352 N N . LEU A 1 590 ? 4.924 27.596 -5.889 1.00 92.56 590 LEU A N 1
ATOM 4353 C CA . LEU A 1 590 ? 6.020 27.577 -4.921 1.00 92.56 590 LEU A CA 1
ATOM 4354 C C . LEU A 1 590 ? 6.110 26.218 -4.214 1.00 92.56 590 LEU A C 1
ATOM 4356 O O . LEU A 1 590 ? 7.200 25.657 -4.095 1.00 92.56 590 LEU A O 1
ATOM 4360 N N . MET A 1 591 ? 4.969 25.664 -3.794 1.00 92.31 591 MET A N 1
ATOM 4361 C CA . MET A 1 591 ? 4.907 24.342 -3.164 1.00 92.31 591 MET A CA 1
ATOM 4362 C C . MET A 1 591 ? 5.331 23.225 -4.123 1.00 92.31 591 MET A C 1
ATOM 4364 O O . MET A 1 591 ? 6.066 22.322 -3.716 1.00 92.31 591 MET A O 1
ATOM 4368 N N . MET A 1 592 ? 4.973 23.318 -5.409 1.00 91.00 592 MET A N 1
ATOM 4369 C CA . MET A 1 592 ? 5.448 22.377 -6.430 1.00 91.00 592 MET A CA 1
ATOM 4370 C C . MET A 1 592 ? 6.974 22.420 -6.591 1.00 91.00 592 MET A C 1
ATOM 4372 O O . MET A 1 592 ? 7.623 21.374 -6.585 1.00 91.00 592 MET A O 1
ATOM 4376 N N . VAL A 1 593 ? 7.566 23.615 -6.692 1.00 91.06 593 VAL A N 1
ATOM 4377 C CA . VAL A 1 593 ? 9.025 23.780 -6.826 1.00 91.06 593 VAL A CA 1
ATOM 4378 C C . VAL A 1 593 ? 9.749 23.265 -5.582 1.00 91.06 593 VAL A C 1
ATOM 4380 O O . VAL A 1 593 ? 10.704 22.493 -5.699 1.00 91.06 593 VAL A O 1
ATOM 4383 N N . LEU A 1 594 ? 9.270 23.633 -4.390 1.00 91.19 594 LEU A N 1
ATOM 4384 C CA . LEU A 1 594 ? 9.825 23.169 -3.119 1.00 91.19 594 LEU A CA 1
ATOM 4385 C C . LEU A 1 594 ? 9.753 21.641 -3.003 1.00 91.19 594 LEU A C 1
ATOM 4387 O O . LEU A 1 594 ? 10.741 20.997 -2.648 1.00 91.19 594 LEU A O 1
ATOM 4391 N N . GLY A 1 595 ? 8.603 21.054 -3.338 1.00 87.56 595 GLY A N 1
ATOM 4392 C CA . GLY A 1 595 ? 8.406 19.610 -3.306 1.00 87.56 595 GLY A CA 1
ATOM 4393 C C . GLY A 1 595 ? 9.329 18.868 -4.270 1.00 87.56 595 GLY A C 1
ATOM 4394 O O . GLY A 1 595 ? 9.997 17.910 -3.875 1.00 87.56 595 GLY A O 1
ATOM 4395 N N . GLY A 1 596 ? 9.450 19.362 -5.506 1.00 87.56 596 GLY A N 1
ATOM 4396 C CA . GLY A 1 596 ? 10.379 18.825 -6.500 1.00 87.56 596 GLY A CA 1
ATOM 4397 C C . GLY A 1 596 ? 11.841 18.904 -6.049 1.00 87.56 596 GLY A C 1
ATOM 4398 O O . GLY A 1 596 ? 12.581 17.926 -6.175 1.00 87.56 596 GLY A O 1
ATOM 4399 N N . TYR A 1 597 ? 12.248 20.028 -5.454 1.00 88.00 597 TYR A N 1
ATOM 4400 C CA . TYR A 1 597 ? 13.593 20.202 -4.905 1.00 88.00 597 TYR A CA 1
ATOM 4401 C C . TYR A 1 597 ? 13.885 19.223 -3.758 1.00 88.00 597 TYR A C 1
ATOM 4403 O O . TYR A 1 597 ? 14.932 18.575 -3.743 1.00 88.00 597 TYR A O 1
ATOM 4411 N N . LEU A 1 598 ? 12.950 19.056 -2.822 1.00 87.12 598 LEU A N 1
ATOM 4412 C CA . LEU A 1 598 ? 13.096 18.133 -1.694 1.00 87.12 598 LEU A CA 1
ATOM 4413 C C . LEU A 1 598 ? 13.211 16.669 -2.145 1.00 87.12 598 LEU A C 1
ATOM 4415 O O . LEU A 1 598 ? 14.057 15.930 -1.633 1.00 87.12 598 LEU A O 1
ATOM 4419 N N . ILE A 1 599 ? 12.424 16.261 -3.144 1.00 85.25 599 ILE A N 1
ATOM 4420 C CA . ILE A 1 599 ? 12.530 14.930 -3.756 1.00 85.25 599 ILE A CA 1
ATOM 4421 C C . ILE A 1 599 ? 13.886 14.767 -4.458 1.00 85.25 599 ILE A C 1
ATOM 4423 O O . ILE A 1 599 ? 14.550 13.741 -4.293 1.00 85.25 599 ILE A O 1
ATOM 4427 N N . TYR A 1 600 ? 14.347 15.784 -5.191 1.00 84.62 600 TYR A N 1
ATOM 4428 C CA . TYR A 1 600 ? 15.667 15.769 -5.824 1.00 84.62 600 TYR A CA 1
ATOM 4429 C C . TYR A 1 600 ? 16.796 15.591 -4.797 1.00 84.62 600 TYR A C 1
ATOM 4431 O O . TYR A 1 600 ? 17.674 14.743 -4.984 1.00 84.62 600 TYR A O 1
ATOM 4439 N N . VAL A 1 601 ? 16.754 16.324 -3.680 1.00 83.62 601 VAL A N 1
ATOM 4440 C CA . VAL A 1 601 ? 17.716 16.172 -2.579 1.00 83.62 601 VAL A CA 1
ATOM 4441 C C . VAL A 1 601 ? 17.677 14.749 -2.018 1.00 83.62 601 VAL A C 1
ATOM 4443 O O . VAL A 1 601 ? 18.735 14.133 -1.870 1.00 83.62 601 VAL A O 1
ATOM 4446 N N . ALA A 1 602 ? 16.491 14.178 -1.778 1.00 80.75 602 ALA A N 1
ATOM 4447 C CA . ALA A 1 602 ? 16.364 12.800 -1.296 1.00 80.75 602 ALA A CA 1
ATOM 4448 C C . ALA A 1 602 ? 17.004 11.783 -2.255 1.00 80.75 602 ALA A C 1
ATOM 4450 O O . ALA A 1 602 ? 17.756 10.906 -1.822 1.00 80.75 602 ALA A O 1
ATOM 4451 N N . ILE A 1 603 ? 16.782 11.938 -3.563 1.00 77.88 603 ILE A N 1
ATOM 4452 C CA . ILE A 1 603 ? 17.396 11.098 -4.598 1.00 77.88 603 ILE A CA 1
ATOM 4453 C C . ILE A 1 603 ? 18.928 11.223 -4.572 1.00 77.88 603 ILE A C 1
ATOM 4455 O O . ILE A 1 603 ? 19.640 10.215 -4.611 1.00 77.88 603 ILE A O 1
ATOM 4459 N N . ARG A 1 604 ? 19.459 12.449 -4.484 1.00 79.69 604 ARG A N 1
ATOM 4460 C CA . ARG A 1 604 ? 20.909 12.714 -4.478 1.00 79.69 604 ARG A CA 1
ATOM 4461 C C . ARG A 1 604 ? 21.611 12.158 -3.249 1.00 79.69 604 ARG A C 1
ATOM 4463 O O . ARG A 1 604 ? 22.738 11.692 -3.362 1.00 79.69 604 ARG A O 1
ATOM 4470 N N . VAL A 1 605 ? 20.953 12.195 -2.096 1.00 74.31 605 VAL A N 1
ATOM 4471 C CA . VAL A 1 605 ? 21.494 11.666 -0.839 1.00 74.31 605 VAL A CA 1
ATOM 4472 C C . VAL A 1 605 ? 21.591 10.137 -0.855 1.00 74.31 605 VAL A C 1
ATOM 4474 O O . VAL A 1 605 ? 22.479 9.564 -0.222 1.00 74.31 605 VAL A O 1
ATOM 4477 N N . VAL A 1 606 ? 20.686 9.482 -1.581 1.00 65.62 606 VAL A N 1
ATOM 4478 C CA . VAL A 1 606 ? 20.611 8.024 -1.712 1.00 65.62 606 VAL A CA 1
ATOM 4479 C C . VAL A 1 606 ? 21.599 7.476 -2.739 1.00 65.62 606 VAL A C 1
ATOM 4481 O O . VAL A 1 606 ? 22.131 6.381 -2.552 1.00 65.62 606 VAL A O 1
ATOM 4484 N N . MET A 1 607 ? 21.813 8.187 -3.848 1.00 63.97 607 MET A N 1
ATOM 4485 C CA . MET A 1 607 ? 22.716 7.707 -4.888 1.00 63.97 607 MET A CA 1
ATOM 4486 C C . MET A 1 607 ? 24.171 7.718 -4.389 1.00 63.97 607 MET A C 1
ATOM 4488 O O . MET A 1 607 ? 24.607 8.714 -3.807 1.00 63.97 607 MET A O 1
ATOM 4492 N N . PRO A 1 608 ? 24.949 6.640 -4.614 1.00 52.88 608 PRO A N 1
ATOM 4493 C CA . PRO A 1 608 ? 26.362 6.638 -4.261 1.00 52.88 608 PRO A CA 1
ATOM 4494 C C . PRO A 1 608 ? 27.082 7.775 -5.007 1.00 52.88 608 PRO A C 1
ATOM 4496 O O . PRO A 1 608 ? 26.747 8.041 -6.169 1.00 52.88 608 PRO A O 1
ATOM 4499 N N . PRO A 1 609 ? 28.052 8.457 -4.366 1.00 50.50 609 PRO A N 1
ATOM 4500 C CA . PRO A 1 609 ? 28.830 9.487 -5.036 1.00 50.50 609 PRO A CA 1
ATOM 4501 C C . PRO A 1 609 ? 29.501 8.902 -6.283 1.00 50.50 609 PRO A C 1
ATOM 4503 O O . PRO A 1 609 ? 29.872 7.727 -6.323 1.00 50.50 609 PRO A O 1
ATOM 4506 N N . LYS A 1 610 ? 29.610 9.722 -7.331 1.00 43.91 610 LYS A N 1
ATOM 4507 C CA . LYS A 1 610 ? 30.340 9.343 -8.543 1.00 43.91 610 LYS A CA 1
ATOM 4508 C C . LYS A 1 610 ? 31.795 9.066 -8.126 1.00 43.91 610 LYS A C 1
ATOM 4510 O O . LYS A 1 610 ? 32.339 9.909 -7.412 1.00 43.91 610 LYS A O 1
ATOM 4515 N N . PRO A 1 611 ? 32.399 7.928 -8.514 1.00 38.19 611 PRO A N 1
ATOM 4516 C CA . PRO A 1 611 ? 33.788 7.654 -8.168 1.00 38.19 611 PRO A CA 1
ATOM 4517 C C . PRO A 1 611 ? 34.674 8.788 -8.684 1.00 38.19 611 PRO A C 1
ATOM 4519 O O . PRO A 1 611 ? 34.443 9.328 -9.773 1.00 38.19 611 PRO A O 1
ATOM 4522 N N . SER A 1 612 ? 35.645 9.173 -7.861 1.00 36.31 612 SER A N 1
ATOM 4523 C CA . SER A 1 612 ? 36.667 10.151 -8.222 1.00 36.31 612 SER A CA 1
ATOM 4524 C C . SER A 1 612 ? 37.458 9.638 -9.437 1.00 36.31 612 SER A C 1
ATOM 4526 O O . SER A 1 612 ? 37.698 8.431 -9.518 1.00 36.31 612 SER A O 1
ATOM 4528 N N . PRO A 1 613 ? 37.915 10.503 -10.366 1.00 41.09 613 PRO A N 1
ATOM 4529 C CA . PRO A 1 613 ? 38.819 10.099 -11.448 1.00 41.09 613 PRO A CA 1
ATOM 4530 C C . PRO A 1 613 ? 40.063 9.341 -10.951 1.00 41.09 613 PRO A C 1
ATOM 4532 O O . PRO A 1 613 ? 40.601 8.520 -11.684 1.00 41.09 613 PRO A O 1
ATOM 4535 N N . ALA A 1 614 ? 40.478 9.563 -9.698 1.00 42.50 614 ALA A N 1
ATOM 4536 C CA . ALA A 1 614 ? 41.608 8.874 -9.077 1.00 42.50 614 ALA A CA 1
ATOM 4537 C C . ALA A 1 614 ? 41.324 7.395 -8.732 1.00 42.50 614 ALA A C 1
ATOM 4539 O O . ALA A 1 614 ? 42.232 6.576 -8.796 1.00 42.50 614 ALA A O 1
ATOM 4540 N N . GLU A 1 615 ? 40.074 7.025 -8.426 1.00 39.12 615 GLU A N 1
ATOM 4541 C CA . GLU A 1 615 ? 39.685 5.636 -8.102 1.00 39.12 615 GLU A CA 1
ATOM 4542 C C . GLU A 1 615 ? 39.436 4.784 -9.358 1.00 39.12 615 GLU A C 1
ATOM 4544 O O . GLU A 1 615 ? 39.425 3.558 -9.295 1.00 39.12 615 GLU A O 1
ATOM 4549 N N . ALA A 1 616 ? 39.240 5.420 -10.518 1.00 39.12 616 ALA A N 1
ATOM 4550 C CA . ALA A 1 616 ? 39.062 4.728 -11.795 1.00 39.12 616 ALA A CA 1
ATOM 4551 C C . ALA A 1 616 ? 40.386 4.218 -12.400 1.00 39.12 616 ALA A C 1
ATOM 4553 O O . ALA A 1 616 ? 40.349 3.412 -13.327 1.00 39.12 616 ALA A O 1
ATOM 4554 N N . GLY A 1 617 ? 41.535 4.690 -11.896 1.00 33.81 617 GLY A N 1
ATOM 4555 C CA . GLY A 1 617 ? 42.870 4.341 -12.397 1.00 33.81 617 GLY A CA 1
ATOM 4556 C C . GLY A 1 617 ? 43.588 3.226 -11.629 1.00 33.81 617 GLY A C 1
ATOM 4557 O O . GLY A 1 617 ? 44.613 2.737 -12.094 1.00 33.81 617 GLY A O 1
ATOM 4558 N N . THR A 1 618 ? 43.081 2.798 -10.472 1.00 36.44 618 THR A N 1
ATOM 4559 C CA . THR A 1 618 ? 43.726 1.752 -9.667 1.00 36.44 618 THR A CA 1
ATOM 4560 C C . THR A 1 618 ? 43.116 0.389 -9.977 1.00 36.44 618 THR A C 1
ATOM 4562 O O . THR A 1 618 ? 42.132 -0.022 -9.361 1.00 36.44 618 THR A O 1
ATOM 4565 N N . HIS A 1 619 ? 43.705 -0.333 -10.932 1.00 34.16 619 HIS A N 1
ATOM 4566 C CA . HIS A 1 619 ? 43.574 -1.789 -10.959 1.00 34.16 619 HIS A CA 1
ATOM 4567 C C . HIS A 1 619 ? 44.122 -2.352 -9.634 1.00 34.16 619 HIS A C 1
ATOM 4569 O O . HIS A 1 619 ? 45.193 -1.916 -9.208 1.00 34.16 619 HIS A O 1
ATOM 4575 N N . PRO A 1 620 ? 43.437 -3.296 -8.966 1.00 36.78 620 PRO A N 1
ATOM 4576 C CA . PRO A 1 620 ? 44.025 -3.977 -7.823 1.00 36.78 620 PRO A CA 1
ATOM 4577 C C . PRO A 1 620 ? 45.218 -4.804 -8.317 1.00 36.78 620 PRO A C 1
ATOM 4579 O O . PRO A 1 620 ? 45.068 -5.666 -9.185 1.00 36.78 620 PRO A O 1
ATOM 4582 N N . THR A 1 621 ? 46.408 -4.512 -7.798 1.00 34.97 621 THR A N 1
ATOM 4583 C CA . THR A 1 621 ? 47.581 -5.373 -7.951 1.00 34.97 621 THR A CA 1
ATOM 4584 C C . THR A 1 621 ? 47.327 -6.713 -7.239 1.00 34.97 621 THR A C 1
ATOM 4586 O O . THR A 1 621 ? 46.634 -6.726 -6.218 1.00 34.97 621 THR A O 1
ATOM 4589 N N . PRO A 1 622 ? 47.845 -7.851 -7.739 1.00 34.84 622 PRO A N 1
ATOM 4590 C CA . PRO A 1 622 ? 47.466 -9.181 -7.246 1.00 34.84 622 PRO A CA 1
ATOM 4591 C C . PRO A 1 622 ? 47.995 -9.560 -5.849 1.00 34.84 622 PRO A C 1
ATOM 4593 O O . PRO A 1 622 ? 47.697 -10.655 -5.386 1.00 34.84 622 PRO A O 1
ATOM 4596 N N . ASP A 1 623 ? 48.726 -8.686 -5.153 1.00 32.06 623 ASP A N 1
ATOM 4597 C CA . ASP A 1 623 ? 49.591 -9.090 -4.032 1.00 32.06 623 ASP A CA 1
ATOM 4598 C C . ASP A 1 623 ? 49.112 -8.620 -2.647 1.00 32.06 623 ASP A C 1
ATOM 4600 O O . ASP A 1 623 ? 49.908 -8.209 -1.806 1.00 32.06 623 ASP A O 1
ATOM 4604 N N . SER A 1 624 ? 47.808 -8.692 -2.361 1.00 33.22 624 SER A N 1
ATOM 4605 C CA . SER A 1 624 ? 47.340 -8.612 -0.965 1.00 33.22 624 SER A CA 1
ATOM 4606 C C . SER A 1 624 ? 46.776 -9.955 -0.519 1.00 33.22 624 SER A C 1
ATOM 4608 O O . SER A 1 624 ? 45.630 -10.309 -0.795 1.00 33.22 624 SER A O 1
ATOM 4610 N N . GLU A 1 625 ? 47.634 -10.723 0.154 1.00 27.97 625 GLU A N 1
ATOM 4611 C CA . GLU A 1 625 ? 47.280 -11.968 0.827 1.00 27.97 625 GLU A CA 1
ATOM 4612 C C . GLU A 1 625 ? 46.079 -11.772 1.775 1.00 27.97 625 GLU A C 1
ATOM 4614 O O . GLU A 1 625 ? 46.012 -10.784 2.518 1.00 27.97 625 GLU A O 1
ATOM 4619 N N . PRO A 1 626 ? 45.128 -12.720 1.816 1.00 32.97 626 PRO A N 1
ATOM 4620 C CA . PRO A 1 626 ? 44.066 -12.701 2.803 1.00 32.97 626 PRO A CA 1
ATOM 4621 C C . PRO A 1 626 ? 44.637 -13.090 4.172 1.00 32.97 626 PRO A C 1
ATOM 4623 O O . PRO A 1 626 ? 45.051 -14.229 4.386 1.00 32.97 626 PRO A O 1
ATOM 4626 N N . VAL A 1 627 ? 44.607 -12.153 5.123 1.00 32.00 627 VAL A N 1
ATOM 4627 C CA . VAL A 1 627 ? 44.877 -12.427 6.542 1.00 32.00 627 VAL A CA 1
ATOM 4628 C C . VAL A 1 627 ? 43.977 -13.577 7.004 1.00 32.00 627 VAL A C 1
ATOM 4630 O O . VAL A 1 627 ? 42.746 -13.486 6.979 1.00 32.00 627 VAL A O 1
ATOM 4633 N N . GLY A 1 628 ? 44.625 -14.684 7.366 1.00 28.67 628 GLY A N 1
ATOM 4634 C CA . GLY A 1 628 ? 44.015 -15.983 7.598 1.00 28.67 628 GLY A CA 1
ATOM 4635 C C . GLY A 1 628 ? 42.955 -15.998 8.698 1.00 28.67 628 GLY A C 1
ATOM 4636 O O . GLY A 1 628 ? 43.153 -15.517 9.814 1.00 28.67 628 GLY A O 1
ATOM 4637 N N . ALA A 1 629 ? 41.833 -16.646 8.392 1.00 33.06 629 ALA A N 1
ATOM 4638 C CA . ALA A 1 629 ? 40.916 -17.159 9.393 1.00 33.06 629 ALA A CA 1
ATOM 4639 C C . ALA A 1 629 ? 41.521 -18.434 10.002 1.00 33.06 629 ALA A C 1
ATOM 4641 O O . ALA A 1 629 ? 41.587 -19.472 9.345 1.00 33.06 629 ALA A O 1
ATOM 4642 N N . GLN A 1 630 ? 41.962 -18.362 11.260 1.00 26.00 630 GLN A N 1
ATOM 4643 C CA . GLN A 1 630 ? 42.278 -19.554 12.048 1.00 26.00 630 GLN A CA 1
ATOM 4644 C C . GLN A 1 630 ? 41.009 -20.403 12.267 1.00 26.00 630 GLN A C 1
ATOM 4646 O O . GLN A 1 630 ? 39.970 -19.851 12.649 1.00 26.00 630 GLN A O 1
ATOM 4651 N N . PRO A 1 631 ? 41.070 -21.734 12.093 1.00 32.50 631 PRO A N 1
ATOM 4652 C CA . PRO A 1 631 ? 39.993 -22.629 12.488 1.00 32.50 631 PRO A CA 1
ATOM 4653 C C . PRO A 1 631 ? 40.039 -22.848 14.007 1.00 32.50 631 PRO A C 1
ATOM 4655 O O . PRO A 1 631 ? 41.076 -23.212 14.558 1.00 32.50 631 PRO A O 1
ATOM 4658 N N . ARG A 1 632 ? 38.914 -22.638 14.699 1.00 42.47 632 ARG A N 1
ATOM 4659 C CA . ARG A 1 632 ? 38.732 -23.153 16.063 1.00 42.47 632 ARG A CA 1
ATOM 4660 C C . ARG A 1 632 ? 38.170 -24.569 15.973 1.00 42.47 632 ARG A C 1
ATOM 4662 O O . ARG A 1 632 ? 37.103 -24.749 15.383 1.00 42.47 632 ARG A O 1
ATOM 4669 N N . GLY A 1 633 ? 38.933 -25.521 16.509 1.00 32.62 633 GLY A N 1
ATOM 4670 C CA . GLY A 1 633 ? 38.444 -26.839 16.916 1.00 32.62 633 GLY A CA 1
ATOM 4671 C C . GLY A 1 633 ? 37.589 -26.777 18.171 1.00 32.62 633 GLY A C 1
ATOM 4672 O O . GLY A 1 633 ? 37.531 -25.691 18.801 1.00 32.62 633 GLY A O 1
#

Organism: NCBI:txid113560

Foldseek 3Di:
DLVVLLVLLVVLVVVVCDFPVVVCQVVVLVVLLVLLVVLLCLLAPDPPLVVASLLVNLVSLVVLLVCLLCVLLPVFDDSDDLVVCPVVPDDLVCSLVSVLSSLCNDSSLVSLLSSLVSQLSNLVVLHPQLNVLSVLLSVLLSLLSSLSNLLSNLVLLVLLLDLNSLLVSLLSVLLVVLCVVCVLVVVVVCVVVCCSPVNDDPVSSVVSCVDLSNLSSQLSVCSSVVNVVSVCVSSVVSVVSSVVSSVSSSVSSVDDDDPDPPPDPDDPDDQDCDDPLHDLLNVLLVVVLVCCSPPSLNSSLLSNLLSNLVCNQCVVVVVVALVSQLCSLLSSLLSNLLSLLQVVLLQFLVLVVCLVVVNLLSNLSSQLVSSCVSSVVVSVVSNVVSCVVSVDPVCVLVSLLQNLLLNLLSSLNSLLSNLQVHQHFPHNVRDPSGSSRGGPCVLSSLVSNVSSVPSSPQLVVQCVVCVVVVNPVSSNVSNVVSNVSSNCNNVVSSVVSSVSCNVCVVVSSVCNHVPDQFDFDQDPPRDTDGHRDDPSVLVVLLVCLSPQLVCLQPVQAVVLLVCLVVVHQDQRPHPLSPDDNVRSNVRNPVSNVSSVVSVVSNNVSSRDDDDDPVVVPDDDDPPDDPPDDDDDD